Protein AF-A0A534V4I5-F1 (afdb_monomer_lite)

Foldseek 3Di:
DPFDQDLQQLCQFQLLQQLFAFPVSAGFGAQASLLVLQQVLVQLLQVLLQVLLVVQQDDRDDDDGGSNLSNVLLCQLQWDDDDVDTDGDRPQDHQQGQFLQAGWAAAQAAIKGFHQQAPLLVCLVCVLLVNNVVCVPPLNPDGRSVRRDPVSNVVSNVVPNVSRHPDDRVVVVVSCQVSLTDMAAFDALLVLLVDVLCVVVQQWDWEQAPVFGTKIFGFDQKAWDPDGDDGDHYDDDVCNCVVVCVVCVVVVPDDRDHRPVPTDPFSAAPAEEEQAEADFLRLQQVQVVLVSPYAYEYEAAPVGHPCVVSVSSCCRSCPSYHYDHAPLQDPVSVVVVLVVLLVHQEYTYADQAPPCVNSVNDPVVSCVSHQNYAYEYEYASKNDDPCSRHDHALQSLCRSNNSQCQAAPPHGGGGTPRSSLSSQQSSVSNSVSSVQNVVCVVVVGGIYMMGHSNSSSRSSRRVSNMDGPPDDDRHHAHRSGQAFALQFGWEDACAAIKTWHDPAQLLQCLLQVQLVHGGGRNHGCPDPSSVSSNVNRNHHDPVVVCVSSVVSVTNMHRSDDSVCSVPPPVNVVVVSDDDDDPDPDDPDPPPDDDPDPDDDDDDDDDDDDDDDDDDDDDDDDDDDDDDDDDDDDDDDDDDDDDDDDDDDDDDDDDDDDDDDDDDDDDDDDDDDDDDDDDDDDDDDDDDDDDDDDDDDDDDDDDDDDDDDDDDDDDDDDDDDDDDDDDDDDDDDDDDDDDDDDDDDDDDDDDDDDDDDD

Sequence (757 aa):
SRLPPEESLLAAATGVQALQWSWSRCPVWLVTPMIGYMTGILAALGVSAAFFARHRGAPGQAVDVSGVCGALALNSGTFVSGAGHRGSLSLGGDPRGVYPTYGLYPTADGWLFVGALTQAFWTKLLTALNRLDLLAHPHLQGEPMTFFDADVRALVRAELEPVFATRSTVAWVEALRAADVPCGAVGSRADFLRDPEARALGLAVPVEDPVLGPTWQPAAPVVFSDTPAPPPRPAPLPGGDTAAVLAEAPSWRRRFRASSGDGPRACLEGIRVLDLTSFIAGPFCPLLLAELGADVVKIEAPGGDPFRFQLFGFIGWNRGKRSVALDLKRAAGRDVFLDLVRAADVVVDNFRPGVMERLDIGRDRLARLNPRLVHTSITGYGSSGPLAALPGFDPIFQARSGLTVAQGGDDAPVLHMIAYNDYSAGALGALATVAALVARERTGRGQHVDVSLFRTAFAAQAAQMILFPGRPPDPRGGRDYLGPAAGRRLYACLDGWLCIAAGSEAEAVALGRLAGARLTLDDPPDGTGAGAVAQLLAGWPRADALARLAEAGVPASAALGVADIFTDPWLRASGCLGELSTSRRRPRPSGVPRRSWARIGPASSVSSATTRRRSRPWSRQGRSGRSASRRQTKPGNLRQRSEVLAVGGQHGRSVRKGGRGRRPSRSHCLSRRASTEPYPPKKSIQGRAIVTVPPRARARGAPRWAACHAGCAGRHRGPAGGCGRRGGRGAPRCPPRALRGSASAPSTTRARAPPGR

Secondary structure (DSSP, 8-state):
--S---HHHHHHHTTHHHHS--SSS-----SS-HHHHHHHHHHHHHHHHHHHHHHTTPPP------HHHHHHHTTTTTEEEETTEEEES-TT-BTTEEETTEEEEE-SSSEEEEE--SHHHHHHHHHHTT-GGGGG-GGG-S-GGG---HHHHHHHHHHHHHHHTTS-HHHHHHHHHHTT--EEE---HHHHTT-HHHHHTTSEEEEEETTTEEEEEE--SSEESSSPPPPPPPPPPTTTTHHHHHHHGGGG---PPPP-S---SSTTTT-EEEE---TTHHHHHHHHHHHTT-EEEEEE-TT--GGGGSHHHHHHHHTT-EEEE--TTSHHHHHHHHHHHTT-SEEEE-PPTTHHHHTT--HHHHHHH-TT-EEEEEESS-SSSTTTTS---HHHHHHHTTHHHHHHTTSSPPPPSS-HHHHHHHHHHHHHHHHHHHHHHHHS---EEEEEHHHHHHHTTGGG--B-TTPPPPP---TT---SBTTB-EEEETTEEEEE---SHHHHHHHHHHHTS---TT--TTSHHHHHHHHHHHTS-HHHHHHHHHHTT--EEEE--HHHHTT-HHHHHTSSS--------PPPPTTS-------------------------------------------------------------------------------------PPPPPPP-------------------------------------------------------------------------

pLDDT: mean 77.25, std 28.27, range [20.86, 98.94]

Structure (mmCIF, N/CA/C/O backbone):
data_AF-A0A534V4I5-F1
#
_entry.id   AF-A0A534V4I5-F1
#
loop_
_atom_site.group_PDB
_atom_site.id
_atom_site.type_symbol
_atom_site.label_atom_id
_atom_site.label_alt_id
_atom_site.label_comp_id
_atom_site.label_asym_id
_atom_site.label_entity_id
_atom_site.label_seq_id
_atom_site.pdbx_PDB_ins_code
_atom_site.Cartn_x
_atom_site.Cartn_y
_atom_site.Cartn_z
_atom_site.occupancy
_atom_site.B_iso_or_equiv
_atom_site.auth_seq_id
_atom_site.auth_comp_id
_atom_site.auth_asym_id
_atom_site.auth_atom_id
_atom_site.pdbx_PDB_model_num
ATOM 1 N N . SER A 1 1 ? 24.390 -0.576 10.189 1.00 55.28 1 SER A N 1
ATOM 2 C CA . SER A 1 1 ? 24.828 -0.884 8.809 1.00 55.28 1 SER A CA 1
ATOM 3 C C . SER A 1 1 ? 25.802 0.191 8.342 1.00 55.28 1 SER A C 1
ATOM 5 O O . SER A 1 1 ? 25.851 1.223 8.999 1.00 55.28 1 SER A O 1
ATOM 7 N N . ARG A 1 2 ? 26.546 -0.023 7.245 1.00 66.94 2 ARG A N 1
ATOM 8 C CA . ARG A 1 2 ? 27.183 1.068 6.471 1.00 66.94 2 ARG A CA 1
ATOM 9 C C . ARG A 1 2 ? 26.414 1.432 5.191 1.00 66.94 2 ARG A C 1
ATOM 11 O O . ARG A 1 2 ? 26.716 2.456 4.599 1.00 66.94 2 ARG A O 1
ATOM 18 N N . LEU A 1 3 ? 25.420 0.630 4.791 1.00 76.06 3 LEU A N 1
ATOM 19 C CA . LEU A 1 3 ? 24.495 0.994 3.710 1.00 76.06 3 LEU A CA 1
ATOM 20 C C . LEU A 1 3 ? 23.783 2.316 4.064 1.00 76.06 3 LEU A C 1
ATOM 22 O O . LEU A 1 3 ? 23.250 2.395 5.179 1.00 76.06 3 LEU A O 1
ATOM 26 N N . PRO A 1 4 ? 23.750 3.318 3.164 1.00 83.44 4 PRO A N 1
ATOM 27 C CA . PRO A 1 4 ? 22.951 4.522 3.365 1.00 83.44 4 PRO A CA 1
ATOM 28 C C . PRO A 1 4 ? 21.446 4.193 3.302 1.00 83.44 4 PRO A C 1
ATOM 30 O O . PRO A 1 4 ? 21.069 3.140 2.778 1.00 83.44 4 PRO A O 1
ATOM 33 N N . PRO A 1 5 ? 20.566 5.069 3.821 1.00 82.50 5 PRO A N 1
ATOM 34 C CA . PRO A 1 5 ? 19.117 4.849 3.875 1.00 82.50 5 PRO A CA 1
ATOM 35 C C . PRO A 1 5 ? 18.410 5.052 2.515 1.00 82.50 5 PRO A C 1
ATOM 37 O O . PRO A 1 5 ? 17.306 5.586 2.462 1.00 82.50 5 PRO A O 1
ATOM 40 N N . GLU A 1 6 ? 19.037 4.626 1.416 1.00 91.88 6 GLU A N 1
ATOM 41 C CA . GLU A 1 6 ? 18.480 4.703 0.062 1.00 91.88 6 GLU A CA 1
ATOM 42 C C . GLU A 1 6 ? 17.387 3.644 -0.158 1.00 91.88 6 GLU A C 1
ATOM 44 O O . GLU A 1 6 ? 17.609 2.444 0.037 1.00 91.88 6 GLU A O 1
ATOM 49 N N . GLU A 1 7 ? 16.223 4.089 -0.638 1.00 93.38 7 GLU A N 1
ATOM 50 C CA . GLU A 1 7 ? 15.051 3.261 -0.970 1.00 93.38 7 GLU A CA 1
ATOM 51 C C . GLU A 1 7 ? 15.420 2.059 -1.857 1.00 93.38 7 GLU A C 1
ATOM 53 O O . GLU A 1 7 ? 15.030 0.928 -1.570 1.00 93.38 7 GLU A O 1
ATOM 58 N N . SER A 1 8 ? 16.218 2.275 -2.908 1.00 95.44 8 SER A N 1
ATOM 59 C CA . SER A 1 8 ? 16.600 1.227 -3.863 1.00 95.44 8 SER A CA 1
ATOM 60 C C . SER A 1 8 ? 17.556 0.191 -3.268 1.00 95.44 8 SER A C 1
ATOM 62 O O . SER A 1 8 ? 17.385 -1.002 -3.511 1.00 95.44 8 SER A O 1
ATOM 64 N N . LEU A 1 9 ? 18.514 0.603 -2.429 1.00 95.81 9 LEU A N 1
ATOM 65 C CA . LEU A 1 9 ? 19.424 -0.324 -1.747 1.00 95.81 9 LEU A CA 1
ATOM 66 C C . LEU A 1 9 ? 18.693 -1.167 -0.697 1.00 95.81 9 LEU A C 1
ATOM 68 O O . LEU A 1 9 ? 19.001 -2.351 -0.546 1.00 95.81 9 LEU A O 1
ATOM 72 N N . LEU A 1 10 ? 17.709 -0.582 -0.004 1.00 94.88 10 LEU A N 1
ATOM 73 C CA . LEU A 1 10 ? 16.804 -1.305 0.892 1.00 94.88 10 LEU A CA 1
ATOM 74 C C . LEU A 1 10 ? 15.920 -2.287 0.112 1.00 94.88 10 LEU A C 1
ATOM 76 O O . LEU A 1 10 ? 15.770 -3.435 0.533 1.00 94.88 10 LEU A O 1
ATOM 80 N N . ALA A 1 11 ? 15.382 -1.874 -1.037 1.00 95.12 11 ALA A N 1
ATOM 81 C CA . ALA A 1 11 ? 14.555 -2.713 -1.898 1.00 95.12 11 ALA A CA 1
ATOM 82 C C . ALA A 1 11 ? 15.344 -3.877 -2.536 1.00 95.12 11 ALA A C 1
ATOM 84 O O . ALA A 1 11 ? 14.803 -4.971 -2.705 1.00 95.12 11 ALA A O 1
ATOM 85 N N . ALA A 1 12 ? 16.633 -3.683 -2.826 1.00 95.19 12 ALA A N 1
ATOM 86 C CA . ALA A 1 12 ? 17.557 -4.753 -3.198 1.00 95.19 12 ALA A CA 1
ATOM 87 C C . ALA A 1 12 ? 17.800 -5.710 -2.016 1.00 95.19 12 ALA A C 1
ATOM 89 O O . ALA A 1 12 ? 17.526 -6.910 -2.113 1.00 95.19 12 ALA A O 1
ATOM 90 N N . ALA A 1 13 ? 18.229 -5.157 -0.872 1.00 93.69 13 ALA A N 1
ATOM 91 C CA . ALA A 1 13 ? 18.639 -5.905 0.321 1.00 93.69 13 ALA A CA 1
ATOM 92 C C . ALA A 1 13 ? 17.516 -6.732 0.961 1.00 93.69 13 ALA A C 1
ATOM 94 O O . ALA A 1 13 ? 17.785 -7.646 1.730 1.00 93.69 13 ALA A O 1
ATOM 95 N N . THR A 1 14 ? 16.256 -6.394 0.689 1.00 92.19 14 THR A N 1
ATOM 96 C CA . THR A 1 14 ? 15.065 -7.088 1.213 1.00 92.19 14 THR A CA 1
ATOM 97 C C . THR A 1 14 ? 14.329 -7.897 0.144 1.00 92.19 14 THR A C 1
ATOM 99 O O . THR A 1 14 ? 13.289 -8.489 0.422 1.00 92.19 14 THR A O 1
ATOM 102 N N . GLY A 1 15 ? 14.874 -7.940 -1.075 1.00 90.69 15 GLY A N 1
ATOM 103 C CA . GLY A 1 15 ? 14.357 -8.705 -2.207 1.00 90.69 15 GLY A CA 1
ATOM 104 C C . GLY A 1 15 ? 13.115 -8.134 -2.890 1.00 90.69 15 GLY A C 1
ATOM 105 O O . GLY A 1 15 ? 12.647 -8.732 -3.853 1.00 90.69 15 GLY A O 1
ATOM 106 N N . VAL A 1 16 ? 12.618 -6.967 -2.464 1.00 92.06 16 VAL A N 1
ATOM 107 C CA . VAL A 1 16 ? 11.502 -6.228 -3.088 1.00 92.06 16 VAL A CA 1
ATOM 108 C C . VAL A 1 16 ? 11.682 -6.094 -4.606 1.00 92.06 16 VAL A C 1
ATOM 110 O O . VAL A 1 16 ? 10.759 -6.394 -5.358 1.00 92.06 16 VAL A O 1
ATOM 113 N N . GLN A 1 17 ? 12.878 -5.708 -5.066 1.00 93.12 17 GLN A N 1
ATOM 114 C CA . GLN A 1 17 ? 13.167 -5.546 -6.500 1.00 93.12 17 GLN A CA 1
ATOM 115 C C . GLN A 1 17 ? 13.168 -6.881 -7.263 1.00 93.12 17 GLN A C 1
ATOM 117 O O . GLN A 1 17 ? 12.704 -6.939 -8.397 1.00 93.12 17 GLN A O 1
ATOM 122 N N . ALA A 1 18 ? 13.664 -7.962 -6.653 1.00 89.44 18 ALA A N 1
ATOM 123 C CA . ALA A 1 18 ? 13.709 -9.299 -7.260 1.00 89.44 18 ALA A CA 1
ATOM 124 C C . ALA A 1 18 ? 12.359 -10.043 -7.198 1.00 89.44 18 ALA A C 1
ATOM 126 O O . ALA A 1 18 ? 12.184 -11.080 -7.835 1.00 89.44 18 ALA A O 1
ATOM 127 N N . LEU A 1 19 ? 11.420 -9.525 -6.403 1.00 86.00 19 LEU A N 1
ATOM 128 C CA . LEU A 1 19 ? 10.057 -10.021 -6.234 1.00 86.00 19 LEU A CA 1
ATOM 129 C C . LEU A 1 19 ? 9.046 -9.349 -7.171 1.00 86.00 19 LEU A C 1
ATOM 131 O O . LEU A 1 19 ? 7.960 -9.891 -7.385 1.00 86.00 19 LEU A O 1
ATOM 135 N N . GLN A 1 20 ? 9.379 -8.179 -7.715 1.00 91.00 20 GLN A N 1
ATOM 136 C CA . GLN A 1 20 ? 8.547 -7.498 -8.696 1.00 91.00 20 GLN A CA 1
ATOM 137 C C . GLN A 1 20 ? 8.553 -8.265 -10.027 1.00 91.00 20 GLN A C 1
ATOM 139 O O . GLN A 1 20 ? 9.608 -8.649 -10.527 1.00 91.00 20 GLN A O 1
ATOM 144 N N . TRP A 1 21 ? 7.373 -8.485 -10.616 1.00 88.25 21 TRP A N 1
ATOM 145 C CA . TRP A 1 21 ? 7.264 -9.203 -11.886 1.00 88.25 21 TRP A CA 1
ATOM 146 C C . TRP A 1 21 ? 7.884 -8.410 -13.044 1.00 88.25 21 TRP A C 1
ATOM 148 O O . TRP A 1 21 ? 7.623 -7.216 -13.206 1.00 88.25 21 TRP A O 1
ATOM 158 N N . SER A 1 22 ? 8.645 -9.128 -13.869 1.00 90.69 22 SER A N 1
ATOM 159 C CA . SER A 1 22 ? 9.315 -8.684 -15.095 1.00 90.69 22 SER A CA 1
ATOM 160 C C . SER A 1 22 ? 9.014 -9.650 -16.246 1.00 90.69 22 SER A C 1
ATOM 162 O O . SER A 1 22 ? 8.712 -10.826 -16.027 1.00 90.69 22 SER A O 1
ATOM 164 N N . TRP A 1 23 ? 9.105 -9.173 -17.486 1.00 90.75 23 TRP A N 1
ATOM 165 C CA . TRP A 1 23 ? 9.007 -10.009 -18.683 1.00 90.75 23 TRP A CA 1
ATOM 166 C C . TRP A 1 23 ? 10.250 -10.897 -18.834 1.00 90.75 23 TRP A C 1
ATOM 168 O O . TRP A 1 23 ? 10.123 -12.081 -19.145 1.00 90.75 23 TRP A O 1
ATOM 178 N N . SER A 1 24 ? 11.439 -10.352 -18.559 1.00 90.75 24 SER A N 1
ATOM 179 C CA . SER A 1 24 ? 12.728 -11.053 -18.706 1.00 90.75 24 SER A CA 1
ATOM 180 C C . SER A 1 24 ? 13.199 -11.809 -17.452 1.00 90.75 24 SER A C 1
ATOM 182 O O . SER A 1 24 ? 14.300 -12.356 -17.447 1.00 90.75 24 SER A O 1
ATOM 184 N N . ARG A 1 25 ? 12.387 -11.862 -16.382 1.00 87.62 25 ARG A N 1
ATOM 185 C CA . ARG A 1 25 ? 12.715 -12.474 -15.071 1.00 87.62 25 ARG A CA 1
ATOM 186 C C . ARG A 1 25 ? 13.952 -11.884 -14.365 1.00 87.62 25 ARG A C 1
ATOM 188 O O . ARG A 1 25 ? 14.556 -12.543 -13.519 1.00 87.62 25 ARG A O 1
ATOM 195 N N . CYS A 1 26 ? 14.319 -10.645 -14.682 1.00 91.75 26 CYS A N 1
ATOM 196 C CA . CYS A 1 26 ? 15.284 -9.852 -13.919 1.00 91.75 26 CYS A CA 1
ATOM 197 C C . CYS A 1 26 ? 14.605 -9.134 -12.733 1.00 91.75 26 CYS A C 1
ATOM 199 O O . CYS A 1 26 ? 13.378 -8.988 -12.731 1.00 91.75 26 CYS A O 1
ATOM 201 N N . PRO A 1 27 ? 15.364 -8.642 -11.739 1.00 94.62 27 PRO A N 1
ATOM 202 C CA . PRO A 1 27 ? 14.850 -7.673 -10.775 1.00 94.62 27 PRO A CA 1
ATOM 203 C C . PRO A 1 27 ? 14.406 -6.375 -11.468 1.00 94.62 27 PRO A C 1
ATOM 205 O O . PRO A 1 27 ? 14.938 -6.021 -12.520 1.00 94.62 27 PRO A O 1
ATOM 208 N N . VAL A 1 28 ? 13.464 -5.651 -10.860 1.00 95.12 28 VAL A N 1
ATOM 209 C CA . VAL A 1 28 ? 12.924 -4.379 -11.369 1.00 95.12 28 VAL A CA 1
ATOM 210 C C . VAL A 1 28 ? 13.111 -3.276 -10.332 1.00 95.12 28 VAL A C 1
ATOM 212 O O . VAL A 1 28 ? 12.824 -3.458 -9.148 1.00 95.12 28 VAL A O 1
ATOM 215 N N . TRP A 1 29 ? 13.565 -2.105 -10.772 1.00 96.12 29 TRP A N 1
ATOM 216 C CA . TRP A 1 29 ? 13.669 -0.910 -9.944 1.00 96.12 29 TRP A CA 1
ATOM 217 C C . TRP A 1 29 ? 12.277 -0.310 -9.705 1.00 96.12 29 TRP A C 1
ATOM 219 O O . TRP A 1 29 ? 11.562 0.019 -10.654 1.00 96.12 29 TRP A O 1
ATOM 229 N N . LEU A 1 30 ? 11.888 -0.128 -8.438 1.00 94.88 30 LEU A N 1
ATOM 230 C CA . LEU A 1 30 ? 10.610 0.503 -8.104 1.00 94.88 30 LEU A CA 1
ATOM 231 C C . LEU A 1 30 ? 10.673 2.026 -8.265 1.00 94.88 30 LEU A C 1
ATOM 233 O O . LEU A 1 30 ? 11.536 2.697 -7.703 1.00 94.88 30 LEU A O 1
ATOM 237 N N . VAL A 1 31 ? 9.717 2.570 -9.014 1.00 94.00 31 VAL A N 1
ATOM 238 C CA . VAL A 1 31 ? 9.589 4.010 -9.309 1.00 94.00 31 VAL A CA 1
ATOM 239 C C . VAL A 1 31 ? 8.918 4.771 -8.156 1.00 94.00 31 VAL A C 1
ATOM 241 O O . VAL A 1 31 ? 9.064 5.985 -8.027 1.00 94.00 31 VAL A O 1
ATOM 244 N N . THR A 1 32 ? 8.181 4.062 -7.297 1.00 92.88 32 THR A N 1
ATOM 245 C CA . THR A 1 32 ? 7.469 4.630 -6.143 1.00 92.88 32 THR A CA 1
ATOM 246 C C . THR A 1 32 ? 8.199 4.264 -4.845 1.00 92.88 32 THR A C 1
ATOM 248 O O . THR A 1 32 ? 8.460 3.077 -4.650 1.00 92.88 32 THR A O 1
ATOM 251 N N . PRO A 1 33 ? 8.495 5.220 -3.937 1.00 93.06 33 PRO A N 1
ATOM 252 C CA . PRO A 1 33 ? 9.235 4.957 -2.697 1.00 93.06 33 PRO A CA 1
ATOM 253 C C . PRO A 1 33 ? 8.339 4.340 -1.606 1.00 93.06 33 PRO A C 1
ATOM 255 O O . PRO A 1 33 ? 7.977 4.972 -0.610 1.00 93.06 33 PRO A O 1
ATOM 258 N N . MET A 1 34 ? 7.912 3.099 -1.843 1.00 95.31 34 MET A N 1
ATOM 259 C CA . MET A 1 34 ? 6.961 2.369 -1.004 1.00 95.31 34 MET A CA 1
ATOM 260 C C . MET A 1 34 ? 7.493 2.107 0.412 1.00 95.31 34 MET A C 1
ATOM 262 O O . MET A 1 34 ? 6.734 2.181 1.383 1.00 95.31 34 MET A O 1
ATOM 266 N N . ILE A 1 35 ? 8.789 1.809 0.545 1.00 95.56 35 ILE A N 1
ATOM 267 C CA . ILE A 1 35 ? 9.432 1.463 1.816 1.00 95.56 35 ILE A CA 1
ATOM 268 C C . ILE A 1 35 ? 9.475 2.695 2.718 1.00 95.56 35 ILE A C 1
ATOM 270 O O . ILE A 1 35 ? 9.088 2.600 3.886 1.00 95.56 35 ILE A O 1
ATOM 274 N N . GLY A 1 36 ? 9.875 3.855 2.191 1.00 95.31 36 GLY A N 1
ATOM 275 C CA . GLY A 1 36 ? 9.857 5.130 2.909 1.00 95.31 36 GLY A CA 1
ATOM 276 C C . GLY A 1 36 ? 8.476 5.475 3.477 1.00 95.31 36 GLY A C 1
ATOM 277 O O . GLY A 1 36 ? 8.354 5.760 4.672 1.00 95.31 36 GLY A O 1
ATOM 278 N N . TYR A 1 37 ? 7.417 5.359 2.668 1.00 95.75 37 TYR A N 1
ATOM 279 C CA . TYR A 1 37 ? 6.043 5.595 3.128 1.00 95.75 37 TYR A CA 1
ATOM 280 C C . TYR A 1 37 ? 5.593 4.597 4.205 1.00 95.75 37 TYR A C 1
ATOM 282 O O . TYR A 1 37 ? 5.092 5.024 5.249 1.00 95.75 37 TYR A O 1
ATOM 290 N N . MET A 1 38 ? 5.819 3.289 4.021 1.00 96.88 38 MET A N 1
ATOM 291 C CA . MET A 1 38 ? 5.483 2.288 5.045 1.00 96.88 38 MET A CA 1
ATOM 292 C C . MET A 1 38 ? 6.249 2.532 6.355 1.00 96.88 38 MET A C 1
ATOM 294 O O . MET A 1 38 ? 5.666 2.475 7.437 1.00 96.88 38 MET A O 1
ATOM 298 N N . THR A 1 39 ? 7.537 2.868 6.268 1.00 96.31 39 THR A N 1
ATOM 299 C CA . THR A 1 39 ? 8.384 3.196 7.427 1.00 96.31 39 THR A CA 1
ATOM 300 C C . THR A 1 39 ? 7.813 4.387 8.204 1.00 96.31 39 THR A C 1
ATOM 302 O O . THR A 1 39 ? 7.710 4.327 9.429 1.00 96.31 39 THR A O 1
ATOM 305 N N . GLY A 1 40 ? 7.346 5.430 7.506 1.00 96.44 40 GLY A N 1
ATOM 306 C CA . GLY A 1 40 ? 6.666 6.577 8.115 1.00 96.44 40 GLY A CA 1
ATOM 307 C C . GLY A 1 40 ? 5.347 6.215 8.813 1.00 96.44 40 GLY A C 1
ATOM 308 O O . GLY A 1 40 ? 5.111 6.650 9.943 1.00 96.44 40 GLY A O 1
ATOM 309 N N . ILE A 1 41 ? 4.504 5.378 8.194 1.00 97.31 41 ILE A N 1
ATOM 310 C CA . ILE A 1 41 ? 3.230 4.932 8.792 1.00 97.31 41 ILE A CA 1
ATOM 311 C C . ILE A 1 41 ? 3.488 4.075 10.044 1.00 97.31 41 ILE A C 1
ATOM 313 O O . ILE A 1 41 ? 2.842 4.276 11.075 1.00 97.31 41 ILE A O 1
ATOM 317 N N . LEU A 1 42 ? 4.465 3.164 9.996 1.00 97.56 42 LEU A N 1
ATOM 318 C CA . LEU A 1 42 ? 4.858 2.334 11.141 1.00 97.56 42 LEU A CA 1
ATOM 319 C C . LEU A 1 42 ? 5.478 3.160 12.279 1.00 97.56 42 LEU A C 1
ATOM 321 O O . LEU A 1 42 ? 5.180 2.904 13.447 1.00 97.56 42 LEU A O 1
ATOM 325 N N . ALA A 1 43 ? 6.267 4.193 11.970 1.00 97.56 43 ALA A N 1
ATOM 326 C CA . ALA A 1 43 ? 6.780 5.131 12.968 1.00 97.56 43 ALA A CA 1
ATOM 327 C C . ALA A 1 43 ? 5.641 5.909 13.653 1.00 97.56 43 ALA A C 1
ATOM 329 O O . ALA A 1 43 ? 5.591 5.981 14.884 1.00 97.56 43 ALA A O 1
ATOM 330 N N . ALA A 1 44 ? 4.670 6.416 12.884 1.00 97.56 44 ALA A N 1
ATOM 331 C CA . ALA A 1 44 ? 3.488 7.084 13.428 1.00 97.56 44 ALA A CA 1
ATOM 332 C C . ALA A 1 44 ? 2.635 6.146 14.307 1.00 97.56 44 ALA A C 1
ATOM 334 O O . ALA A 1 44 ? 2.143 6.562 15.364 1.00 97.56 44 ALA A O 1
ATOM 335 N N . LEU A 1 45 ? 2.497 4.872 13.916 1.00 98.25 45 LEU A N 1
ATOM 336 C CA . LEU A 1 45 ? 1.833 3.832 14.706 1.00 98.25 45 LEU A CA 1
ATOM 337 C C . LEU A 1 45 ? 2.572 3.591 16.030 1.00 98.25 45 LEU A C 1
ATOM 339 O O . LEU A 1 45 ? 1.951 3.640 17.093 1.00 98.25 45 LEU A O 1
ATOM 343 N N . GLY A 1 46 ? 3.892 3.397 15.984 1.00 97.69 46 GLY A N 1
ATOM 344 C CA . GLY A 1 46 ? 4.735 3.183 17.163 1.00 97.69 46 GLY A CA 1
ATOM 345 C C . GLY A 1 46 ? 4.690 4.353 18.152 1.00 97.69 46 GLY A C 1
ATOM 346 O O . GLY A 1 46 ? 4.511 4.140 19.351 1.00 97.69 46 GLY A O 1
ATOM 347 N N . VAL A 1 47 ? 4.757 5.595 17.660 1.00 97.56 47 VAL A N 1
ATOM 348 C CA . VAL A 1 47 ? 4.613 6.818 18.474 1.00 97.56 47 VAL A CA 1
ATOM 349 C C . VAL A 1 47 ? 3.220 6.911 19.100 1.00 97.56 47 VAL A C 1
ATOM 351 O O . VAL A 1 47 ? 3.099 7.211 20.290 1.00 97.56 47 VAL A O 1
ATOM 354 N N . SER A 1 48 ? 2.165 6.600 18.344 1.00 96.88 48 SER A N 1
ATOM 355 C CA . SER A 1 48 ? 0.786 6.602 18.854 1.00 96.88 48 SER A CA 1
ATOM 356 C C . SER A 1 48 ? 0.572 5.527 19.926 1.00 96.88 48 SER A C 1
ATOM 358 O O . SER A 1 48 ? -0.046 5.792 20.960 1.00 96.88 48 SER A O 1
ATOM 360 N N . ALA A 1 49 ? 1.145 4.337 19.732 1.00 97.44 49 ALA A N 1
ATOM 361 C CA . ALA A 1 49 ? 1.070 3.230 20.678 1.00 97.44 49 ALA A CA 1
ATOM 362 C C . ALA A 1 49 ? 1.866 3.523 21.961 1.00 97.44 49 ALA A C 1
ATOM 364 O O . ALA A 1 49 ? 1.351 3.321 23.062 1.00 97.44 49 ALA A O 1
ATOM 365 N N . ALA A 1 50 ? 3.067 4.096 21.840 1.00 95.25 50 ALA A N 1
ATOM 366 C CA . ALA A 1 50 ? 3.860 4.572 22.972 1.00 95.25 50 ALA A CA 1
ATOM 367 C C . ALA A 1 50 ? 3.137 5.689 23.752 1.00 95.25 50 ALA A C 1
ATOM 369 O O . ALA A 1 50 ? 3.121 5.687 24.986 1.00 95.25 50 ALA A O 1
ATOM 370 N N . PHE A 1 51 ? 2.478 6.623 23.054 1.00 92.81 51 PHE A N 1
ATOM 371 C CA . PHE A 1 51 ? 1.663 7.663 23.686 1.00 92.81 51 PHE A CA 1
ATOM 372 C C . PHE A 1 51 ? 0.494 7.062 24.483 1.00 92.81 51 PHE A C 1
ATOM 374 O O . PHE A 1 51 ? 0.260 7.468 25.625 1.00 92.81 51 PHE A O 1
ATOM 381 N N . PHE A 1 52 ? -0.218 6.090 23.905 1.00 94.56 52 PHE A N 1
ATOM 382 C CA . PHE A 1 52 ? -1.321 5.381 24.555 1.00 94.56 52 PHE A CA 1
ATOM 383 C C . PHE A 1 52 ? -0.856 4.601 25.795 1.00 94.56 52 PHE A C 1
ATOM 385 O O . PHE A 1 52 ? -1.446 4.735 26.868 1.00 94.56 52 PHE A O 1
ATOM 392 N N . ALA A 1 53 ? 0.254 3.865 25.685 1.00 93.38 53 ALA A N 1
ATOM 393 C CA . ALA A 1 53 ? 0.877 3.150 26.797 1.00 93.38 53 ALA A CA 1
ATOM 394 C C . ALA A 1 53 ? 1.228 4.095 27.958 1.00 93.38 53 ALA A C 1
ATOM 396 O O . ALA A 1 53 ? 0.894 3.825 29.114 1.00 93.38 53 ALA A O 1
ATOM 397 N N . ARG A 1 54 ? 1.833 5.250 27.645 1.00 89.94 54 ARG A N 1
ATOM 398 C CA . ARG A 1 54 ? 2.176 6.289 28.627 1.00 89.94 54 ARG A CA 1
ATOM 399 C C . ARG A 1 54 ? 0.938 6.900 29.286 1.00 89.94 54 ARG A C 1
ATOM 401 O O . ARG A 1 54 ? 0.951 7.165 30.484 1.00 89.94 54 ARG A O 1
ATOM 408 N N . HIS A 1 55 ? -0.155 7.089 28.542 1.00 88.19 55 HIS A N 1
ATOM 409 C CA . HIS A 1 55 ? -1.431 7.525 29.123 1.00 88.19 55 HIS A CA 1
ATOM 410 C C . HIS A 1 55 ? -1.993 6.495 30.123 1.00 88.19 55 HIS A C 1
ATOM 412 O O . HIS A 1 55 ? -2.593 6.870 31.128 1.00 88.19 55 HIS A O 1
ATOM 418 N N . ARG A 1 56 ? -1.707 5.206 29.900 1.00 89.81 56 ARG A N 1
ATOM 419 C CA . ARG A 1 56 ? -2.031 4.074 30.786 1.00 89.81 56 ARG A CA 1
ATOM 420 C C . ARG A 1 56 ? -0.957 3.786 31.855 1.00 89.81 56 ARG A C 1
ATOM 422 O O . ARG A 1 56 ? -0.994 2.733 32.480 1.00 89.81 56 ARG A O 1
ATOM 429 N N . GLY A 1 57 ? -0.027 4.716 32.099 1.00 88.50 57 GLY A N 1
ATOM 430 C CA . GLY A 1 57 ? 0.929 4.668 33.215 1.00 88.50 57 GLY A CA 1
ATOM 431 C C . GLY A 1 57 ? 2.330 4.134 32.892 1.00 88.50 57 GLY A C 1
ATOM 432 O O . GLY A 1 57 ? 3.185 4.141 33.779 1.00 88.50 57 GLY A O 1
ATOM 433 N N . ALA A 1 58 ? 2.595 3.714 31.649 1.00 88.81 58 ALA A N 1
ATOM 434 C CA . ALA A 1 58 ? 3.949 3.362 31.211 1.00 88.81 58 ALA A CA 1
ATOM 435 C C . ALA A 1 58 ? 4.896 4.587 31.252 1.00 88.81 58 ALA A C 1
ATOM 437 O O . ALA A 1 58 ? 4.432 5.731 31.168 1.00 88.81 58 ALA A O 1
ATOM 438 N N . PRO A 1 59 ? 6.222 4.389 31.368 1.00 87.06 59 PRO A N 1
ATOM 439 C CA . PRO A 1 59 ? 7.190 5.472 31.197 1.00 87.06 59 PRO A CA 1
ATOM 440 C C . PRO A 1 59 ? 7.180 6.031 29.761 1.00 87.06 59 PRO A C 1
ATOM 442 O O . PRO A 1 59 ? 6.567 5.478 28.848 1.00 87.06 59 PRO A O 1
ATOM 445 N N . GLY A 1 60 ? 7.892 7.140 29.545 1.00 86.00 60 GLY A N 1
ATOM 446 C CA . GLY A 1 60 ? 8.302 7.521 28.191 1.00 86.00 60 GLY A CA 1
ATOM 447 C C . GLY A 1 60 ? 9.324 6.518 27.645 1.00 86.00 60 GLY A C 1
ATOM 448 O O . GLY A 1 60 ? 10.184 6.057 28.392 1.00 86.00 60 GLY A O 1
ATOM 449 N N . GLN A 1 61 ? 9.233 6.196 26.357 1.00 87.38 61 GLN A N 1
ATOM 450 C CA . GLN A 1 61 ? 10.116 5.248 25.674 1.00 87.38 61 GLN A CA 1
ATOM 451 C C . GLN A 1 61 ? 10.506 5.787 24.295 1.00 87.38 61 GLN A C 1
ATOM 453 O O . GLN A 1 61 ? 9.766 6.582 23.711 1.00 87.38 61 GLN A O 1
ATOM 458 N N . ALA A 1 62 ? 11.650 5.342 23.776 1.00 92.50 62 ALA A N 1
ATOM 459 C CA . ALA A 1 62 ? 12.008 5.552 22.378 1.00 92.50 62 ALA A CA 1
ATOM 460 C C . ALA A 1 62 ? 11.121 4.694 21.457 1.00 92.50 62 ALA A C 1
ATOM 462 O O . ALA A 1 62 ? 10.582 3.667 21.874 1.00 92.50 62 ALA A O 1
ATOM 463 N N . VAL A 1 63 ? 10.994 5.117 20.202 1.00 93.94 63 VAL A N 1
ATOM 464 C CA . VAL A 1 63 ? 10.379 4.346 19.117 1.00 93.94 63 VAL A CA 1
ATOM 465 C C . VAL A 1 63 ? 11.402 4.307 17.991 1.00 93.94 63 VAL A C 1
ATOM 467 O O . VAL A 1 63 ? 11.836 5.361 17.535 1.00 93.94 63 VAL A O 1
ATOM 470 N N . ASP A 1 64 ? 11.795 3.104 17.587 1.00 92.56 64 ASP A N 1
ATOM 471 C CA . ASP A 1 64 ? 12.732 2.852 16.494 1.00 92.56 64 ASP A CA 1
ATOM 472 C C . ASP A 1 64 ? 12.009 2.039 15.414 1.00 92.56 64 ASP A C 1
ATOM 474 O O . ASP A 1 64 ? 11.307 1.073 15.725 1.00 92.56 64 ASP A O 1
ATOM 478 N N . VAL A 1 65 ? 12.135 2.469 14.159 1.00 93.06 65 VAL A N 1
ATOM 479 C CA . VAL A 1 65 ? 11.553 1.823 12.979 1.00 93.06 65 VAL A CA 1
ATOM 480 C C . VAL A 1 65 ? 12.533 2.003 11.824 1.00 93.06 65 VAL A C 1
ATOM 482 O O . VAL A 1 65 ? 12.742 3.111 11.335 1.00 93.06 65 VAL A O 1
ATOM 485 N N . SER A 1 66 ? 13.126 0.900 11.371 1.00 92.50 66 SER A N 1
ATOM 486 C CA . SER A 1 66 ? 14.069 0.900 10.254 1.00 92.50 66 SER A CA 1
ATOM 487 C C . SER A 1 66 ? 13.368 0.680 8.911 1.00 92.50 66 SER A C 1
ATOM 489 O O . SER A 1 66 ? 12.361 -0.028 8.828 1.00 92.50 66 SER A O 1
ATOM 491 N N . GLY A 1 67 ? 13.965 1.192 7.828 1.00 93.38 67 GLY A N 1
ATOM 492 C CA . GLY A 1 67 ? 13.513 0.901 6.460 1.00 93.38 67 GLY A CA 1
ATOM 493 C C . GLY A 1 67 ? 13.526 -0.596 6.116 1.00 93.38 67 GLY A C 1
ATOM 494 O O . GLY A 1 67 ? 12.699 -1.058 5.338 1.00 93.38 67 GLY A O 1
ATOM 495 N N . VAL A 1 68 ? 14.388 -1.388 6.766 1.00 92.62 68 VAL A N 1
ATOM 496 C CA . VAL A 1 68 ? 14.401 -2.859 6.640 1.00 92.62 68 VAL A CA 1
ATOM 497 C C . VAL A 1 68 ? 13.103 -3.462 7.177 1.00 92.62 68 VAL A C 1
ATOM 499 O O . VAL A 1 68 ? 12.468 -4.271 6.504 1.00 92.62 68 VAL A O 1
ATOM 502 N N . CYS A 1 69 ? 12.664 -3.031 8.362 1.00 91.75 69 CYS A N 1
ATOM 503 C CA . CYS A 1 69 ? 11.387 -3.453 8.930 1.00 91.75 69 CYS A CA 1
ATOM 504 C C . CYS A 1 69 ? 10.194 -2.926 8.101 1.00 91.75 69 CYS A C 1
ATOM 506 O O . CYS A 1 69 ? 9.223 -3.658 7.931 1.00 91.75 69 CYS A O 1
ATOM 508 N N . GLY A 1 70 ? 10.274 -1.724 7.515 1.00 94.31 70 GLY A N 1
ATOM 509 C CA . GLY A 1 70 ? 9.261 -1.207 6.580 1.00 94.31 70 GLY A CA 1
ATOM 510 C C . GLY A 1 70 ? 9.118 -2.042 5.298 1.00 94.31 70 GLY A C 1
ATOM 511 O O . GLY A 1 70 ? 8.008 -2.392 4.899 1.00 94.31 70 GLY A O 1
ATOM 512 N N . ALA A 1 71 ? 10.234 -2.437 4.685 1.00 93.75 71 ALA A N 1
ATOM 513 C CA . ALA A 1 71 ? 10.250 -3.260 3.474 1.00 93.75 71 ALA A CA 1
ATOM 514 C C . ALA A 1 71 ? 9.795 -4.709 3.723 1.00 93.75 71 ALA A C 1
ATOM 516 O O . ALA A 1 71 ? 9.085 -5.302 2.905 1.00 93.75 71 ALA A O 1
ATOM 517 N N . LEU A 1 72 ? 10.157 -5.274 4.880 1.00 90.50 72 LEU A N 1
ATOM 518 C CA . LEU A 1 72 ? 9.684 -6.590 5.310 1.00 90.50 72 LEU A CA 1
ATOM 519 C C . LEU A 1 72 ? 8.206 -6.564 5.733 1.00 90.50 72 LEU A C 1
ATOM 521 O O . LEU A 1 72 ? 7.514 -7.561 5.540 1.00 90.50 72 LEU A O 1
ATOM 525 N N . ALA A 1 73 ? 7.682 -5.439 6.231 1.00 91.50 73 ALA A N 1
ATOM 526 C CA . ALA A 1 73 ? 6.250 -5.272 6.482 1.00 91.50 73 ALA A CA 1
ATOM 527 C C . ALA A 1 73 ? 5.435 -5.345 5.177 1.00 91.50 73 ALA A C 1
ATOM 529 O O . ALA A 1 73 ? 4.475 -6.116 5.117 1.00 91.50 73 ALA A O 1
ATOM 530 N N . LEU A 1 74 ? 5.892 -4.659 4.117 1.00 90.62 74 LEU A N 1
ATOM 531 C CA . LEU A 1 74 ? 5.347 -4.720 2.745 1.00 90.62 74 LEU A CA 1
ATOM 532 C C . LEU A 1 74 ? 5.426 -6.104 2.075 1.00 90.62 74 LEU A C 1
ATOM 534 O O . LEU A 1 74 ? 4.885 -6.289 0.990 1.00 90.62 74 LEU A O 1
ATOM 538 N N . ASN A 1 75 ? 6.108 -7.072 2.691 1.00 82.88 75 ASN A N 1
ATOM 539 C CA . ASN A 1 75 ? 6.195 -8.452 2.209 1.00 82.88 75 ASN A CA 1
ATOM 540 C C . ASN A 1 75 ? 5.835 -9.485 3.285 1.00 82.88 75 ASN A C 1
ATOM 542 O O . ASN A 1 75 ? 6.050 -10.688 3.110 1.00 82.88 75 ASN A O 1
ATOM 546 N N . SER A 1 76 ? 5.272 -9.042 4.411 1.00 75.81 76 SER A N 1
ATOM 547 C CA . SER A 1 76 ? 4.814 -9.947 5.460 1.00 75.81 76 SER A CA 1
ATOM 548 C C . SER A 1 76 ? 3.749 -10.877 4.870 1.00 75.81 76 SER A C 1
ATOM 550 O O . SER A 1 76 ? 2.839 -10.413 4.191 1.00 75.81 76 SER A O 1
ATOM 552 N N . GLY A 1 77 ? 3.906 -12.195 5.025 1.00 73.62 77 GLY A N 1
ATOM 553 C CA . GLY A 1 77 ? 3.046 -13.204 4.382 1.00 73.62 77 GLY A CA 1
ATOM 554 C C . GLY A 1 77 ? 3.354 -13.525 2.911 1.00 73.62 77 GLY A C 1
ATOM 555 O O . GLY A 1 77 ? 3.077 -14.645 2.485 1.00 73.62 77 GLY A O 1
ATOM 556 N N . THR A 1 78 ? 4.003 -12.633 2.154 1.00 75.94 78 THR A N 1
ATOM 557 C CA . THR A 1 78 ? 4.415 -12.890 0.757 1.00 75.94 78 THR A CA 1
ATOM 558 C C . THR A 1 78 ? 5.418 -14.037 0.648 1.00 75.94 78 THR A C 1
ATOM 560 O O . THR A 1 78 ? 5.436 -14.749 -0.358 1.00 75.94 78 THR A O 1
ATOM 563 N N . PHE A 1 79 ? 6.228 -14.259 1.687 1.00 74.81 79 PHE A N 1
ATOM 564 C CA . PHE A 1 79 ? 7.144 -15.392 1.809 1.00 74.81 79 PHE A CA 1
ATOM 565 C C . PHE A 1 79 ? 7.233 -15.913 3.254 1.00 74.81 79 PHE A C 1
ATOM 567 O O . PHE A 1 79 ? 7.238 -15.144 4.215 1.00 74.81 79 PHE A O 1
ATOM 574 N N . VAL A 1 80 ? 7.316 -17.239 3.414 1.00 72.00 80 VAL A N 1
ATOM 575 C CA . VAL A 1 80 ? 7.452 -17.938 4.705 1.00 72.00 80 VAL A CA 1
ATOM 576 C C . VAL A 1 80 ? 8.393 -19.137 4.540 1.00 72.00 80 VAL A C 1
ATOM 578 O O . VAL A 1 80 ? 8.326 -19.873 3.555 1.00 72.00 80 VAL A O 1
ATOM 581 N N . SER A 1 81 ? 9.270 -19.350 5.522 1.00 71.06 81 SER A N 1
ATOM 582 C CA . SER A 1 81 ? 10.247 -20.443 5.549 1.00 71.06 81 SER A CA 1
ATOM 583 C C . SER A 1 81 ? 10.186 -21.188 6.884 1.00 71.06 81 SER A C 1
ATOM 585 O O . SER A 1 81 ? 9.983 -20.576 7.933 1.00 71.06 81 SER A O 1
ATOM 587 N N . GLY A 1 82 ? 10.353 -22.508 6.847 1.00 68.12 82 GLY A N 1
ATOM 588 C CA . GLY A 1 82 ? 10.328 -23.395 8.006 1.00 68.12 82 GLY A CA 1
ATOM 589 C C . GLY A 1 82 ? 10.929 -24.769 7.698 1.00 68.12 82 GLY A C 1
ATOM 590 O O . GLY A 1 82 ? 11.404 -25.034 6.592 1.00 68.12 82 GLY A O 1
ATOM 591 N N . ALA A 1 83 ? 10.922 -25.669 8.684 1.00 63.97 83 ALA A N 1
ATOM 592 C CA . ALA A 1 83 ? 11.516 -26.999 8.542 1.00 63.97 83 ALA A CA 1
ATOM 593 C C . ALA A 1 83 ? 10.878 -27.788 7.378 1.00 63.97 83 ALA A C 1
ATOM 595 O O . ALA A 1 83 ? 9.685 -28.095 7.397 1.00 63.97 83 ALA A O 1
ATOM 596 N N . GLY A 1 84 ? 11.678 -28.088 6.349 1.00 60.56 84 GLY A N 1
ATOM 597 C CA . GLY A 1 84 ? 11.247 -28.794 5.135 1.00 60.56 84 GLY A CA 1
ATOM 598 C C . GLY A 1 84 ? 10.355 -27.996 4.173 1.00 60.56 84 GLY A C 1
ATOM 599 O O . GLY A 1 84 ? 9.950 -28.550 3.159 1.00 60.56 84 GLY A O 1
ATOM 600 N N . HIS A 1 85 ? 10.049 -26.725 4.458 1.00 62.91 85 HIS A N 1
ATOM 601 C CA . HIS A 1 85 ? 9.076 -25.937 3.695 1.00 62.91 85 HIS A CA 1
ATOM 602 C C . HIS A 1 85 ? 9.597 -24.518 3.437 1.00 62.91 85 HIS A C 1
ATOM 604 O O . HIS A 1 85 ? 9.784 -23.738 4.368 1.00 62.91 85 HIS A O 1
ATOM 610 N N . ARG A 1 86 ? 9.781 -24.154 2.164 1.00 64.19 86 ARG A N 1
ATOM 611 C CA . ARG A 1 86 ? 9.957 -22.765 1.713 1.00 64.19 86 ARG A CA 1
ATOM 612 C C . ARG A 1 86 ? 8.800 -22.439 0.775 1.00 64.19 86 ARG A C 1
ATOM 614 O O . ARG A 1 86 ? 8.555 -23.206 -0.150 1.00 64.19 86 ARG A O 1
ATOM 621 N N . GLY A 1 87 ? 8.093 -21.339 1.017 1.00 63.31 87 GLY A N 1
ATOM 622 C CA . GLY A 1 87 ? 6.920 -20.956 0.234 1.00 63.31 87 GLY A CA 1
ATOM 623 C C . GLY A 1 87 ? 6.815 -19.450 0.033 1.00 63.31 87 GLY A C 1
ATOM 624 O O . GLY A 1 87 ? 7.211 -18.663 0.891 1.00 63.31 87 GLY A O 1
ATOM 625 N N . SER A 1 88 ? 6.266 -19.053 -1.111 1.00 70.31 88 SER A N 1
ATOM 626 C CA . SER A 1 88 ? 5.924 -17.670 -1.433 1.00 70.31 88 SER A CA 1
ATOM 627 C C . SER A 1 88 ? 4.692 -17.648 -2.334 1.00 70.31 88 SER A C 1
ATOM 629 O O . SER A 1 88 ? 4.477 -18.582 -3.104 1.00 70.31 88 SER A O 1
ATOM 631 N N . LEU A 1 89 ? 3.882 -16.597 -2.214 1.00 64.06 89 LEU A N 1
ATOM 632 C CA . LEU A 1 89 ? 2.597 -16.463 -2.908 1.00 64.06 89 LEU A CA 1
ATOM 633 C C . LEU A 1 89 ? 2.722 -16.230 -4.427 1.00 64.06 89 LEU A C 1
ATOM 635 O O . LEU A 1 89 ? 1.756 -16.462 -5.149 1.00 64.06 89 LEU A O 1
ATOM 639 N N . SER A 1 90 ? 3.880 -15.760 -4.911 1.00 59.88 90 SER A N 1
ATOM 640 C CA . SER A 1 90 ? 3.929 -14.956 -6.150 1.00 59.88 90 SER A CA 1
ATOM 641 C C . SER A 1 90 ? 4.982 -15.369 -7.188 1.00 59.88 90 SER A C 1
ATOM 643 O O . SER A 1 90 ? 5.198 -14.641 -8.158 1.00 59.88 90 SER A O 1
ATOM 645 N N . LEU A 1 91 ? 5.621 -16.535 -7.032 1.00 60.03 91 LEU A N 1
ATOM 646 C CA . LEU A 1 91 ? 6.764 -16.992 -7.853 1.00 60.03 91 LEU A CA 1
ATOM 647 C C . LEU A 1 91 ? 6.463 -17.264 -9.346 1.00 60.03 91 LEU A C 1
ATOM 649 O O . LEU A 1 91 ? 7.370 -17.658 -10.076 1.00 60.03 91 LEU A O 1
ATOM 653 N N . GLY A 1 92 ? 5.217 -17.102 -9.804 1.00 62.34 92 GLY A N 1
ATOM 654 C CA . GLY A 1 92 ? 4.786 -17.518 -11.143 1.00 62.34 92 GLY A CA 1
ATOM 655 C C . GLY A 1 92 ? 4.022 -16.489 -11.979 1.00 62.34 92 GLY A C 1
ATOM 656 O O . GLY A 1 92 ? 3.515 -16.888 -13.021 1.00 62.34 92 GLY A O 1
ATOM 657 N N . GLY A 1 93 ? 3.872 -15.230 -11.546 1.00 72.19 93 GLY A N 1
ATOM 658 C CA . GLY A 1 93 ? 3.070 -14.203 -12.244 1.00 72.19 93 GLY A CA 1
ATOM 659 C C . GLY A 1 93 ? 3.721 -13.573 -13.488 1.00 72.19 93 GLY A C 1
ATOM 660 O O . GLY A 1 93 ? 4.897 -13.805 -13.762 1.00 72.19 93 GLY A O 1
ATOM 661 N N . ASP A 1 94 ? 2.949 -12.766 -14.229 1.00 85.00 94 ASP A N 1
ATOM 662 C CA . ASP A 1 94 ? 3.426 -11.880 -15.308 1.00 85.00 94 ASP A CA 1
ATOM 663 C C . ASP A 1 94 ? 3.237 -10.393 -14.912 1.00 85.00 94 ASP A C 1
ATOM 665 O O . ASP A 1 94 ? 2.414 -10.109 -14.038 1.00 85.00 94 ASP A O 1
ATOM 669 N N . PRO A 1 95 ? 3.959 -9.419 -15.503 1.00 90.88 95 PRO A N 1
ATOM 670 C CA . PRO A 1 95 ? 3.835 -7.993 -15.150 1.00 90.88 95 PRO A CA 1
ATOM 671 C C . PRO A 1 95 ? 2.421 -7.412 -15.275 1.00 90.88 95 PRO A C 1
ATOM 673 O O . PRO A 1 95 ? 2.120 -6.386 -14.670 1.00 90.88 95 PRO A O 1
ATOM 676 N N . ARG A 1 96 ? 1.533 -8.073 -16.025 1.00 91.81 96 ARG A N 1
ATOM 677 C CA . ARG A 1 96 ? 0.113 -7.727 -16.157 1.00 91.81 96 ARG A CA 1
ATOM 678 C C . ARG A 1 96 ? -0.801 -8.518 -15.208 1.00 91.81 96 ARG A C 1
ATOM 680 O O . ARG A 1 96 ? -2.013 -8.403 -15.351 1.00 91.81 96 ARG A O 1
ATOM 687 N N . GLY A 1 97 ? -0.290 -9.341 -14.290 1.00 89.75 97 GLY A N 1
ATOM 688 C CA . GLY A 1 97 ? -1.086 -10.086 -13.301 1.00 89.75 97 GLY A CA 1
ATOM 689 C C . GLY A 1 97 ? -0.620 -11.523 -13.025 1.00 89.75 97 GLY A C 1
ATOM 690 O O . GLY A 1 97 ? 0.095 -12.144 -13.809 1.00 89.75 97 GLY A O 1
ATOM 691 N N . VAL A 1 98 ? -1.063 -12.079 -11.892 1.00 82.50 98 VAL A N 1
ATOM 692 C CA . VAL A 1 98 ? -0.753 -13.464 -11.475 1.00 82.50 98 VAL A CA 1
ATOM 693 C C . VAL A 1 98 ? -1.697 -14.501 -12.092 1.00 82.50 98 VAL A C 1
ATOM 695 O O . VAL A 1 98 ? -1.233 -15.536 -12.574 1.00 82.50 98 VAL A O 1
ATOM 698 N N . TYR A 1 99 ? -2.997 -14.209 -12.131 1.00 86.50 99 TYR A N 1
ATOM 699 C CA . TYR A 1 99 ? -4.034 -15.022 -12.777 1.00 86.50 99 TYR A CA 1
ATOM 700 C C . TYR A 1 99 ? -4.573 -14.236 -13.981 1.00 86.50 99 TYR A C 1
ATOM 702 O O . TYR A 1 99 ? -4.633 -13.007 -13.898 1.00 86.50 99 TYR A O 1
ATOM 710 N N . PRO A 1 100 ? -5.031 -14.872 -15.074 1.00 85.94 100 PRO A N 1
ATOM 711 C CA . PRO A 1 100 ? -5.604 -14.125 -16.190 1.00 85.94 100 PRO A CA 1
ATOM 712 C C . PRO A 1 100 ? -6.932 -13.478 -15.779 1.00 85.94 100 PRO A C 1
ATOM 714 O O . PRO A 1 100 ? -7.267 -12.391 -16.223 1.00 85.94 100 PRO A O 1
ATOM 717 N N . THR A 1 101 ? -7.652 -14.072 -14.827 1.00 89.62 101 THR A N 1
ATOM 718 C CA . THR A 1 101 ? -8.860 -13.472 -14.255 1.00 89.62 101 THR A CA 1
ATOM 719 C C . THR A 1 101 ? -8.565 -12.297 -13.314 1.00 89.62 101 THR A C 1
ATOM 721 O O . THR A 1 101 ? -9.503 -11.688 -12.818 1.00 89.62 101 THR A O 1
ATOM 724 N N . TYR A 1 102 ? -7.298 -11.973 -13.027 1.00 92.19 102 TYR A N 1
ATOM 725 C CA . TYR A 1 102 ? -6.891 -10.955 -12.054 1.00 92.19 102 TYR A CA 1
ATOM 726 C C . TYR A 1 102 ? -5.683 -10.169 -12.577 1.00 92.19 102 TYR A C 1
ATOM 728 O O . TYR A 1 102 ? -4.542 -10.366 -12.142 1.00 92.19 102 TYR A O 1
ATOM 736 N N . GLY A 1 103 ? -5.938 -9.306 -13.560 1.00 94.19 103 GLY A N 1
ATOM 737 C CA . GLY A 1 103 ? -4.886 -8.688 -14.353 1.00 94.19 103 GLY A CA 1
ATOM 738 C C . GLY A 1 103 ? -5.313 -7.490 -15.198 1.00 94.19 103 GLY A C 1
ATOM 739 O O . GLY A 1 103 ? -6.471 -7.071 -15.218 1.00 94.19 103 GLY A O 1
ATOM 740 N N . LEU A 1 104 ? -4.314 -6.939 -15.882 1.00 96.62 104 LEU A N 1
ATOM 741 C CA . LEU A 1 104 ? -4.393 -5.821 -16.811 1.00 96.62 104 LEU A CA 1
ATOM 742 C C . LEU A 1 104 ? -4.648 -6.324 -18.239 1.00 96.62 104 LEU A C 1
ATOM 744 O O . LEU A 1 104 ? -4.002 -7.274 -18.702 1.00 96.62 104 LEU A O 1
ATOM 748 N N . TYR A 1 105 ? -5.568 -5.642 -18.917 1.00 97.25 105 TYR A N 1
ATOM 749 C CA . TYR A 1 105 ? -6.028 -5.896 -20.280 1.00 97.25 105 TYR A CA 1
ATOM 750 C C . TYR A 1 105 ? -6.039 -4.587 -21.090 1.00 97.25 105 TYR A C 1
ATOM 752 O O . TYR A 1 105 ? -6.450 -3.558 -20.544 1.00 97.25 105 TYR A O 1
ATOM 760 N N . PRO A 1 106 ? -5.600 -4.591 -22.362 1.00 97.50 106 PRO A N 1
ATOM 761 C CA . PRO A 1 106 ? -5.741 -3.443 -23.250 1.00 97.50 106 PRO A CA 1
ATOM 762 C C . PRO A 1 106 ? -7.201 -3.282 -23.695 1.00 97.50 106 PRO A C 1
ATOM 764 O O . PRO A 1 106 ? -7.951 -4.255 -23.776 1.00 97.50 106 PRO A O 1
ATOM 767 N N . THR A 1 107 ? -7.596 -2.053 -24.003 1.00 98.44 107 THR A N 1
ATOM 768 C CA . THR A 1 107 ? -8.920 -1.686 -24.535 1.00 98.44 107 THR A CA 1
ATOM 769 C C . THR A 1 107 ? -8.758 -0.924 -25.857 1.00 98.44 107 THR A C 1
ATOM 771 O O . THR A 1 107 ? -7.643 -0.786 -26.358 1.00 98.44 107 THR A O 1
ATOM 774 N N . ALA A 1 108 ? -9.846 -0.410 -26.442 1.00 98.25 108 ALA A N 1
ATOM 775 C CA . ALA A 1 108 ? -9.768 0.387 -27.673 1.00 98.25 108 ALA A CA 1
ATOM 776 C C . ALA A 1 108 ? -8.995 1.720 -27.525 1.00 98.25 108 ALA A C 1
ATOM 778 O O . ALA A 1 108 ? -8.567 2.288 -28.527 1.00 98.25 108 ALA A O 1
ATOM 779 N N . ASP A 1 109 ? -8.857 2.245 -26.301 1.00 97.50 109 ASP A N 1
ATOM 780 C CA . ASP A 1 109 ? -8.324 3.589 -26.014 1.00 97.50 109 ASP A CA 1
ATOM 781 C C . ASP A 1 109 ? -7.336 3.651 -24.830 1.00 97.50 109 ASP A C 1
ATOM 783 O O . ASP A 1 109 ? -6.854 4.730 -24.486 1.00 97.50 109 ASP A O 1
ATOM 787 N N . GLY A 1 110 ? -7.027 2.520 -24.188 1.00 97.00 110 GLY A N 1
ATOM 788 C CA . GLY A 1 110 ? -6.224 2.497 -22.970 1.00 97.00 110 GLY A CA 1
ATOM 789 C C . GLY A 1 110 ? -6.082 1.104 -22.361 1.00 97.00 110 GLY A C 1
ATOM 790 O O . GLY A 1 110 ? -5.853 0.118 -23.063 1.00 97.00 110 GLY A O 1
ATOM 791 N N . TRP A 1 111 ? -6.176 1.033 -21.031 1.00 97.94 111 TRP A N 1
ATOM 792 C CA . TRP A 1 111 ? -6.007 -0.200 -20.263 1.00 97.94 111 TRP A CA 1
ATOM 793 C C . TRP A 1 111 ? -6.997 -0.290 -19.098 1.00 97.94 111 TRP A C 1
ATOM 795 O O . TRP A 1 111 ? -7.403 0.708 -18.496 1.00 97.94 111 TRP A O 1
ATOM 805 N N . LEU A 1 112 ? -7.344 -1.522 -18.742 1.00 97.12 112 LEU A N 1
ATOM 806 C CA . LEU A 1 112 ? -8.326 -1.876 -17.726 1.00 97.12 112 LEU A CA 1
ATOM 807 C C . LEU A 1 112 ? -7.750 -2.952 -16.798 1.00 97.12 112 LEU A C 1
ATOM 809 O O . LEU A 1 112 ? -7.225 -3.958 -17.270 1.00 97.12 112 LEU A O 1
ATOM 813 N N . PHE A 1 113 ? -7.888 -2.780 -15.482 1.00 97.56 113 PHE A N 1
ATOM 814 C CA . PHE A 1 113 ? -7.744 -3.888 -14.536 1.00 97.56 113 PHE A CA 1
ATOM 815 C C . PHE A 1 113 ? -9.088 -4.589 -14.331 1.00 97.56 113 PHE A C 1
ATOM 817 O O . PHE A 1 113 ? -10.105 -3.928 -14.096 1.00 97.56 113 PHE A O 1
ATOM 824 N N . VAL A 1 114 ? -9.075 -5.923 -14.334 1.00 96.25 114 VAL A N 1
ATOM 825 C CA . VAL A 1 114 ? -10.231 -6.784 -14.046 1.00 96.25 114 VAL A CA 1
ATOM 826 C C . VAL A 1 114 ? -9.850 -7.825 -12.994 1.00 96.25 114 VAL A C 1
ATOM 828 O O . VAL A 1 114 ? -8.782 -8.427 -13.080 1.00 96.25 114 VAL A O 1
ATOM 831 N N . GLY A 1 115 ? -10.719 -8.044 -12.000 1.00 94.38 115 GLY A N 1
ATOM 832 C CA . GLY A 1 115 ? -10.466 -8.958 -10.886 1.00 94.38 115 GLY A CA 1
ATOM 833 C C . GLY A 1 115 ? -11.611 -9.924 -10.581 1.00 94.38 115 GLY A C 1
ATOM 834 O O . GLY A 1 115 ? -12.510 -9.619 -9.811 1.00 94.38 115 GLY A O 1
ATOM 835 N N . ALA A 1 116 ? -11.535 -11.141 -11.103 1.00 93.38 116 ALA A N 1
ATOM 836 C CA . ALA A 1 116 ? -12.484 -12.230 -10.917 1.00 93.38 116 ALA A CA 1
ATOM 837 C C . ALA A 1 116 ? -11.821 -13.432 -10.209 1.00 93.38 116 ALA A C 1
ATOM 839 O O . ALA A 1 116 ? -11.576 -14.481 -10.800 1.00 93.38 116 ALA A O 1
ATOM 840 N N . LEU A 1 117 ? -11.521 -13.266 -8.913 1.00 88.06 117 LEU A N 1
ATOM 841 C CA . LEU A 1 117 ? -10.847 -14.272 -8.069 1.00 88.06 117 LEU A CA 1
ATOM 842 C C . LEU A 1 117 ? -11.740 -15.433 -7.593 1.00 88.06 117 LEU A C 1
ATOM 844 O O . LEU A 1 117 ? -11.238 -16.383 -7.005 1.00 88.06 117 LEU A O 1
ATOM 848 N N . THR A 1 118 ? -13.055 -15.364 -7.786 1.00 87.94 118 THR A N 1
ATOM 849 C CA . THR A 1 118 ? -13.995 -16.405 -7.336 1.00 87.94 118 THR A CA 1
ATOM 850 C C . THR A 1 118 ? -14.885 -16.827 -8.487 1.00 87.94 118 THR A C 1
ATOM 852 O O . THR A 1 118 ? -15.184 -16.003 -9.358 1.00 87.94 118 THR A O 1
ATOM 855 N N . GLN A 1 119 ? -15.374 -18.068 -8.467 1.00 89.25 119 GLN A N 1
ATOM 856 C CA . GLN A 1 119 ? -16.258 -18.569 -9.522 1.00 89.25 119 GLN A CA 1
ATOM 857 C C . GLN A 1 119 ? -17.478 -17.660 -9.768 1.00 89.25 119 GLN A C 1
ATOM 859 O O . GLN A 1 119 ? -17.894 -17.471 -10.907 1.00 89.25 119 GLN A O 1
ATOM 864 N N . ALA A 1 120 ? -18.004 -17.003 -8.728 1.00 91.06 120 ALA A N 1
ATOM 865 C CA . ALA A 1 120 ? -19.099 -16.041 -8.862 1.00 91.06 120 ALA A CA 1
ATOM 866 C C . ALA A 1 120 ? -18.724 -14.785 -9.677 1.00 91.06 120 ALA A C 1
ATOM 868 O O . ALA A 1 120 ? -19.531 -14.322 -10.483 1.00 91.06 120 ALA A O 1
ATOM 869 N N . PHE A 1 121 ? -17.522 -14.225 -9.493 1.00 93.50 121 PHE A N 1
ATOM 870 C CA . PHE A 1 121 ? -17.055 -13.096 -10.311 1.00 93.50 121 PHE A CA 1
ATOM 871 C C . PHE A 1 121 ? -16.604 -13.539 -11.706 1.00 93.50 121 PHE A C 1
ATOM 873 O O . PHE A 1 121 ? -16.768 -12.776 -12.654 1.00 93.50 121 PHE A O 1
ATOM 880 N N . TRP A 1 122 ? -16.085 -14.761 -11.851 1.00 93.81 122 TRP A N 1
ATOM 881 C CA . TRP A 1 122 ? -15.677 -15.312 -13.145 1.00 93.81 122 TRP A CA 1
ATOM 882 C C . TRP A 1 122 ? -16.874 -15.558 -14.064 1.00 93.81 122 TRP A C 1
ATOM 884 O O . TRP A 1 122 ? -16.885 -15.051 -15.183 1.00 93.81 122 TRP A O 1
ATOM 894 N N . THR A 1 123 ? -17.941 -16.187 -13.561 1.00 94.44 123 THR A N 1
ATOM 895 C CA . THR A 1 123 ? -19.208 -16.315 -14.298 1.00 94.44 123 THR A CA 1
ATOM 896 C C . THR A 1 123 ? -19.760 -14.948 -14.708 1.00 94.44 123 THR A C 1
ATOM 898 O O . THR A 1 123 ? -20.106 -14.764 -15.868 1.00 94.44 123 THR A O 1
ATOM 901 N N . LYS A 1 124 ? -19.791 -13.957 -13.802 1.00 96.19 124 LYS A N 1
ATOM 902 C CA . LYS A 1 124 ? -20.244 -12.590 -14.131 1.00 96.19 124 LYS A CA 1
ATOM 903 C C . LYS A 1 124 ? -19.407 -11.923 -15.222 1.00 96.19 124 LYS A C 1
ATOM 905 O O . LYS A 1 124 ? -19.973 -11.284 -16.104 1.00 96.19 124 LYS A O 1
ATOM 910 N N . LEU A 1 125 ? -18.081 -12.059 -15.155 1.00 96.69 125 LEU A N 1
ATOM 911 C CA . LEU A 1 125 ? -17.169 -11.517 -16.158 1.00 96.69 125 LEU A CA 1
ATOM 912 C C . LEU A 1 125 ? -17.433 -12.155 -17.524 1.00 96.69 125 LEU A C 1
ATOM 914 O O . LEU A 1 125 ? -17.626 -11.438 -18.499 1.00 96.69 125 LEU A O 1
ATOM 918 N N . LEU A 1 126 ? -17.527 -13.484 -17.589 1.00 95.69 126 LEU A N 1
ATOM 919 C CA . LEU A 1 126 ? -17.824 -14.186 -18.836 1.00 95.69 126 LEU A CA 1
ATOM 920 C C . LEU A 1 126 ? -19.223 -13.866 -19.384 1.00 95.69 126 LEU A C 1
ATOM 922 O O . LEU A 1 126 ? -19.359 -13.725 -20.597 1.00 95.69 126 LEU A O 1
ATOM 926 N N . THR A 1 127 ? -20.234 -13.646 -18.535 1.00 96.19 127 THR A N 1
ATOM 927 C CA . THR A 1 127 ? -21.531 -13.095 -18.972 1.00 96.19 127 THR A CA 1
ATOM 928 C C . THR A 1 127 ? -21.364 -11.704 -19.591 1.00 96.19 127 THR A C 1
ATOM 930 O O . THR A 1 127 ? -21.854 -11.463 -20.689 1.00 96.19 127 THR A O 1
ATOM 933 N N . ALA A 1 128 ? -20.647 -10.790 -18.928 1.00 96.00 128 ALA A N 1
ATOM 934 C CA . ALA A 1 128 ? -20.455 -9.414 -19.401 1.00 96.00 128 ALA A CA 1
ATOM 935 C C . ALA A 1 128 ? -19.594 -9.306 -20.678 1.00 96.00 128 ALA A C 1
ATOM 937 O O . ALA A 1 128 ? -19.699 -8.318 -21.405 1.00 96.00 128 ALA A O 1
ATOM 938 N N . LEU A 1 129 ? -18.764 -10.316 -20.958 1.00 96.12 129 LEU A N 1
ATOM 939 C CA . LEU A 1 129 ? -17.974 -10.448 -22.187 1.00 96.12 129 LEU A CA 1
ATOM 940 C C . LEU A 1 129 ? -18.658 -11.303 -23.269 1.00 96.12 129 LEU A C 1
ATOM 942 O O . LEU A 1 129 ? -18.099 -11.458 -24.350 1.00 96.12 129 LEU A O 1
ATOM 946 N N . ASN A 1 130 ? -19.847 -11.860 -23.001 1.00 95.50 130 ASN A N 1
ATOM 947 C CA . ASN A 1 130 ? -20.538 -12.821 -23.871 1.00 95.50 130 ASN A CA 1
ATOM 948 C C . ASN A 1 130 ? -19.709 -14.095 -24.187 1.00 95.50 130 ASN A C 1
ATOM 950 O O . ASN A 1 130 ? -19.872 -14.710 -25.238 1.00 95.50 130 ASN A O 1
ATOM 954 N N . ARG A 1 131 ? -18.833 -14.510 -23.258 1.00 95.19 131 ARG A N 1
ATOM 955 C CA . ARG A 1 131 ? -17.895 -15.647 -23.374 1.00 95.19 131 ARG A CA 1
ATOM 956 C C . ARG A 1 131 ? -18.175 -16.788 -22.387 1.00 95.19 131 ARG A C 1
ATOM 958 O O . ARG A 1 131 ? -17.266 -17.378 -21.804 1.00 95.19 131 ARG A O 1
ATOM 965 N N . LEU A 1 132 ? -19.452 -17.101 -22.159 1.00 94.88 132 LEU A N 1
ATOM 966 C CA . LEU A 1 132 ? -19.860 -18.196 -21.263 1.00 94.88 132 LEU A CA 1
ATOM 967 C C . LEU A 1 132 ? -19.434 -19.592 -21.757 1.00 94.88 132 LEU A C 1
ATOM 969 O O . LEU A 1 132 ? -19.375 -20.520 -20.954 1.00 94.88 132 LEU A O 1
ATOM 973 N N . ASP A 1 133 ? -19.068 -19.733 -23.032 1.00 94.12 133 ASP A N 1
ATOM 974 C CA . ASP A 1 133 ? -18.429 -20.927 -23.595 1.00 94.12 133 ASP A CA 1
ATOM 975 C C . ASP A 1 133 ? -17.128 -21.306 -22.861 1.00 94.12 133 ASP A C 1
ATOM 977 O O . ASP A 1 133 ? -16.854 -22.489 -22.653 1.00 94.12 133 ASP A O 1
ATOM 981 N N . LEU A 1 134 ? -16.376 -20.318 -22.360 1.00 92.88 134 LEU A N 1
ATOM 982 C CA . LEU A 1 134 ? -15.134 -20.551 -21.619 1.00 92.88 134 LEU A CA 1
ATOM 983 C C . LEU A 1 134 ? -15.356 -21.266 -20.273 1.00 92.88 134 LEU A C 1
ATOM 985 O O . LEU A 1 134 ? -14.421 -21.881 -19.762 1.00 92.88 134 LEU A O 1
ATOM 989 N N . LEU A 1 135 ? -16.582 -21.283 -19.726 1.00 91.38 135 LEU A N 1
ATOM 990 C CA . LEU A 1 135 ? -16.918 -22.108 -18.553 1.00 91.38 135 LEU A CA 1
ATOM 991 C C . LEU A 1 135 ? -16.914 -23.614 -18.856 1.00 91.38 135 LEU A C 1
ATOM 993 O O . LEU A 1 135 ? -16.795 -24.409 -17.926 1.00 91.38 135 LEU A O 1
ATOM 997 N N . ALA A 1 136 ? -17.031 -24.020 -20.123 1.00 90.94 136 ALA A N 1
ATOM 998 C CA . ALA A 1 136 ? -16.943 -25.419 -20.548 1.00 90.94 136 ALA A CA 1
ATOM 999 C C . ALA A 1 136 ? -15.521 -25.828 -20.982 1.00 90.94 136 ALA A C 1
ATOM 1001 O O . ALA A 1 136 ? -15.270 -27.002 -21.254 1.00 90.94 136 ALA A O 1
ATOM 1002 N N . HIS A 1 137 ? -14.576 -24.883 -21.053 1.00 91.06 137 HIS A N 1
ATOM 1003 C CA . HIS A 1 137 ? -13.231 -25.163 -21.547 1.00 91.06 137 HIS A CA 1
ATOM 1004 C C . HIS A 1 137 ? -12.445 -26.058 -20.560 1.00 91.06 137 HIS A C 1
ATOM 1006 O O . HIS A 1 137 ? -12.379 -25.719 -19.372 1.00 91.06 137 HIS A O 1
ATOM 1012 N N . PRO A 1 138 ? -11.802 -27.166 -20.996 1.00 89.56 138 PRO A N 1
ATOM 1013 C CA . PRO A 1 138 ? -11.177 -28.137 -20.087 1.00 89.56 138 PRO A CA 1
ATOM 1014 C C . PRO A 1 138 ? -10.108 -27.555 -19.153 1.00 89.56 138 PRO A C 1
ATOM 1016 O O . PRO A 1 138 ? -10.015 -27.951 -17.995 1.00 89.56 138 PRO A O 1
ATOM 1019 N N . HIS A 1 139 ? -9.335 -26.573 -19.626 1.00 87.44 139 HIS A N 1
ATOM 1020 C CA . HIS A 1 139 ? -8.284 -25.924 -18.830 1.00 87.44 139 HIS A CA 1
ATOM 1021 C C . HIS A 1 139 ? -8.810 -24.863 -17.844 1.00 87.44 139 HIS A C 1
ATOM 1023 O O . HIS A 1 139 ? -8.028 -24.313 -17.075 1.00 87.44 139 HIS A O 1
ATOM 1029 N N . LEU A 1 140 ? -10.117 -24.569 -17.860 1.00 89.25 140 LEU A N 1
ATOM 1030 C CA . LEU A 1 140 ? -10.776 -23.558 -17.018 1.00 89.25 140 LEU A CA 1
ATOM 1031 C C . LEU A 1 140 ? -11.781 -24.190 -16.033 1.00 89.25 140 LEU A C 1
ATOM 1033 O O . LEU A 1 140 ? -12.643 -23.510 -15.480 1.00 89.25 140 LEU A O 1
ATOM 1037 N N . GLN A 1 141 ? -11.654 -25.499 -15.792 1.00 85.81 141 GLN A N 1
ATOM 1038 C CA . GLN A 1 141 ? -12.443 -26.247 -14.812 1.00 85.81 141 GLN A CA 1
ATOM 1039 C C . GLN A 1 141 ? -11.828 -26.122 -13.405 1.00 85.81 141 GLN A C 1
ATOM 1041 O O . GLN A 1 141 ? -11.003 -26.940 -12.997 1.00 85.81 141 GLN A O 1
ATOM 1046 N N . GLY A 1 142 ? -12.214 -25.093 -12.648 1.00 83.19 142 GLY A N 1
ATOM 1047 C CA . GLY A 1 142 ? -11.753 -24.886 -11.270 1.00 83.19 142 GLY A CA 1
ATOM 1048 C C . GLY A 1 142 ? -12.138 -23.523 -10.694 1.00 83.19 142 GLY A C 1
ATOM 1049 O O . GLY A 1 142 ? -12.782 -22.723 -11.364 1.00 83.19 142 GLY A O 1
ATOM 1050 N N . GLU A 1 143 ? -11.730 -23.248 -9.451 1.00 84.50 143 GLU A N 1
ATOM 1051 C CA . GLU A 1 143 ? -11.805 -21.889 -8.893 1.00 84.50 143 GLU A CA 1
ATOM 1052 C C . GLU A 1 143 ? -10.733 -20.994 -9.544 1.00 84.50 143 GLU A C 1
ATOM 1054 O O . GLU A 1 143 ? -9.580 -21.420 -9.620 1.00 84.50 143 GLU A O 1
ATOM 1059 N N . PRO A 1 144 ? -11.031 -19.739 -9.932 1.00 85.69 144 PRO A N 1
ATOM 1060 C CA . PRO A 1 144 ? -10.122 -18.911 -10.735 1.00 85.69 144 PRO A CA 1
ATOM 1061 C C . PRO A 1 144 ? -8.709 -18.693 -10.173 1.00 85.69 144 PRO A C 1
ATOM 1063 O O . PRO A 1 144 ? -7.765 -18.468 -10.927 1.00 85.69 144 PRO A O 1
ATOM 1066 N N . MET A 1 145 ? -8.531 -18.793 -8.852 1.00 82.31 145 MET A N 1
ATOM 1067 C CA . MET A 1 145 ? -7.220 -18.696 -8.192 1.00 82.31 145 MET A CA 1
ATOM 1068 C C . MET A 1 145 ? -6.311 -19.921 -8.420 1.00 82.31 145 MET A C 1
ATOM 1070 O O . MET A 1 145 ? -5.170 -19.916 -7.963 1.00 82.31 145 MET A O 1
ATOM 1074 N N . THR A 1 146 ? -6.770 -20.965 -9.122 1.00 81.69 146 THR A N 1
ATOM 1075 C CA . THR A 1 146 ? -5.901 -22.049 -9.616 1.00 81.69 146 THR A CA 1
ATOM 1076 C C . THR A 1 146 ? -5.352 -21.780 -11.019 1.00 81.69 146 THR A C 1
ATOM 1078 O O . THR A 1 146 ? -4.431 -22.474 -11.444 1.00 81.69 146 THR A O 1
ATOM 1081 N N . PHE A 1 147 ? -5.841 -20.759 -11.735 1.00 85.56 147 PHE A N 1
ATOM 1082 C CA . PHE A 1 147 ? -5.421 -20.436 -13.105 1.00 85.56 147 PHE A CA 1
ATOM 1083 C C . PHE A 1 147 ? -4.100 -19.631 -13.121 1.00 85.56 147 PHE A C 1
ATOM 1085 O O . PHE A 1 147 ? -4.007 -18.569 -13.730 1.00 85.56 147 PHE A O 1
ATOM 1092 N N . PHE A 1 148 ? -3.073 -20.100 -12.404 1.00 82.06 148 PHE A N 1
ATOM 1093 C CA . PHE A 1 148 ? -1.746 -19.461 -12.327 1.00 82.06 148 PHE A CA 1
ATOM 1094 C C . PHE A 1 148 ? -0.753 -19.962 -13.389 1.00 82.06 148 PHE A C 1
ATOM 1096 O O . PHE A 1 148 ? 0.360 -19.443 -13.485 1.00 82.06 148 PHE A O 1
ATOM 1103 N N . ASP A 1 149 ? -1.128 -20.993 -14.144 1.00 86.31 149 ASP A N 1
ATOM 1104 C CA . ASP A 1 149 ? -0.282 -21.606 -15.163 1.00 86.31 149 ASP A CA 1
ATOM 1105 C C . ASP A 1 149 ? -0.034 -20.673 -16.368 1.00 86.31 149 ASP A C 1
ATOM 1107 O O . ASP A 1 149 ? -0.856 -19.815 -16.706 1.00 86.31 149 ASP A O 1
ATOM 1111 N N . ALA A 1 150 ? 1.129 -20.821 -17.008 1.00 85.94 150 ALA A N 1
ATOM 1112 C CA . ALA A 1 150 ? 1.558 -19.950 -18.097 1.00 85.94 150 ALA A CA 1
ATOM 1113 C C . ALA A 1 150 ? 0.741 -20.148 -19.384 1.00 85.94 150 ALA A C 1
ATOM 1115 O O . ALA A 1 150 ? 0.375 -19.153 -20.014 1.00 85.94 150 ALA A O 1
ATOM 1116 N N . ASP A 1 151 ? 0.407 -21.391 -19.729 1.00 89.06 151 ASP A N 1
ATOM 1117 C CA . ASP A 1 151 ? -0.340 -21.722 -20.943 1.00 89.06 151 ASP A CA 1
ATOM 1118 C C . ASP A 1 151 ? -1.827 -21.399 -20.746 1.00 89.06 151 ASP A C 1
ATOM 1120 O O . ASP A 1 151 ? -2.465 -20.820 -21.625 1.00 89.06 151 ASP A O 1
ATOM 1124 N N . VAL A 1 152 ? -2.361 -21.646 -19.541 1.00 89.88 152 VAL A N 1
ATOM 1125 C CA . VAL A 1 152 ? -3.718 -21.211 -19.154 1.00 89.88 152 VAL A CA 1
ATOM 1126 C C . VAL A 1 152 ? -3.853 -19.685 -19.218 1.00 89.88 152 VAL A C 1
ATOM 1128 O O . VAL A 1 152 ? -4.858 -19.176 -19.720 1.00 89.88 152 VAL A O 1
ATOM 1131 N N . ARG A 1 153 ? -2.837 -18.926 -18.777 1.00 89.69 153 ARG A N 1
ATOM 1132 C CA . ARG A 1 153 ? -2.809 -17.465 -18.959 1.00 89.69 153 ARG A CA 1
ATOM 1133 C C . ARG A 1 153 ? -2.758 -17.055 -20.422 1.00 89.69 153 ARG A C 1
ATOM 1135 O O . ARG A 1 153 ? -3.492 -16.144 -20.795 1.00 89.69 153 ARG A O 1
ATOM 1142 N N . ALA A 1 154 ? -1.897 -17.676 -21.228 1.00 90.75 154 ALA A N 1
ATOM 1143 C CA . ALA A 1 154 ? -1.775 -17.356 -22.648 1.00 90.75 154 ALA A CA 1
ATOM 1144 C C . ALA A 1 154 ? -3.109 -17.575 -23.381 1.00 90.75 154 ALA A C 1
ATOM 1146 O O . ALA A 1 154 ? -3.554 -16.691 -24.110 1.00 90.75 154 ALA A O 1
ATOM 1147 N N . LEU A 1 155 ? -3.785 -18.692 -23.094 1.00 92.81 155 LEU A N 1
ATOM 1148 C CA . LEU A 1 155 ? -5.105 -19.023 -23.624 1.00 92.81 155 LEU A CA 1
ATOM 1149 C C . LEU A 1 155 ? -6.162 -17.986 -23.225 1.00 92.81 155 LEU A C 1
ATOM 1151 O O . LEU A 1 155 ? -6.765 -17.367 -24.094 1.00 92.81 155 LEU A O 1
ATOM 1155 N N . VAL A 1 156 ? -6.360 -17.718 -21.929 1.00 92.19 156 VAL A N 1
ATOM 1156 C CA . VAL A 1 156 ? -7.396 -16.757 -21.500 1.00 92.19 156 VAL A CA 1
ATOM 1157 C C . VAL A 1 156 ? -7.087 -15.337 -21.988 1.00 92.19 156 VAL A C 1
ATOM 1159 O O . VAL A 1 156 ? -8.003 -14.578 -22.291 1.00 92.19 156 VAL A O 1
ATOM 1162 N N . ARG A 1 157 ? -5.812 -14.955 -22.124 1.00 92.62 157 ARG A N 1
ATOM 1163 C CA . ARG A 1 157 ? -5.446 -13.676 -22.747 1.00 92.62 157 ARG A CA 1
ATOM 1164 C C . ARG A 1 157 ? -5.806 -13.637 -24.232 1.00 92.62 157 ARG A C 1
ATOM 1166 O O . ARG A 1 157 ? -6.447 -12.676 -24.639 1.00 92.62 157 ARG A O 1
ATOM 1173 N N . ALA A 1 158 ? -5.495 -14.676 -25.006 1.00 94.69 158 ALA A N 1
ATOM 1174 C CA . ALA A 1 158 ? -5.885 -14.761 -26.416 1.00 94.69 158 ALA A CA 1
ATOM 1175 C C . ALA A 1 158 ? -7.413 -14.704 -26.619 1.00 94.69 158 ALA A C 1
ATOM 1177 O O . ALA A 1 158 ? -7.877 -14.114 -27.588 1.00 94.69 158 ALA A O 1
ATOM 1178 N N . GLU A 1 159 ? -8.192 -15.253 -25.684 1.00 95.25 159 GLU A N 1
ATOM 1179 C CA . GLU A 1 159 ? -9.659 -15.258 -25.744 1.00 95.25 159 GLU A CA 1
ATOM 1180 C C . GLU A 1 159 ? -10.321 -13.948 -25.273 1.00 95.25 159 GLU A C 1
ATOM 1182 O O . GLU A 1 159 ? -11.426 -13.629 -25.721 1.00 95.25 159 GLU A O 1
ATOM 1187 N N . LEU A 1 160 ? -9.687 -13.191 -24.363 1.00 95.69 160 LEU A N 1
ATOM 1188 C CA . LEU A 1 160 ? -10.276 -11.986 -23.754 1.00 95.69 160 LEU A CA 1
ATOM 1189 C C . LEU A 1 160 ? -9.668 -10.659 -24.246 1.00 95.69 160 LEU A C 1
ATOM 1191 O O . LEU A 1 160 ? -10.400 -9.676 -24.344 1.00 95.69 160 LEU A O 1
ATOM 1195 N N . GLU A 1 161 ? -8.371 -10.593 -24.571 1.00 96.12 161 GLU A N 1
ATOM 1196 C CA . GLU A 1 161 ? -7.719 -9.360 -25.062 1.00 96.12 161 GLU A CA 1
ATOM 1197 C C . GLU A 1 161 ? -8.383 -8.822 -26.357 1.00 96.12 161 GLU A C 1
ATOM 1199 O O . GLU A 1 161 ? -8.664 -7.621 -26.402 1.00 96.12 161 GLU A O 1
ATOM 1204 N N . PRO A 1 162 ? -8.775 -9.654 -27.351 1.00 97.75 162 PRO A N 1
ATOM 1205 C CA . PRO A 1 162 ? -9.531 -9.186 -28.518 1.00 97.75 162 PRO A CA 1
ATOM 1206 C C . PRO A 1 162 ? -10.932 -8.662 -28.184 1.00 97.75 162 PRO A C 1
ATOM 1208 O O . PRO A 1 162 ? -11.413 -7.751 -28.852 1.00 97.75 162 PRO A O 1
ATOM 1211 N N . VAL A 1 163 ? -11.591 -9.209 -27.152 1.00 98.00 163 VAL A N 1
ATOM 1212 C CA . VAL A 1 163 ? -12.913 -8.732 -26.713 1.00 98.00 163 VAL A CA 1
ATOM 1213 C C . VAL A 1 163 ? -12.775 -7.366 -26.051 1.00 98.00 163 VAL A C 1
ATOM 1215 O O . VAL A 1 163 ? -13.502 -6.445 -26.411 1.00 98.00 163 VAL A O 1
ATOM 1218 N N . PHE A 1 164 ? -11.817 -7.186 -25.136 1.00 98.12 164 PHE A N 1
ATOM 1219 C CA . PHE A 1 164 ? -11.600 -5.887 -24.495 1.00 98.12 164 PHE A CA 1
ATOM 1220 C C . PHE A 1 164 ? -11.198 -4.791 -25.495 1.00 98.12 164 PHE A C 1
ATOM 1222 O O . PHE A 1 164 ? -11.648 -3.651 -25.359 1.00 98.12 164 PHE A O 1
ATOM 1229 N N . ALA A 1 165 ? -10.462 -5.133 -26.554 1.00 97.88 165 ALA A N 1
ATOM 1230 C CA . ALA A 1 165 ? -10.107 -4.204 -27.624 1.00 97.88 165 ALA A CA 1
ATOM 1231 C C . ALA A 1 165 ? -11.307 -3.636 -28.424 1.00 97.88 165 ALA A C 1
ATOM 1233 O O . ALA A 1 165 ? -11.128 -2.651 -29.136 1.00 97.88 165 ALA A O 1
ATOM 1234 N N . THR A 1 166 ? -12.530 -4.187 -28.321 1.00 98.06 166 THR A N 1
ATOM 1235 C CA . THR A 1 166 ? -13.681 -3.707 -29.123 1.00 98.06 166 THR A CA 1
ATOM 1236 C C . THR A 1 166 ? -14.356 -2.435 -28.600 1.00 98.06 166 THR A C 1
ATOM 1238 O O . THR A 1 166 ? -15.163 -1.842 -29.318 1.00 98.06 166 THR A O 1
ATOM 1241 N N . ARG A 1 167 ? -14.088 -2.008 -27.356 1.00 98.25 167 ARG A N 1
ATOM 1242 C CA . ARG A 1 167 ? -14.760 -0.858 -26.713 1.00 98.25 167 ARG A CA 1
ATOM 1243 C C . ARG A 1 167 ? -13.782 -0.021 -25.887 1.00 98.25 167 ARG A C 1
ATOM 1245 O O . ARG A 1 167 ? -12.732 -0.502 -25.461 1.00 98.25 167 ARG A O 1
ATOM 1252 N N . SER A 1 168 ? -14.156 1.234 -25.643 1.00 98.56 168 SER A N 1
ATOM 1253 C CA . SER A 1 168 ? -13.419 2.161 -24.779 1.00 98.56 168 SER A CA 1
ATOM 1254 C C . SER A 1 168 ? -13.352 1.687 -23.326 1.00 98.56 168 SER A C 1
ATOM 1256 O O . SER A 1 168 ? -14.238 0.987 -22.825 1.00 98.56 168 SER A O 1
ATOM 1258 N N . THR A 1 169 ? -12.316 2.130 -22.616 1.00 98.06 169 THR A N 1
ATOM 1259 C CA . THR A 1 169 ? -12.079 1.831 -21.198 1.00 98.06 169 THR A CA 1
ATOM 1260 C C . THR A 1 169 ? -13.266 2.253 -20.337 1.00 98.06 169 THR A C 1
ATOM 1262 O O . THR A 1 169 ? -13.694 1.495 -19.467 1.00 98.06 169 THR A O 1
ATOM 1265 N N . VAL A 1 170 ? -13.854 3.422 -20.615 1.00 97.06 170 VAL A N 1
ATOM 1266 C CA . VAL A 1 170 ? -15.045 3.924 -19.908 1.00 97.06 170 VAL A CA 1
ATOM 1267 C C . VAL A 1 170 ? -16.235 2.978 -20.100 1.00 97.06 170 VAL A C 1
ATOM 1269 O O . VAL A 1 170 ? -16.808 2.514 -19.115 1.00 97.06 170 VAL A O 1
ATOM 1272 N N . ALA A 1 171 ? -16.544 2.601 -21.345 1.00 98.06 171 ALA A N 1
ATOM 1273 C CA . ALA A 1 171 ? -17.676 1.729 -21.658 1.00 98.06 171 ALA A CA 1
ATOM 1274 C C . ALA A 1 171 ? -17.524 0.311 -21.065 1.00 98.06 171 ALA A C 1
ATOM 1276 O O . ALA A 1 171 ? -18.525 -0.344 -20.746 1.00 98.06 171 ALA A O 1
ATOM 1277 N N . TRP A 1 172 ? -16.288 -0.172 -20.889 1.00 98.00 172 TRP A N 1
ATOM 1278 C CA . TRP A 1 172 ? -16.017 -1.403 -20.142 1.00 98.00 172 TRP A CA 1
ATOM 1279 C C . TRP A 1 172 ? -16.167 -1.238 -18.631 1.00 98.00 172 TRP A C 1
ATOM 1281 O O . TRP A 1 172 ? -16.795 -2.090 -18.007 1.00 98.00 172 TRP A O 1
ATOM 1291 N N . VAL A 1 173 ? -15.648 -0.158 -18.037 1.00 96.94 173 VAL A N 1
ATOM 1292 C CA . VAL A 1 173 ? -15.813 0.117 -16.599 1.00 96.94 173 VAL A CA 1
ATOM 1293 C C . VAL A 1 173 ? -17.294 0.228 -16.230 1.00 96.94 173 VAL A C 1
ATOM 1295 O O . VAL A 1 173 ? -17.710 -0.346 -15.227 1.00 96.94 173 VAL A O 1
ATOM 1298 N N . GLU A 1 174 ? -18.107 0.895 -17.048 1.00 96.44 174 GLU A N 1
ATOM 1299 C CA . GLU A 1 174 ? -19.561 0.978 -16.863 1.00 96.44 174 GLU A CA 1
ATOM 1300 C C . GLU A 1 174 ? -20.230 -0.404 -16.928 1.00 96.44 174 GLU A C 1
ATOM 1302 O O . GLU A 1 174 ? -20.943 -0.789 -15.999 1.00 96.44 174 GLU A O 1
ATOM 1307 N N . ALA A 1 175 ? -19.953 -1.187 -17.977 1.00 97.44 175 ALA A N 1
ATOM 1308 C CA . ALA A 1 175 ? -20.556 -2.508 -18.170 1.00 97.44 175 ALA A CA 1
ATOM 1309 C C . ALA A 1 175 ? -20.158 -3.521 -17.078 1.00 97.44 175 ALA A C 1
ATOM 1311 O O . ALA A 1 175 ? -21.008 -4.252 -16.568 1.00 97.44 175 ALA A O 1
ATOM 1312 N N . LEU A 1 176 ? -18.884 -3.550 -16.677 1.00 97.12 176 LEU A N 1
ATOM 1313 C CA . LEU A 1 176 ? -18.398 -4.451 -15.628 1.00 97.12 176 LEU A CA 1
ATOM 1314 C C . LEU A 1 176 ? -18.912 -4.049 -14.238 1.00 97.12 176 LEU A C 1
ATOM 1316 O O . LEU A 1 176 ? -19.307 -4.921 -13.461 1.00 97.12 176 LEU A O 1
ATOM 1320 N N . ARG A 1 177 ? -19.000 -2.746 -13.932 1.00 95.00 177 ARG A N 1
ATOM 1321 C CA . ARG A 1 177 ? -19.633 -2.266 -12.690 1.00 95.00 177 ARG A CA 1
ATOM 1322 C C . ARG A 1 177 ? -21.115 -2.627 -12.630 1.00 95.00 177 ARG A C 1
ATOM 1324 O O . ARG A 1 177 ? -21.568 -3.077 -11.580 1.00 95.00 177 ARG A O 1
ATOM 1331 N N . ALA A 1 178 ? -21.850 -2.495 -13.737 1.00 95.44 178 ALA A N 1
ATOM 1332 C CA . ALA A 1 178 ? -23.255 -2.901 -13.818 1.00 95.44 178 ALA A CA 1
ATOM 1333 C C . ALA A 1 178 ? -23.457 -4.410 -13.557 1.00 95.44 178 ALA A C 1
ATOM 1335 O O . ALA A 1 178 ? -24.474 -4.805 -12.992 1.00 95.44 178 ALA A O 1
ATOM 1336 N N . ALA A 1 179 ? -22.466 -5.246 -13.886 1.00 95.62 179 ALA A N 1
ATOM 1337 C CA . ALA A 1 179 ? -22.451 -6.679 -13.582 1.00 95.62 179 ALA A CA 1
ATOM 1338 C C . ALA A 1 179 ? -21.944 -7.037 -12.157 1.00 95.62 179 ALA A C 1
ATOM 1340 O O . ALA A 1 179 ? -21.862 -8.221 -11.815 1.00 95.62 179 ALA A O 1
ATOM 1341 N N . ASP A 1 180 ? -21.582 -6.054 -11.316 1.00 93.94 180 ASP A N 1
ATOM 1342 C CA . ASP A 1 180 ? -20.837 -6.244 -10.054 1.00 93.94 180 ASP A CA 1
ATOM 1343 C C . ASP A 1 180 ? -19.593 -7.139 -10.255 1.00 93.94 180 ASP A C 1
ATOM 1345 O O . ASP A 1 180 ? -19.358 -8.105 -9.517 1.00 93.94 180 ASP A O 1
ATOM 1349 N N . VAL A 1 181 ? -18.817 -6.823 -11.300 1.00 95.75 181 VAL A N 1
ATOM 1350 C CA . VAL A 1 181 ? -17.470 -7.345 -11.555 1.00 95.75 181 VAL A CA 1
ATOM 1351 C C . VAL A 1 181 ? -16.438 -6.334 -11.026 1.00 95.75 181 VAL A C 1
ATOM 1353 O O . VAL A 1 181 ? -16.533 -5.144 -11.333 1.00 95.75 181 VAL A O 1
ATOM 1356 N N . PRO A 1 182 ? -15.435 -6.764 -10.239 1.00 95.62 182 PRO A N 1
ATOM 1357 C CA . PRO A 1 182 ? -14.354 -5.892 -9.780 1.00 95.62 182 PRO A CA 1
ATOM 1358 C C . PRO A 1 182 ? -13.492 -5.400 -10.950 1.00 95.62 182 PRO A C 1
ATOM 1360 O O . PRO A 1 182 ? -12.845 -6.201 -11.625 1.00 95.62 182 PRO A O 1
ATOM 1363 N N . CYS A 1 183 ? -13.455 -4.088 -11.184 1.00 96.94 183 CYS A N 1
ATOM 1364 C CA . CYS A 1 183 ? -12.654 -3.485 -12.251 1.00 96.94 183 CYS A CA 1
ATOM 1365 C C . CYS A 1 183 ? -12.234 -2.038 -11.945 1.00 96.94 183 CYS A C 1
ATOM 1367 O O . CYS A 1 183 ? -12.840 -1.358 -11.111 1.00 96.94 183 CYS A O 1
ATOM 1369 N N . GLY A 1 184 ? -11.242 -1.536 -12.681 1.00 95.62 184 GLY A N 1
ATOM 1370 C CA . GLY A 1 184 ? -10.867 -0.121 -12.688 1.00 95.62 184 GLY A CA 1
ATOM 1371 C C . GLY A 1 184 ? -10.094 0.265 -13.944 1.00 95.62 184 GLY A C 1
ATOM 1372 O O . GLY A 1 184 ? -9.269 -0.512 -14.421 1.00 95.62 184 GLY A O 1
ATOM 1373 N N . ALA A 1 185 ? -10.351 1.465 -14.467 1.00 96.81 185 ALA A N 1
ATOM 1374 C CA . ALA A 1 185 ? -9.524 2.053 -15.516 1.00 96.81 185 ALA A CA 1
ATOM 1375 C C . ALA A 1 185 ? -8.085 2.246 -15.017 1.00 96.81 185 ALA A C 1
ATOM 1377 O O . ALA A 1 185 ? -7.867 2.614 -13.858 1.00 96.81 185 ALA A O 1
ATOM 1378 N N . VAL A 1 186 ? -7.117 2.030 -15.902 1.00 97.25 186 VAL A N 1
ATOM 1379 C CA . VAL A 1 186 ? -5.744 2.491 -15.706 1.00 97.25 186 VAL A CA 1
ATOM 1380 C C . VAL A 1 186 ? -5.685 3.975 -16.074 1.00 97.25 186 VAL A C 1
ATOM 1382 O O . VAL A 1 186 ? -6.163 4.366 -17.135 1.00 97.25 186 VAL A O 1
ATOM 1385 N N . GLY A 1 187 ? -5.104 4.800 -15.207 1.00 94.81 187 GLY A N 1
ATOM 1386 C CA . GLY A 1 187 ? -4.910 6.235 -15.443 1.00 94.81 187 GLY A CA 1
ATOM 1387 C C . GLY A 1 187 ? -3.634 6.731 -14.772 1.00 94.81 187 GLY A C 1
ATOM 1388 O O . GLY A 1 187 ? -3.067 6.029 -13.938 1.00 94.81 187 GLY A O 1
ATOM 1389 N N . SER A 1 188 ? -3.151 7.923 -15.125 1.00 94.56 188 SER A N 1
ATOM 1390 C CA . SER A 1 188 ? -1.966 8.509 -14.487 1.00 94.56 188 SER A CA 1
ATOM 1391 C C . SER A 1 188 ? -2.293 9.128 -13.120 1.00 94.56 188 SER A C 1
ATOM 1393 O O . SER A 1 188 ? -3.451 9.381 -12.781 1.00 94.56 188 SER A O 1
ATOM 1395 N N . ARG A 1 189 ? -1.261 9.471 -12.336 1.00 94.00 189 ARG A N 1
ATOM 1396 C CA . ARG A 1 189 ? -1.426 10.242 -11.085 1.00 94.00 189 ARG A CA 1
ATOM 1397 C C . ARG A 1 189 ? -2.090 11.598 -11.329 1.00 94.00 189 ARG A C 1
ATOM 1399 O O . ARG A 1 189 ? -2.887 12.066 -10.518 1.00 94.00 189 ARG A O 1
ATOM 1406 N N . ALA A 1 190 ? -1.785 12.215 -12.468 1.00 90.75 190 ALA A N 1
ATOM 1407 C CA . ALA A 1 190 ? -2.362 13.486 -12.877 1.00 90.75 190 ALA A CA 1
ATOM 1408 C C . ALA A 1 190 ? -3.856 13.358 -13.239 1.00 90.75 190 ALA A C 1
ATOM 1410 O O . ALA A 1 190 ? -4.607 14.317 -13.044 1.00 90.75 190 ALA A O 1
ATOM 1411 N N . ASP A 1 191 ? -4.302 12.192 -13.708 1.00 92.44 191 ASP A N 1
ATOM 1412 C CA . ASP A 1 191 ? -5.722 11.895 -13.934 1.00 92.44 191 ASP A CA 1
ATOM 1413 C C . ASP A 1 191 ? -6.422 11.586 -12.610 1.00 92.44 191 ASP A C 1
ATOM 1415 O O . ASP A 1 191 ? -7.490 12.126 -12.338 1.00 92.44 191 ASP A O 1
ATOM 1419 N N . PHE A 1 192 ? -5.779 10.823 -11.722 1.00 93.62 192 PHE A N 1
ATOM 1420 C CA . PHE A 1 192 ? -6.313 10.490 -10.399 1.00 93.62 192 PHE A CA 1
ATOM 1421 C C . PHE A 1 192 ? -6.587 11.728 -9.525 1.00 93.62 192 PHE A C 1
ATOM 1423 O O . PHE A 1 192 ? -7.589 11.795 -8.820 1.00 93.62 192 PHE A O 1
ATOM 1430 N N . LEU A 1 193 ? -5.756 12.770 -9.631 1.00 90.12 193 LEU A N 1
ATOM 1431 C CA . LEU A 1 193 ? -5.978 14.065 -8.964 1.00 90.12 193 LEU A CA 1
ATOM 1432 C C . LEU A 1 193 ? -7.107 14.901 -9.594 1.00 90.12 193 LEU A C 1
ATOM 1434 O O . LEU A 1 193 ? -7.575 15.875 -8.992 1.00 90.12 193 LEU A O 1
ATOM 1438 N N . ARG A 1 194 ? -7.548 14.549 -10.805 1.00 91.69 194 ARG A N 1
ATOM 1439 C CA . ARG A 1 194 ? -8.688 15.149 -11.520 1.00 91.69 194 ARG A CA 1
ATOM 1440 C C . ARG A 1 194 ? -9.958 14.292 -11.449 1.00 91.69 194 ARG A C 1
ATOM 1442 O O . ARG A 1 194 ? -11.028 14.815 -11.743 1.00 91.69 194 ARG A O 1
ATOM 1449 N N . ASP A 1 195 ? -9.838 13.036 -11.022 1.00 90.88 195 ASP A N 1
ATOM 1450 C CA . ASP A 1 195 ? -10.901 12.034 -10.940 1.00 90.88 195 ASP A CA 1
ATOM 1451 C C . ASP A 1 195 ? -12.145 12.590 -10.209 1.00 90.88 195 ASP A C 1
ATOM 1453 O O . ASP A 1 195 ? -12.071 12.930 -9.018 1.00 90.88 195 ASP A O 1
ATOM 1457 N N . PRO A 1 196 ? -13.299 12.710 -10.898 1.00 89.88 196 PRO A N 1
ATOM 1458 C CA . PRO A 1 196 ? -14.505 13.277 -10.308 1.00 89.88 196 PRO A CA 1
ATOM 1459 C C . PRO A 1 196 ? -15.062 12.401 -9.182 1.00 89.88 196 PRO A C 1
ATOM 1461 O O . PRO A 1 196 ? -15.660 12.936 -8.250 1.00 89.88 196 PRO A O 1
ATOM 1464 N N . GLU A 1 197 ? -14.829 11.085 -9.202 1.00 89.62 197 GLU A N 1
ATOM 1465 C CA . GLU A 1 197 ? -15.245 10.194 -8.119 1.00 89.62 197 GLU A CA 1
ATOM 1466 C C . GLU A 1 197 ? -14.403 10.417 -6.857 1.00 89.62 197 GLU A C 1
ATOM 1468 O O . GLU A 1 197 ? -14.941 10.500 -5.751 1.00 89.62 197 GLU A O 1
ATOM 1473 N N . ALA A 1 198 ? -13.085 10.567 -7.012 1.00 89.19 198 ALA A N 1
ATOM 1474 C CA . ALA A 1 198 ? -12.188 10.854 -5.895 1.00 89.19 198 ALA A CA 1
ATOM 1475 C C . ALA A 1 198 ? -12.451 12.242 -5.284 1.00 89.19 198 ALA A C 1
ATOM 1477 O O . ALA A 1 198 ? -12.402 12.413 -4.063 1.00 89.19 198 ALA A O 1
ATOM 1478 N N . ARG A 1 199 ? -12.782 13.232 -6.121 1.00 87.75 199 ARG A N 1
ATOM 1479 C CA . ARG A 1 199 ? -13.181 14.578 -5.680 1.00 87.75 199 ARG A CA 1
ATOM 1480 C C . ARG A 1 199 ? -14.538 14.569 -4.972 1.00 87.75 199 ARG A C 1
ATOM 1482 O O . ARG A 1 199 ? -14.654 15.165 -3.905 1.00 87.75 199 ARG A O 1
ATOM 1489 N N . ALA A 1 200 ? -15.530 13.840 -5.489 1.00 86.44 200 ALA A N 1
ATOM 1490 C CA . ALA A 1 200 ? -16.844 13.696 -4.854 1.00 86.44 200 ALA A CA 1
ATOM 1491 C C . ALA A 1 200 ? -16.788 12.994 -3.481 1.00 86.44 200 ALA A C 1
ATOM 1493 O O . ALA A 1 200 ? -17.596 13.296 -2.606 1.00 86.44 200 ALA A O 1
ATOM 1494 N N . LEU A 1 201 ? -15.818 12.097 -3.265 1.00 87.38 201 LEU A N 1
ATOM 1495 C CA . LEU A 1 201 ? -15.554 11.455 -1.968 1.00 87.38 201 LEU A CA 1
ATOM 1496 C C . LEU A 1 201 ? -14.618 12.262 -1.041 1.00 87.38 201 LEU A C 1
ATOM 1498 O O . LEU A 1 201 ? -14.252 11.779 0.036 1.00 87.38 201 LEU A O 1
ATOM 1502 N N . GLY A 1 202 ? -14.204 13.473 -1.433 1.00 88.94 202 GLY A N 1
ATOM 1503 C CA . GLY A 1 202 ? -13.295 14.307 -0.640 1.00 88.94 202 GLY A CA 1
ATOM 1504 C C . GLY A 1 202 ? -11.954 13.619 -0.362 1.00 88.94 202 GLY A C 1
ATOM 1505 O O . GLY A 1 202 ? -11.491 13.599 0.783 1.00 88.94 202 GLY A O 1
ATOM 1506 N N . LEU A 1 203 ? -11.373 12.976 -1.382 1.00 90.69 203 LEU A N 1
ATOM 1507 C CA . LEU A 1 203 ? -10.049 12.341 -1.308 1.00 90.69 203 LEU A CA 1
ATOM 1508 C C . LEU A 1 203 ? -8.928 13.297 -1.727 1.00 90.69 203 LEU A C 1
ATOM 1510 O O . LEU A 1 203 ? -7.839 13.240 -1.163 1.00 90.69 203 LEU A O 1
ATOM 1514 N N . ALA A 1 204 ? -9.225 14.207 -2.658 1.00 91.06 204 ALA A N 1
ATOM 1515 C CA . ALA A 1 204 ? -8.398 15.356 -3.002 1.00 91.06 204 ALA A CA 1
ATOM 1516 C C . ALA A 1 204 ? -9.145 16.648 -2.636 1.00 91.06 204 ALA A C 1
ATOM 1518 O O . ALA A 1 204 ? -10.339 16.773 -2.916 1.00 91.06 204 ALA A O 1
ATOM 1519 N N . VAL A 1 205 ? -8.450 17.602 -2.017 1.00 91.69 205 VAL A N 1
ATOM 1520 C CA . VAL A 1 205 ? -9.006 18.869 -1.511 1.00 91.69 205 VAL A CA 1
ATOM 1521 C C . VAL A 1 205 ? -8.178 20.067 -1.986 1.00 91.69 205 VAL A C 1
ATOM 1523 O O . VAL A 1 205 ? -6.969 19.918 -2.180 1.00 91.69 205 VAL A O 1
ATOM 1526 N N . PRO A 1 206 ? -8.794 21.247 -2.185 1.00 93.38 206 PRO A N 1
ATOM 1527 C CA . PRO A 1 206 ? -8.063 22.456 -2.539 1.00 93.38 206 PRO A CA 1
ATOM 1528 C C . PRO A 1 206 ? -7.245 22.975 -1.348 1.00 93.38 206 PRO A C 1
ATOM 1530 O O . PRO A 1 206 ? -7.735 23.002 -0.217 1.00 93.38 206 PRO A O 1
ATOM 1533 N N . VAL A 1 207 ? -6.016 23.415 -1.613 1.00 94.38 207 VAL A N 1
ATOM 1534 C CA . VAL A 1 207 ? -5.117 24.068 -0.650 1.00 94.38 207 VAL A CA 1
ATOM 1535 C C . VAL A 1 207 ? -4.423 25.231 -1.357 1.00 94.38 207 VAL A C 1
ATOM 1537 O O . VAL A 1 207 ? -3.782 25.029 -2.389 1.00 94.38 207 VAL A O 1
ATOM 1540 N N . GLU A 1 208 ? -4.543 26.437 -0.805 1.00 94.88 208 GLU A N 1
ATOM 1541 C CA . GLU A 1 208 ? -3.823 27.618 -1.293 1.00 94.88 208 GLU A CA 1
ATOM 1542 C C . GLU A 1 208 ? -2.408 27.617 -0.700 1.00 94.88 208 GLU A C 1
ATOM 1544 O O . GLU A 1 208 ? -2.238 27.789 0.507 1.00 94.88 208 GLU A O 1
ATOM 1549 N N . ASP A 1 209 ? -1.408 27.354 -1.535 1.00 94.38 209 ASP A N 1
ATOM 1550 C CA . ASP A 1 209 ? -0.008 27.196 -1.148 1.00 94.38 209 ASP A CA 1
ATOM 1551 C C . ASP A 1 209 ? 0.787 28.501 -1.367 1.00 94.38 209 ASP A C 1
ATOM 1553 O O . ASP A 1 209 ? 0.657 29.119 -2.425 1.00 94.38 209 ASP A O 1
ATOM 1557 N N . PRO A 1 210 ? 1.639 28.938 -0.417 1.00 92.62 210 PRO A N 1
ATOM 1558 C CA . PRO A 1 210 ? 2.343 30.219 -0.513 1.00 92.62 210 PRO A CA 1
ATOM 1559 C C . PRO A 1 210 ? 3.405 30.288 -1.624 1.00 92.62 210 PRO A C 1
ATOM 1561 O O . PRO A 1 210 ? 3.916 31.376 -1.884 1.00 92.62 210 PRO A O 1
ATOM 1564 N N . VAL A 1 211 ? 3.761 29.165 -2.259 1.00 92.56 211 VAL A N 1
ATOM 1565 C CA . VAL A 1 211 ? 4.730 29.102 -3.367 1.00 92.56 211 VAL A CA 1
ATOM 1566 C C . VAL A 1 211 ? 4.057 28.683 -4.677 1.00 92.56 211 VAL A C 1
ATOM 1568 O O . VAL A 1 211 ? 4.390 29.217 -5.733 1.00 92.56 211 VAL A O 1
ATOM 1571 N N . LEU A 1 212 ? 3.114 27.737 -4.622 1.00 93.44 212 LEU A N 1
ATOM 1572 C CA . LEU A 1 212 ? 2.467 27.148 -5.804 1.00 93.44 212 LEU A CA 1
ATOM 1573 C C . LEU A 1 212 ? 1.078 27.734 -6.124 1.00 93.44 212 LEU A C 1
ATOM 1575 O O . LEU A 1 212 ? 0.514 27.420 -7.175 1.00 93.44 212 LEU A O 1
ATOM 1579 N N . GLY A 1 213 ? 0.524 28.576 -5.246 1.00 93.69 213 GLY A N 1
ATOM 1580 C CA . GLY A 1 213 ? -0.818 29.141 -5.378 1.00 93.69 213 GLY A CA 1
ATOM 1581 C C . GLY A 1 213 ? -1.914 28.073 -5.234 1.00 93.69 213 GLY A C 1
ATOM 1582 O O . GLY A 1 213 ? -1.821 27.220 -4.345 1.00 93.69 213 GLY A O 1
ATOM 1583 N N . PRO A 1 214 ? -2.953 28.057 -6.089 1.00 94.31 214 PRO A N 1
ATOM 1584 C CA . PRO A 1 214 ? -4.073 27.134 -5.940 1.00 94.31 214 PRO A CA 1
ATOM 1585 C C . PRO A 1 214 ? -3.672 25.697 -6.305 1.00 94.31 214 PRO A C 1
ATOM 1587 O O . PRO A 1 214 ? -3.515 25.346 -7.480 1.00 94.31 214 PRO A O 1
ATOM 1590 N N . THR A 1 215 ? -3.564 24.834 -5.293 1.00 94.56 215 THR A N 1
ATOM 1591 C CA . THR A 1 215 ? -3.224 23.410 -5.444 1.00 94.56 215 THR A CA 1
ATOM 1592 C C . THR A 1 215 ? -4.394 22.489 -5.084 1.00 94.56 215 THR A C 1
ATOM 1594 O O . THR A 1 215 ? -5.308 22.874 -4.357 1.00 94.56 215 THR A O 1
ATOM 1597 N N . TRP A 1 216 ? -4.357 21.243 -5.562 1.00 92.88 216 TRP A N 1
ATOM 1598 C CA . TRP A 1 216 ? -5.147 20.132 -5.014 1.00 92.88 216 TRP A CA 1
ATOM 1599 C C . TRP A 1 216 ? -4.208 19.110 -4.375 1.00 92.88 216 TRP A C 1
ATOM 1601 O O . TRP A 1 216 ? -3.244 18.688 -5.014 1.00 92.88 216 TRP A O 1
ATOM 1611 N N . GLN A 1 217 ? -4.497 18.709 -3.137 1.00 92.75 217 GLN A N 1
ATOM 1612 C CA . GLN A 1 217 ? -3.653 17.835 -2.311 1.00 92.75 217 GLN A CA 1
ATOM 1613 C C . GLN A 1 217 ? -4.481 16.702 -1.676 1.00 92.75 217 GLN A C 1
ATOM 1615 O O . GLN A 1 217 ? -5.715 16.795 -1.659 1.00 92.75 217 GLN A O 1
ATOM 1620 N N . PRO A 1 218 ? -3.859 15.637 -1.131 1.00 92.25 218 PRO A N 1
ATOM 1621 C CA . PRO A 1 218 ? -4.584 14.582 -0.432 1.00 92.25 218 PRO A CA 1
ATOM 1622 C C . PRO A 1 218 ? -5.342 15.116 0.787 1.00 92.25 218 PRO A C 1
ATOM 1624 O O . PRO A 1 218 ? -4.810 15.879 1.594 1.00 92.25 218 PRO A O 1
ATOM 1627 N N . ALA A 1 219 ? -6.575 14.654 0.963 1.00 90.88 219 ALA A N 1
ATOM 1628 C CA . ALA A 1 219 ? -7.284 14.774 2.228 1.00 90.88 219 ALA A CA 1
ATOM 1629 C C . ALA A 1 219 ? -6.660 13.857 3.298 1.00 90.88 219 ALA A C 1
ATOM 1631 O O . ALA A 1 219 ? -5.796 13.023 3.013 1.00 90.88 219 ALA A O 1
ATOM 1632 N N . ALA A 1 220 ? -7.146 13.956 4.539 1.00 91.50 220 ALA A N 1
ATOM 1633 C CA . ALA A 1 220 ? -6.748 13.037 5.603 1.00 91.50 220 ALA A CA 1
ATOM 1634 C C . ALA A 1 220 ? -6.932 11.559 5.167 1.00 91.50 220 ALA A C 1
ATOM 1636 O O . ALA A 1 220 ? -7.967 11.225 4.574 1.00 91.50 220 ALA A O 1
ATOM 1637 N N . PRO A 1 221 ? -5.969 10.663 5.468 1.00 91.44 221 PRO A N 1
ATOM 1638 C CA . PRO A 1 221 ? -5.973 9.273 4.995 1.00 91.44 221 PRO A CA 1
ATOM 1639 C C . PRO A 1 221 ? -7.049 8.392 5.643 1.00 91.44 221 PRO A C 1
ATOM 1641 O O . PRO A 1 221 ? -7.289 7.277 5.186 1.00 91.44 221 PRO A O 1
ATOM 1644 N N . VAL A 1 222 ? -7.690 8.877 6.708 1.00 95.12 222 VAL A N 1
ATOM 1645 C CA . VAL A 1 222 ? -8.648 8.138 7.533 1.00 95.12 222 VAL A CA 1
ATOM 1646 C C . VAL A 1 222 ? -9.774 9.070 7.974 1.00 95.12 222 VAL A C 1
ATOM 1648 O O . VAL A 1 222 ? -9.523 10.236 8.286 1.00 95.12 222 VAL A O 1
ATOM 1651 N N . VAL A 1 223 ? -11.002 8.551 8.032 1.00 95.31 223 VAL A N 1
ATOM 1652 C CA . VAL A 1 223 ? -12.168 9.260 8.574 1.00 95.31 223 VAL A CA 1
ATOM 1653 C C . VAL A 1 223 ? -12.483 8.732 9.976 1.00 95.31 223 VAL A C 1
ATOM 1655 O O . VAL A 1 223 ? -12.545 7.527 10.199 1.00 95.31 223 VAL A O 1
ATOM 1658 N N . PHE A 1 224 ? -12.700 9.648 10.919 1.00 96.75 224 PHE A N 1
ATOM 1659 C CA . PHE A 1 224 ? -13.081 9.376 12.309 1.00 96.75 224 PHE A CA 1
ATOM 1660 C C . PHE A 1 224 ? -14.479 9.949 12.561 1.00 96.75 224 PHE A C 1
ATOM 1662 O O . PHE A 1 224 ? -14.732 11.089 12.167 1.00 96.75 224 PHE A O 1
ATOM 1669 N N . SER A 1 225 ? -15.384 9.202 13.204 1.00 95.44 225 SER A N 1
ATOM 1670 C CA . SER A 1 225 ? -16.774 9.659 13.376 1.00 95.44 225 SER A CA 1
ATOM 1671 C C . SER A 1 225 ? -16.973 10.726 14.452 1.00 95.44 225 SER A C 1
ATOM 1673 O O . SER A 1 225 ? -17.853 11.568 14.293 1.00 95.44 225 SER A O 1
ATOM 1675 N N . ASP A 1 226 ? -16.180 10.697 15.527 1.00 94.25 226 ASP A N 1
ATOM 1676 C CA . ASP A 1 226 ? -16.388 11.544 16.712 1.00 94.25 226 ASP A CA 1
ATOM 1677 C C . ASP A 1 226 ? -15.219 12.528 16.923 1.00 94.25 226 ASP A C 1
ATOM 1679 O O . ASP A 1 226 ? -15.394 13.580 17.536 1.00 94.25 226 ASP A O 1
ATOM 1683 N N . THR A 1 227 ? -14.026 12.227 16.391 1.00 94.62 227 THR A N 1
ATOM 1684 C CA . THR A 1 227 ? -12.863 13.137 16.388 1.00 94.62 227 THR A CA 1
ATOM 1685 C C . THR A 1 227 ? -12.286 13.316 14.974 1.00 94.62 227 THR A C 1
ATOM 1687 O O . THR A 1 227 ? -11.197 12.801 14.702 1.00 94.62 227 THR A O 1
ATOM 1690 N N . PRO A 1 228 ? -12.997 13.994 14.051 1.00 92.75 228 PRO A N 1
ATOM 1691 C CA . PRO A 1 228 ? -12.542 14.181 12.674 1.00 92.75 228 PRO A CA 1
ATOM 1692 C C . PRO A 1 228 ? -11.200 14.921 12.603 1.00 92.75 228 PRO A C 1
ATOM 1694 O O . PRO A 1 228 ? -10.912 15.809 13.409 1.00 92.75 228 PRO A O 1
ATOM 1697 N N . ALA A 1 229 ? -10.379 14.564 11.614 1.00 89.50 229 ALA A N 1
ATOM 1698 C CA . ALA A 1 229 ? -9.143 15.282 11.329 1.00 89.50 229 ALA A CA 1
ATOM 1699 C C . ALA A 1 229 ? -9.451 16.702 10.805 1.00 89.50 229 ALA A C 1
ATOM 1701 O O . ALA A 1 229 ? -10.408 16.865 10.041 1.00 89.50 229 ALA A O 1
ATOM 1702 N N . PRO A 1 230 ? -8.659 17.727 11.172 1.00 89.81 230 PRO A N 1
ATOM 1703 C CA . PRO A 1 230 ? -8.788 19.052 10.575 1.00 89.81 230 PRO A CA 1
ATOM 1704 C C . PRO A 1 230 ? -8.441 19.009 9.074 1.00 89.81 230 PRO A C 1
ATOM 1706 O O . PRO A 1 230 ? -7.681 18.131 8.650 1.00 89.81 230 PRO A O 1
ATOM 1709 N N . PRO A 1 231 ? -8.949 19.956 8.264 1.00 86.38 231 PRO A N 1
ATOM 1710 C CA . PRO A 1 231 ? -8.505 20.106 6.882 1.00 86.38 231 PRO A CA 1
ATOM 1711 C C . PRO A 1 231 ? -6.996 20.410 6.829 1.00 86.38 231 PRO A C 1
ATOM 1713 O O . PRO A 1 231 ? -6.460 21.014 7.768 1.00 86.38 231 PRO A O 1
ATOM 1716 N N . PRO A 1 232 ? -6.293 20.008 5.754 1.00 87.81 232 PRO A N 1
ATOM 1717 C CA . PRO A 1 232 ? -4.885 20.338 5.589 1.00 87.81 232 PRO A CA 1
ATOM 1718 C C . PRO A 1 232 ? -4.682 21.858 5.529 1.00 87.81 232 PRO A C 1
ATOM 1720 O O . PRO A 1 232 ? -5.492 22.595 4.967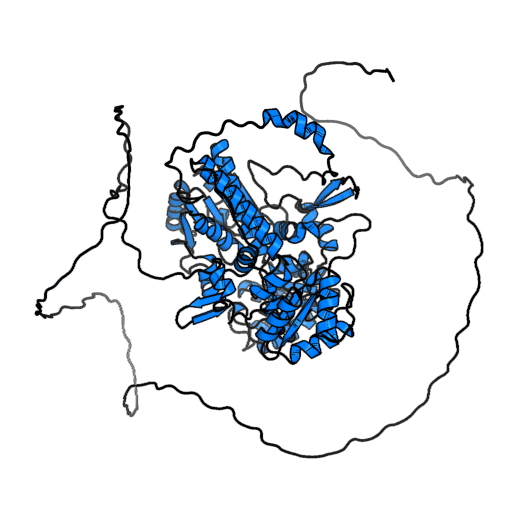 1.00 87.81 232 PRO A O 1
ATOM 1723 N N . ARG A 1 233 ? -3.572 22.314 6.111 1.00 89.75 233 ARG A N 1
ATOM 1724 C CA . ARG A 1 233 ? -3.027 23.664 5.921 1.00 89.75 233 ARG A CA 1
ATOM 1725 C C . ARG A 1 233 ? -1.874 23.580 4.910 1.00 89.75 233 ARG A C 1
ATOM 1727 O O . ARG A 1 233 ? -1.263 22.512 4.831 1.00 89.75 233 ARG A O 1
ATOM 1734 N N . PRO A 1 234 ? -1.561 24.655 4.167 1.00 92.44 234 PRO A N 1
ATOM 1735 C CA . PRO A 1 234 ? -0.400 24.674 3.279 1.00 92.44 234 PRO A CA 1
ATOM 1736 C C . PRO A 1 234 ? 0.917 24.458 4.032 1.00 92.44 234 PRO A C 1
ATOM 1738 O O . PRO A 1 234 ? 0.984 24.599 5.258 1.00 92.44 234 PRO A O 1
ATOM 1741 N N . ALA A 1 235 ? 1.976 24.140 3.285 1.00 91.69 235 ALA A N 1
ATOM 1742 C CA . ALA A 1 235 ? 3.315 24.038 3.846 1.00 91.69 235 ALA A CA 1
ATOM 1743 C C . ALA A 1 235 ? 3.782 25.419 4.358 1.00 91.69 235 ALA A C 1
ATOM 1745 O O . ALA A 1 235 ? 3.675 26.407 3.627 1.00 91.69 235 ALA A O 1
ATOM 1746 N N . PRO A 1 236 ? 4.292 25.530 5.599 1.00 93.44 236 PRO A N 1
ATOM 1747 C CA . PRO A 1 236 ? 4.797 26.797 6.109 1.00 93.44 236 PRO A CA 1
ATOM 1748 C C . PRO A 1 236 ? 6.112 27.167 5.415 1.00 93.44 236 PRO A C 1
ATOM 1750 O O . PRO A 1 236 ? 6.990 26.322 5.224 1.00 93.44 236 PRO A O 1
ATOM 1753 N N . LEU A 1 237 ? 6.279 28.452 5.093 1.00 94.44 237 LEU A N 1
ATOM 1754 C CA . LEU A 1 237 ? 7.570 28.981 4.651 1.00 94.44 237 LEU A CA 1
ATOM 1755 C C . LEU A 1 237 ? 8.618 28.836 5.775 1.00 94.44 237 LEU A C 1
ATOM 1757 O O . LEU A 1 237 ? 8.252 28.924 6.954 1.00 94.44 237 LEU A O 1
ATOM 1761 N N . PRO A 1 238 ? 9.918 28.664 5.457 1.00 95.69 238 PRO A N 1
ATOM 1762 C CA . PRO A 1 238 ? 10.978 28.576 6.459 1.00 95.69 238 PRO A CA 1
ATOM 1763 C C . PRO A 1 238 ? 10.933 29.744 7.454 1.00 95.69 238 PRO A C 1
ATOM 1765 O O . PRO A 1 238 ? 11.117 30.902 7.091 1.00 95.69 238 PRO A O 1
ATOM 1768 N N . GLY A 1 239 ? 10.656 29.431 8.722 1.00 95.25 239 GLY A N 1
ATOM 1769 C CA . GLY A 1 239 ? 10.544 30.415 9.800 1.00 95.25 239 GLY A CA 1
ATOM 1770 C C . GLY A 1 239 ? 9.232 31.214 9.866 1.00 95.25 239 GLY A C 1
ATOM 1771 O O . GLY A 1 239 ? 9.097 32.018 10.788 1.00 95.25 239 GLY A O 1
ATOM 1772 N N . GLY A 1 240 ? 8.254 30.994 8.979 1.00 93.88 240 GLY A N 1
ATOM 1773 C CA . GLY A 1 240 ? 7.030 31.810 8.905 1.00 93.88 240 GLY A CA 1
ATOM 1774 C C . GLY A 1 240 ? 6.221 31.890 10.211 1.00 93.88 240 GLY A C 1
ATOM 1775 O O . GLY A 1 240 ? 5.766 32.967 10.584 1.00 93.88 240 GLY A O 1
ATOM 1776 N N . ASP A 1 241 ? 6.120 30.786 10.959 1.00 95.00 241 ASP A N 1
ATOM 1777 C CA . ASP A 1 241 ? 5.383 30.722 12.235 1.00 95.00 241 ASP A CA 1
ATOM 1778 C C . ASP A 1 241 ? 6.226 31.104 13.480 1.00 95.00 241 ASP A C 1
ATOM 1780 O O . ASP A 1 241 ? 5.729 31.039 14.606 1.00 95.00 241 ASP A O 1
ATOM 1784 N N . THR A 1 242 ? 7.505 31.486 13.327 1.00 97.50 242 THR A N 1
ATOM 1785 C CA . THR A 1 242 ? 8.486 31.546 14.442 1.00 97.50 242 THR A CA 1
ATOM 1786 C C . THR A 1 242 ? 8.032 32.419 15.611 1.00 97.50 242 THR A C 1
ATOM 1788 O O . THR A 1 242 ? 8.119 31.999 16.764 1.00 97.50 242 THR A O 1
ATOM 1791 N N . ALA A 1 243 ? 7.526 33.624 15.334 1.00 97.00 243 ALA A N 1
ATOM 1792 C CA . ALA A 1 243 ? 7.105 34.556 16.378 1.00 97.00 243 ALA A CA 1
ATOM 1793 C C . ALA A 1 243 ? 5.889 34.035 17.169 1.00 97.00 243 ALA A C 1
ATOM 1795 O O . ALA A 1 243 ? 5.866 34.139 18.395 1.00 97.00 243 ALA A O 1
ATOM 1796 N N . ALA A 1 244 ? 4.918 33.418 16.485 1.00 95.62 244 ALA A N 1
ATOM 1797 C CA . ALA A 1 244 ? 3.748 32.817 17.121 1.00 95.62 244 ALA A CA 1
ATOM 1798 C C . ALA A 1 244 ? 4.145 31.603 17.977 1.00 95.62 244 ALA A C 1
ATOM 1800 O O . ALA A 1 244 ? 3.791 31.527 19.152 1.00 95.62 244 ALA A O 1
ATOM 1801 N N . VAL A 1 245 ? 4.971 30.706 17.428 1.00 95.75 245 VAL A N 1
ATOM 1802 C CA . VAL A 1 245 ? 5.494 29.528 18.138 1.00 95.75 245 VAL A CA 1
ATOM 1803 C C . VAL A 1 245 ? 6.258 29.919 19.407 1.00 95.75 245 VAL A C 1
ATOM 1805 O O . VAL A 1 245 ? 6.033 29.323 20.459 1.00 95.75 245 VAL A O 1
ATOM 1808 N N . LEU A 1 246 ? 7.127 30.934 19.347 1.00 96.38 246 LEU A N 1
ATOM 1809 C CA . LEU A 1 246 ? 7.879 31.401 20.517 1.00 96.38 246 LEU A CA 1
ATOM 1810 C C . LEU A 1 246 ? 6.984 32.072 21.572 1.00 96.38 246 LEU A C 1
ATOM 1812 O O . LEU A 1 246 ? 7.243 31.906 22.765 1.00 96.38 246 LEU A O 1
ATOM 1816 N N . ALA A 1 247 ? 5.925 32.775 21.161 1.00 96.38 247 ALA A N 1
ATOM 1817 C CA . ALA A 1 247 ? 4.943 33.354 22.079 1.00 96.38 247 ALA A CA 1
ATOM 1818 C C . ALA A 1 247 ? 4.076 32.281 22.768 1.00 96.38 247 ALA A C 1
ATOM 1820 O O . ALA A 1 247 ? 3.771 32.401 23.955 1.00 96.38 247 ALA A O 1
ATOM 1821 N N . GLU A 1 248 ? 3.708 31.209 22.060 1.00 95.19 248 GLU A N 1
ATOM 1822 C CA . GLU A 1 248 ? 2.927 30.107 22.629 1.00 95.19 248 GLU A CA 1
ATOM 1823 C C . GLU A 1 248 ? 3.749 29.156 23.513 1.00 95.19 248 GLU A C 1
ATOM 1825 O O . GLU A 1 248 ? 3.227 28.648 24.512 1.00 95.19 248 GLU A O 1
ATOM 1830 N N . ALA A 1 249 ? 5.018 28.903 23.173 1.00 94.31 249 ALA A N 1
ATOM 1831 C CA . ALA A 1 249 ? 5.855 27.860 23.778 1.00 94.31 249 ALA A CA 1
ATOM 1832 C C . ALA A 1 249 ? 5.898 27.827 25.327 1.00 94.31 249 ALA A C 1
ATOM 1834 O O . ALA A 1 249 ? 5.897 26.723 25.887 1.00 94.31 249 ALA A O 1
ATOM 1835 N N . PRO A 1 250 ? 5.880 28.958 26.070 1.00 92.06 250 PRO A N 1
ATOM 1836 C CA . PRO A 1 250 ? 5.789 28.939 27.533 1.00 92.06 250 PRO A CA 1
ATOM 1837 C C . PRO A 1 250 ? 4.552 28.199 28.071 1.00 92.06 250 PRO A C 1
ATOM 1839 O O . PRO A 1 250 ? 4.635 27.538 29.110 1.00 92.06 250 PRO A O 1
ATOM 1842 N N . SER A 1 251 ? 3.425 28.254 27.351 1.00 89.94 251 SER A N 1
ATOM 1843 C CA . SER A 1 251 ? 2.159 27.605 27.728 1.00 89.94 251 SER A CA 1
ATOM 1844 C C . SER A 1 251 ? 2.161 26.084 27.520 1.00 89.94 251 SER A C 1
ATOM 1846 O O . SER A 1 251 ? 1.396 25.363 28.162 1.00 89.94 251 SER A O 1
ATOM 1848 N N . TRP A 1 252 ? 3.054 25.559 26.672 1.00 88.88 252 TRP A N 1
ATOM 1849 C CA . TRP A 1 252 ? 3.085 24.142 26.288 1.00 88.88 252 TRP A CA 1
ATOM 1850 C C . TRP A 1 252 ? 3.528 23.196 27.427 1.00 88.88 252 TRP A C 1
ATOM 1852 O O . TRP A 1 252 ? 3.478 21.970 27.276 1.00 88.88 252 TRP A O 1
ATOM 1862 N N . ARG A 1 253 ? 3.938 23.736 28.586 1.00 78.88 253 ARG A N 1
ATOM 1863 C CA . ARG A 1 253 ? 4.413 23.009 29.780 1.00 78.88 253 ARG A CA 1
ATOM 1864 C C . ARG A 1 253 ? 3.308 22.196 30.476 1.00 78.88 253 ARG A C 1
ATOM 1866 O O . ARG A 1 253 ? 2.857 22.513 31.576 1.00 78.88 253 ARG A O 1
ATOM 1873 N N . ARG A 1 254 ? 2.908 21.077 29.869 1.00 68.69 254 ARG A N 1
ATOM 1874 C CA . ARG A 1 254 ? 2.001 20.097 30.488 1.00 68.69 254 ARG A CA 1
ATOM 1875 C C . ARG A 1 254 ? 2.648 19.461 31.724 1.00 68.69 254 ARG A C 1
ATOM 1877 O O . ARG A 1 254 ? 3.743 18.909 31.646 1.00 68.69 254 ARG A O 1
ATOM 1884 N N . ARG A 1 255 ? 1.933 19.459 32.855 1.00 65.44 255 ARG A N 1
ATOM 1885 C CA . ARG A 1 255 ? 2.291 18.648 34.032 1.00 65.44 255 ARG A CA 1
ATOM 1886 C C . ARG A 1 255 ? 2.127 17.166 33.687 1.00 65.44 255 ARG A C 1
ATOM 1888 O O . ARG A 1 255 ? 1.007 16.660 33.634 1.00 65.44 255 ARG A O 1
ATOM 1895 N N . PHE A 1 256 ? 3.232 16.468 33.445 1.00 63.06 256 PHE A N 1
ATOM 1896 C CA . PHE A 1 256 ? 3.217 15.016 33.282 1.00 63.06 256 PHE A CA 1
ATOM 1897 C C . PHE A 1 256 ? 2.937 14.339 34.627 1.00 63.06 256 PHE A C 1
ATOM 1899 O O . PHE A 1 256 ? 3.553 14.669 35.641 1.00 63.06 256 PHE A O 1
ATOM 1906 N N . ARG A 1 257 ? 2.020 13.366 34.639 1.00 61.59 257 ARG A N 1
ATOM 1907 C CA . ARG A 1 257 ? 1.847 12.465 35.783 1.00 61.59 257 ARG A CA 1
ATOM 1908 C C . ARG A 1 257 ? 3.062 11.536 35.829 1.00 61.59 257 ARG A C 1
ATOM 1910 O O . ARG A 1 257 ? 3.392 10.935 34.809 1.00 61.59 257 ARG A O 1
ATOM 1917 N N . ALA A 1 258 ? 3.722 11.431 36.980 1.00 62.34 258 ALA A N 1
ATOM 1918 C CA . ALA A 1 258 ? 4.823 10.485 37.153 1.00 62.34 258 ALA A CA 1
ATOM 1919 C C . ALA A 1 258 ? 4.338 9.047 36.889 1.00 62.34 258 ALA A C 1
ATOM 1921 O O . ALA A 1 258 ? 3.228 8.686 37.290 1.00 62.34 258 ALA A O 1
ATOM 1922 N N . SER A 1 259 ? 5.158 8.234 36.220 1.00 66.25 259 SER A N 1
ATOM 1923 C CA . SER A 1 259 ? 4.862 6.817 35.990 1.00 66.25 259 SER A CA 1
ATOM 1924 C C . SER A 1 259 ? 4.804 6.071 37.323 1.00 66.25 259 SER A C 1
ATOM 1926 O O . SER A 1 259 ? 5.726 6.181 38.131 1.00 66.25 259 SER A O 1
ATOM 1928 N N . SER A 1 260 ? 3.755 5.280 37.542 1.00 65.44 260 SER A N 1
ATOM 1929 C CA . SER A 1 260 ? 3.527 4.543 38.794 1.00 65.44 260 SER A CA 1
ATOM 1930 C C . SER A 1 260 ? 4.390 3.286 38.955 1.00 65.44 260 SER A C 1
ATOM 1932 O O . SER A 1 260 ? 4.278 2.606 39.966 1.00 65.44 260 SER A O 1
ATOM 1934 N N . GLY A 1 261 ? 5.218 2.940 37.964 1.00 65.38 261 GLY A N 1
ATOM 1935 C CA . GLY A 1 261 ? 5.934 1.659 37.890 1.00 65.38 261 GLY A CA 1
ATOM 1936 C C . GLY A 1 261 ? 5.051 0.522 37.365 1.00 65.38 261 GLY A C 1
ATOM 1937 O O . GLY A 1 261 ? 5.476 -0.215 36.481 1.00 65.38 261 GLY A O 1
ATOM 1938 N N . ASP A 1 262 ? 3.794 0.463 37.808 1.00 73.88 262 ASP A N 1
ATOM 1939 C CA . ASP A 1 262 ? 2.778 -0.528 37.410 1.00 73.88 262 ASP A CA 1
ATOM 1940 C 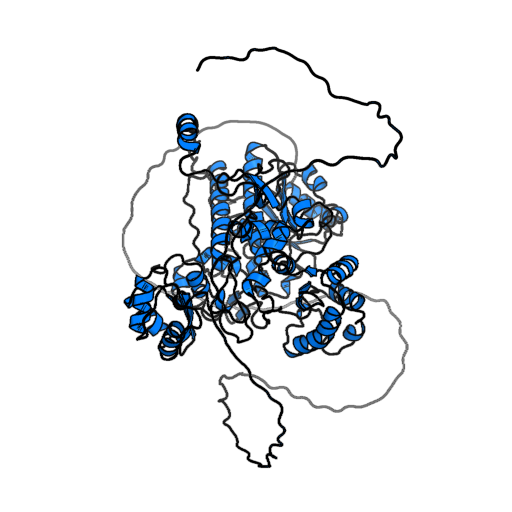C . ASP A 1 262 ? 2.145 -0.270 36.019 1.00 73.88 262 ASP A C 1
ATOM 1942 O O . ASP A 1 262 ? 0.951 -0.489 35.809 1.00 73.88 262 ASP A O 1
ATOM 1946 N N . GLY A 1 263 ? 2.922 0.250 35.065 1.00 76.44 263 GLY A N 1
ATOM 1947 C CA . GLY A 1 263 ? 2.470 0.478 33.688 1.00 76.44 263 GLY A CA 1
ATOM 1948 C C . GLY A 1 263 ? 2.405 -0.813 32.850 1.00 76.44 263 GLY A C 1
ATOM 1949 O O . GLY A 1 263 ? 3.032 -1.814 33.210 1.00 76.44 263 GLY A O 1
ATOM 1950 N N . PRO A 1 264 ? 1.682 -0.810 31.712 1.00 85.81 264 PRO A N 1
ATOM 1951 C CA . PRO A 1 264 ? 1.655 -1.947 30.793 1.00 85.81 264 PRO A CA 1
ATOM 1952 C C . PRO A 1 264 ? 3.046 -2.231 30.199 1.00 85.81 264 PRO A C 1
ATOM 1954 O O . PRO A 1 264 ? 3.809 -1.313 29.896 1.00 85.81 264 PRO A O 1
ATOM 1957 N N . ARG A 1 265 ? 3.362 -3.516 30.014 1.00 88.06 265 ARG A N 1
ATOM 1958 C CA . ARG A 1 265 ? 4.650 -4.041 29.523 1.00 88.06 265 ARG A CA 1
ATOM 1959 C C . ARG A 1 265 ? 4.760 -4.063 27.999 1.00 88.06 265 ARG A C 1
ATOM 1961 O O . ARG A 1 265 ? 5.863 -4.151 27.472 1.00 88.06 265 ARG A O 1
ATOM 1968 N N . ALA A 1 266 ? 3.626 -4.006 27.309 1.00 93.06 266 ALA A N 1
ATOM 1969 C CA . ALA A 1 266 ? 3.515 -3.817 25.866 1.00 93.06 266 ALA A CA 1
ATOM 1970 C C . ALA A 1 266 ? 2.446 -2.751 25.588 1.00 93.06 266 ALA A C 1
ATOM 1972 O O . ALA A 1 266 ? 1.518 -2.582 26.381 1.00 93.06 266 ALA A O 1
ATOM 1973 N N . CYS A 1 267 ? 2.562 -2.019 24.479 1.00 95.62 267 CYS A N 1
ATOM 1974 C CA . CYS A 1 267 ? 1.802 -0.781 24.283 1.00 95.62 267 CYS A CA 1
ATOM 1975 C C . CYS A 1 267 ? 0.276 -0.969 24.343 1.00 95.62 267 CYS A C 1
ATOM 1977 O O . CYS A 1 267 ? -0.441 -0.128 24.893 1.00 95.62 267 CYS A O 1
ATOM 1979 N N . LEU A 1 268 ? -0.211 -2.095 23.818 1.00 97.75 268 LEU A N 1
ATOM 1980 C CA . LEU A 1 268 ? -1.619 -2.486 23.811 1.00 97.75 268 LEU A CA 1
ATOM 1981 C C . LEU A 1 268 ? -1.928 -3.632 24.792 1.00 97.75 268 LEU A C 1
ATOM 1983 O O . LEU A 1 268 ? -2.967 -4.273 24.666 1.00 97.75 268 LEU A O 1
ATOM 1987 N N . GLU A 1 269 ? -1.085 -3.879 25.806 1.00 96.75 269 GLU A N 1
ATOM 1988 C CA . GLU A 1 269 ? -1.342 -4.943 26.790 1.00 96.75 269 GLU A CA 1
ATOM 1989 C C . GLU A 1 269 ? -2.722 -4.765 27.442 1.00 96.75 269 GLU A C 1
ATOM 1991 O O . GLU A 1 269 ? -3.070 -3.686 27.934 1.00 96.75 269 GLU A O 1
ATOM 1996 N N . GLY A 1 270 ? -3.521 -5.833 27.437 1.00 96.25 270 GLY A N 1
ATOM 1997 C CA . GLY A 1 270 ? -4.875 -5.854 27.990 1.00 96.25 270 GLY A CA 1
ATOM 1998 C C . GLY A 1 270 ? -5.972 -5.298 27.074 1.00 96.25 270 GLY A C 1
ATOM 1999 O O . GLY A 1 270 ? -7.137 -5.440 27.434 1.00 96.25 270 GLY A O 1
ATOM 2000 N N . ILE A 1 271 ? -5.631 -4.726 25.913 1.00 98.62 271 ILE A N 1
ATOM 2001 C CA . ILE A 1 271 ? -6.597 -4.351 24.868 1.00 98.62 271 ILE A CA 1
ATOM 2002 C C . ILE A 1 271 ? -7.062 -5.614 24.143 1.00 98.62 271 ILE A C 1
ATOM 2004 O O . ILE A 1 271 ? -6.236 -6.450 23.774 1.00 98.62 271 ILE A O 1
ATOM 2008 N N . ARG A 1 272 ? -8.371 -5.757 23.922 1.00 98.88 272 ARG A N 1
ATOM 2009 C CA . ARG A 1 272 ? -8.961 -6.893 23.193 1.00 98.88 272 ARG A CA 1
ATOM 2010 C C . ARG A 1 272 ? -9.507 -6.473 21.837 1.00 98.88 272 ARG A C 1
ATOM 2012 O O . ARG A 1 272 ? -10.321 -5.552 21.759 1.00 98.88 272 ARG A O 1
ATOM 2019 N N . VAL A 1 273 ? -9.111 -7.200 20.796 1.00 98.94 273 VAL A N 1
ATOM 2020 C CA . VAL A 1 273 ? -9.528 -6.956 19.408 1.00 98.94 273 VAL A CA 1
ATOM 2021 C C . VAL A 1 273 ? -10.298 -8.164 18.889 1.00 98.94 273 VAL A C 1
ATOM 2023 O O . VAL A 1 273 ? -9.814 -9.292 18.988 1.00 98.94 273 VAL A O 1
ATOM 2026 N N . LEU A 1 274 ? -11.468 -7.930 18.302 1.00 98.88 274 LEU A N 1
ATOM 2027 C CA . LEU A 1 274 ? -12.180 -8.919 17.497 1.00 98.88 274 LEU A CA 1
ATOM 2028 C C . LEU A 1 274 ? -11.904 -8.632 16.019 1.00 98.88 274 LEU A C 1
ATOM 2030 O O . LEU A 1 274 ? -12.170 -7.535 15.536 1.00 98.88 274 LEU A O 1
ATOM 2034 N N . ASP A 1 275 ? -11.341 -9.610 15.321 1.00 98.81 275 ASP A N 1
ATOM 2035 C CA . ASP A 1 275 ? -10.917 -9.514 13.925 1.00 98.81 275 ASP A CA 1
ATOM 2036 C C . ASP A 1 275 ? -11.900 -10.305 13.046 1.00 98.81 275 ASP A C 1
ATOM 2038 O O . ASP A 1 275 ? -11.844 -11.531 13.000 1.00 98.81 275 ASP A O 1
ATOM 2042 N N . LEU A 1 276 ? -12.821 -9.605 12.377 1.00 98.44 276 LEU A N 1
ATOM 2043 C CA . LEU A 1 276 ? -13.803 -10.173 11.437 1.00 98.44 276 LEU A CA 1
ATOM 2044 C C . LEU A 1 276 ? -13.248 -10.311 10.006 1.00 98.44 276 LEU A C 1
ATOM 2046 O O . LEU A 1 276 ? -13.993 -10.633 9.081 1.00 98.44 276 LEU A O 1
ATOM 2050 N N . THR A 1 277 ? -11.969 -9.996 9.790 1.00 97.56 277 THR A N 1
ATOM 2051 C CA . THR A 1 277 ? -11.447 -9.680 8.458 1.00 97.56 277 THR A CA 1
ATOM 2052 C C . THR A 1 277 ? -10.955 -10.899 7.671 1.00 97.56 277 THR A C 1
ATOM 2054 O O . THR A 1 277 ? -10.728 -11.978 8.224 1.00 97.56 277 THR A O 1
ATOM 2057 N N . SER A 1 278 ? -10.750 -10.740 6.361 1.00 93.44 278 SER A N 1
ATOM 2058 C CA . SER A 1 278 ? -10.143 -11.746 5.465 1.00 93.44 278 SER A CA 1
ATOM 2059 C C . SER A 1 278 ? -9.205 -11.111 4.423 1.00 93.44 278 SER A C 1
ATOM 2061 O O . SER A 1 278 ? -9.229 -9.895 4.234 1.00 93.44 278 SER A O 1
ATOM 2063 N N . PHE A 1 279 ? -8.403 -11.922 3.722 1.00 90.69 279 PHE A N 1
ATOM 2064 C CA . PHE A 1 279 ? -7.378 -11.485 2.746 1.00 90.69 279 PHE A CA 1
ATOM 2065 C C . PHE A 1 279 ? -6.194 -10.712 3.377 1.00 90.69 279 PHE A C 1
ATOM 2067 O O . PHE A 1 279 ? -5.556 -11.253 4.279 1.00 90.69 279 PHE A O 1
ATOM 2074 N N . ILE A 1 280 ? -5.853 -9.507 2.888 1.00 93.00 280 ILE A N 1
ATOM 2075 C CA . ILE A 1 280 ? -4.593 -8.801 3.207 1.00 93.00 280 ILE A CA 1
ATOM 2076 C C . ILE A 1 280 ? -4.820 -7.596 4.133 1.00 93.00 280 ILE A C 1
ATOM 2078 O O . ILE A 1 280 ? -4.504 -7.670 5.319 1.00 93.00 280 ILE A O 1
ATOM 2082 N N . ALA A 1 281 ? -5.392 -6.497 3.617 1.00 94.94 281 ALA A N 1
ATOM 2083 C CA . ALA A 1 281 ? -5.490 -5.211 4.324 1.00 94.94 281 ALA A CA 1
ATOM 2084 C C . ALA A 1 281 ? -6.171 -5.316 5.692 1.00 94.94 281 ALA A C 1
ATOM 2086 O O . ALA A 1 281 ? -5.686 -4.784 6.692 1.00 94.94 281 ALA A O 1
ATOM 2087 N N . GLY A 1 282 ? -7.286 -6.051 5.714 1.00 95.75 282 GLY A N 1
ATOM 2088 C CA . GLY A 1 282 ? -8.033 -6.367 6.919 1.00 95.75 282 GLY A CA 1
ATOM 2089 C C . GLY A 1 282 ? -7.145 -7.091 7.932 1.00 95.75 282 GLY A C 1
ATOM 2090 O O . GLY A 1 282 ? -6.811 -6.482 8.944 1.00 95.75 282 GLY A O 1
ATOM 2091 N N . PRO A 1 283 ? -6.684 -8.331 7.664 1.00 96.44 283 PRO A N 1
ATOM 2092 C CA . PRO A 1 283 ? -5.882 -9.095 8.618 1.00 96.44 283 PRO A CA 1
ATOM 2093 C C . PRO A 1 283 ? -4.565 -8.433 9.040 1.00 96.44 283 PRO A C 1
ATOM 2095 O O . PRO A 1 283 ? -4.136 -8.644 10.179 1.00 96.44 283 PRO A O 1
ATOM 2098 N N . PHE A 1 284 ? -3.949 -7.616 8.182 1.00 97.31 284 PHE A N 1
ATOM 2099 C CA . PHE A 1 284 ? -2.721 -6.885 8.498 1.00 97.31 284 PHE A CA 1
ATOM 2100 C C . PHE A 1 284 ? -2.919 -5.821 9.596 1.00 97.31 284 PHE A C 1
ATOM 2102 O O . PHE A 1 284 ? -2.033 -5.636 10.430 1.00 97.31 284 PHE A O 1
ATOM 2109 N N . CYS A 1 285 ? -4.099 -5.193 9.694 1.00 98.38 285 CYS A N 1
ATOM 2110 C CA . CYS A 1 285 ? -4.391 -4.247 10.777 1.00 98.38 285 CYS A CA 1
ATOM 2111 C C . CYS A 1 285 ? -4.362 -4.925 12.173 1.00 98.38 285 CYS A C 1
ATOM 2113 O O . CYS A 1 285 ? -3.527 -4.536 12.997 1.00 98.38 285 CYS A O 1
ATOM 2115 N N . PRO A 1 286 ? -5.155 -5.980 12.471 1.00 98.38 286 PRO A N 1
ATOM 2116 C CA . PRO A 1 286 ? -5.061 -6.693 13.742 1.00 98.38 286 PRO A CA 1
ATOM 2117 C C . PRO A 1 286 ? -3.744 -7.448 13.951 1.00 98.38 286 PRO A C 1
ATOM 2119 O O . PRO A 1 286 ? -3.416 -7.731 15.100 1.00 98.38 286 PRO A O 1
ATOM 2122 N N . LEU A 1 287 ? -2.967 -7.757 12.902 1.00 97.19 287 LEU A N 1
ATOM 2123 C CA . LEU A 1 287 ? -1.598 -8.256 13.086 1.00 97.19 287 LEU A CA 1
ATOM 2124 C C . LEU A 1 287 ? -0.740 -7.219 13.823 1.00 97.19 287 LEU A C 1
ATOM 2126 O O . LEU A 1 287 ? -0.175 -7.525 14.870 1.00 97.19 287 LEU A O 1
ATOM 2130 N N . LEU A 1 288 ? -0.687 -5.986 13.317 1.00 97.81 288 LEU A N 1
ATOM 2131 C CA . LEU A 1 288 ? 0.108 -4.916 13.924 1.00 97.81 288 LEU A CA 1
ATOM 2132 C C . LEU A 1 288 ? -0.373 -4.583 15.350 1.00 97.81 288 LEU A C 1
ATOM 2134 O O . LEU A 1 288 ? 0.437 -4.303 16.233 1.00 97.81 288 LEU A O 1
ATOM 2138 N N . LEU A 1 289 ? -1.681 -4.688 15.617 1.00 98.69 289 LEU A N 1
ATOM 2139 C CA . LEU A 1 289 ? -2.224 -4.553 16.976 1.00 98.69 289 LEU A CA 1
ATOM 2140 C C . LEU A 1 289 ? -1.776 -5.705 17.903 1.00 98.69 289 LEU A C 1
ATOM 2142 O O . LEU A 1 289 ? -1.438 -5.452 19.061 1.00 98.69 289 LEU A O 1
ATOM 2146 N N . ALA A 1 290 ? -1.722 -6.951 17.413 1.00 98.12 290 ALA A N 1
ATOM 2147 C CA . ALA A 1 290 ? -1.190 -8.093 18.168 1.00 98.12 290 ALA A CA 1
ATOM 2148 C C . ALA A 1 290 ? 0.309 -7.937 18.475 1.00 98.12 290 ALA A C 1
ATOM 2150 O O . ALA A 1 290 ? 0.740 -8.211 19.594 1.00 98.12 290 ALA A O 1
ATOM 2151 N N . GLU A 1 291 ? 1.099 -7.451 17.515 1.00 94.94 291 GLU A N 1
ATOM 2152 C CA . GLU A 1 291 ? 2.544 -7.221 17.677 1.00 94.94 291 GLU A CA 1
ATOM 2153 C C . GLU A 1 291 ? 2.851 -6.094 18.676 1.00 94.94 291 GLU A C 1
ATOM 2155 O O . GLU A 1 291 ? 3.834 -6.166 19.413 1.00 94.94 291 GLU A O 1
ATOM 2160 N N . LEU A 1 292 ? 1.951 -5.115 18.810 1.00 97.06 292 LEU A N 1
ATOM 2161 C CA . LEU A 1 292 ? 1.974 -4.107 19.877 1.00 97.06 292 LEU A CA 1
ATOM 2162 C C . LEU A 1 292 ? 1.434 -4.611 21.235 1.00 97.06 292 LEU A C 1
ATOM 2164 O O . LEU A 1 292 ? 1.417 -3.849 22.208 1.00 97.06 292 LEU A O 1
ATOM 2168 N N . GLY A 1 293 ? 1.015 -5.877 21.330 1.00 97.50 293 GLY A N 1
ATOM 2169 C CA . GLY A 1 293 ? 0.635 -6.557 22.573 1.00 97.50 293 GLY A CA 1
ATOM 2170 C C . GLY A 1 293 ? -0.866 -6.706 22.843 1.00 97.50 293 GLY A C 1
ATOM 2171 O O . GLY A 1 293 ? -1.229 -7.034 23.975 1.00 97.50 293 GLY A O 1
ATOM 2172 N N . ALA A 1 294 ? -1.739 -6.465 21.859 1.00 98.69 294 ALA A N 1
ATOM 2173 C CA . ALA A 1 294 ? -3.180 -6.673 22.017 1.00 98.69 294 ALA A CA 1
ATOM 2174 C C . ALA A 1 294 ? -3.569 -8.166 21.985 1.00 98.69 294 ALA A C 1
ATOM 2176 O O . ALA A 1 294 ? -2.969 -8.978 21.282 1.00 98.69 294 ALA A O 1
ATOM 2177 N N . ASP A 1 295 ? -4.629 -8.527 22.709 1.00 98.62 295 ASP A N 1
ATOM 2178 C CA . ASP A 1 295 ? -5.229 -9.862 22.674 1.00 98.62 295 ASP A CA 1
ATOM 2179 C C . ASP A 1 295 ? -6.244 -9.949 21.523 1.00 98.62 295 ASP A C 1
ATOM 2181 O O . ASP A 1 295 ? -7.410 -9.567 21.658 1.00 98.62 295 ASP A O 1
ATOM 2185 N N . VAL A 1 296 ? -5.766 -10.408 20.364 1.00 98.88 296 VAL A N 1
ATOM 2186 C CA . VAL A 1 296 ? -6.532 -10.458 19.112 1.00 98.88 296 VAL A CA 1
ATOM 2187 C C . VAL A 1 296 ? -7.196 -11.821 18.922 1.00 98.88 296 VAL A C 1
ATOM 2189 O O . VAL A 1 296 ? -6.530 -12.860 18.937 1.00 98.88 296 VAL A O 1
ATOM 2192 N N . VAL A 1 297 ? -8.509 -11.816 18.690 1.00 98.81 297 VAL A N 1
ATOM 2193 C CA . VAL A 1 297 ? -9.314 -13.001 18.371 1.00 98.81 297 VAL A CA 1
ATOM 2194 C C . VAL A 1 297 ? -9.923 -12.840 16.983 1.00 98.81 297 VAL A C 1
ATOM 2196 O O . VAL A 1 297 ? -10.836 -12.041 16.790 1.00 98.81 297 VAL A O 1
ATOM 2199 N N . LYS A 1 298 ? -9.442 -13.632 16.025 1.00 98.62 298 LYS A N 1
ATOM 2200 C CA . LYS A 1 298 ? -10.049 -13.762 14.704 1.00 98.62 298 LYS A CA 1
ATOM 2201 C C . LYS A 1 298 ? -11.362 -14.536 14.804 1.00 98.62 298 LYS A C 1
ATOM 2203 O O . LYS A 1 298 ? -11.403 -15.623 15.386 1.00 98.62 298 LYS A O 1
ATOM 2208 N N . ILE A 1 299 ? -12.417 -13.952 14.254 1.00 98.25 299 ILE A N 1
ATOM 2209 C CA . ILE A 1 299 ? -13.762 -14.505 14.157 1.00 98.25 299 ILE A CA 1
ATOM 2210 C C . ILE A 1 299 ? -13.936 -14.987 12.721 1.00 98.25 299 ILE A C 1
ATOM 2212 O O . ILE A 1 299 ? -13.965 -14.188 11.790 1.00 98.25 299 ILE A O 1
ATOM 2216 N N . GLU A 1 300 ? -14.017 -16.298 12.532 1.00 96.44 300 GLU A N 1
ATOM 2217 C CA . GLU A 1 300 ? -14.056 -16.911 11.203 1.00 96.44 300 GLU A CA 1
ATOM 2218 C C . GLU A 1 300 ? -15.396 -17.609 10.956 1.00 96.44 300 GLU A C 1
ATOM 2220 O O . GLU A 1 300 ? -16.049 -18.071 11.891 1.00 96.44 300 GLU A O 1
ATOM 2225 N N . ALA A 1 301 ? -15.802 -17.749 9.693 1.00 94.69 301 ALA A N 1
ATOM 2226 C CA . ALA A 1 301 ? -16.893 -18.657 9.343 1.00 94.69 301 ALA A CA 1
ATOM 2227 C C . ALA A 1 301 ? -16.503 -20.121 9.665 1.00 94.69 301 ALA A C 1
ATOM 2229 O O . ALA A 1 301 ? -15.314 -20.422 9.788 1.00 94.69 301 ALA A O 1
ATOM 2230 N N . PRO A 1 302 ? -17.450 -21.079 9.730 1.00 93.94 302 PRO A N 1
ATOM 2231 C CA . PRO A 1 302 ? -17.126 -22.499 9.934 1.00 93.94 302 PRO A CA 1
ATOM 2232 C C . PRO A 1 302 ? -16.159 -23.112 8.903 1.00 93.94 302 PRO A C 1
ATOM 2234 O O . PRO A 1 302 ? -15.474 -24.077 9.224 1.00 93.94 302 PRO A O 1
ATOM 2237 N N . GLY A 1 303 ? -16.075 -22.549 7.690 1.00 89.44 303 GLY A N 1
ATOM 2238 C CA . GLY A 1 303 ? -15.079 -22.920 6.671 1.00 89.44 303 GLY A CA 1
ATOM 2239 C C . GLY A 1 303 ? -13.709 -22.235 6.817 1.00 89.44 303 GLY A C 1
ATOM 2240 O O . GLY A 1 303 ? -12.806 -22.519 6.037 1.00 89.44 303 GLY A O 1
ATOM 2241 N N . GLY A 1 304 ? -13.546 -21.346 7.803 1.00 91.50 304 GLY A N 1
ATOM 2242 C CA . GLY A 1 304 ? -12.379 -20.481 7.975 1.00 91.50 304 GLY A CA 1
ATOM 2243 C C . GLY A 1 304 ? -12.403 -19.213 7.108 1.00 91.50 304 GLY A C 1
ATOM 2244 O O . GLY A 1 304 ? -13.318 -18.989 6.315 1.00 91.50 304 GLY A O 1
ATOM 2245 N N . ASP A 1 305 ? -11.380 -18.375 7.274 1.00 89.81 305 ASP A N 1
ATOM 2246 C CA . ASP A 1 305 ? -11.000 -17.313 6.331 1.00 89.81 305 ASP A CA 1
ATOM 2247 C C . ASP A 1 305 ? -10.751 -17.913 4.928 1.00 89.81 305 ASP A C 1
ATOM 2249 O O . ASP A 1 305 ? -9.935 -18.838 4.815 1.00 89.81 305 ASP A O 1
ATOM 2253 N N . PRO A 1 306 ? -11.398 -17.407 3.856 1.00 86.00 306 PRO A N 1
ATOM 2254 C CA . PRO A 1 306 ? -11.207 -17.907 2.494 1.00 86.00 306 PRO A CA 1
ATOM 2255 C C . PRO A 1 306 ? -9.745 -17.947 2.039 1.00 86.00 306 PRO A C 1
ATOM 2257 O O . PRO A 1 306 ? -9.387 -18.801 1.233 1.00 86.00 306 PRO A O 1
ATOM 2260 N N . PHE A 1 307 ? -8.875 -17.082 2.575 1.00 85.31 307 PHE A N 1
ATOM 2261 C CA . PHE A 1 307 ? -7.462 -17.036 2.200 1.00 85.31 307 PHE A CA 1
ATOM 2262 C C . PHE A 1 307 ? -6.627 -18.211 2.747 1.00 85.31 307 PHE A C 1
ATOM 2264 O O . PHE A 1 307 ? -5.466 -18.370 2.376 1.00 85.31 307 PHE A O 1
ATOM 2271 N N . ARG A 1 308 ? -7.193 -19.092 3.585 1.00 86.38 308 ARG A N 1
ATOM 2272 C CA . ARG A 1 308 ? -6.487 -20.265 4.144 1.00 86.38 308 ARG A CA 1
ATOM 2273 C C . ARG A 1 308 ? -5.926 -21.239 3.105 1.00 86.38 308 ARG A C 1
ATOM 2275 O O . ARG A 1 308 ? -4.995 -21.969 3.440 1.00 86.38 308 ARG A O 1
ATOM 2282 N N . PHE A 1 309 ? -6.445 -21.245 1.874 1.00 78.62 309 PHE A N 1
ATOM 2283 C CA . PHE A 1 309 ? -5.865 -22.018 0.766 1.00 78.62 309 PHE A CA 1
ATOM 2284 C C . PHE A 1 309 ? -4.427 -21.568 0.435 1.00 78.62 309 PHE A C 1
ATOM 2286 O O . PHE A 1 309 ? -3.560 -22.397 0.171 1.00 78.62 309 PHE A O 1
ATOM 2293 N N . GLN A 1 310 ? -4.144 -20.268 0.556 1.00 76.06 310 GLN A N 1
ATOM 2294 C CA . GLN A 1 310 ? -2.817 -19.668 0.425 1.00 76.06 310 GLN A CA 1
ATOM 2295 C C . GLN A 1 310 ? -2.121 -19.638 1.793 1.00 76.06 310 GLN A C 1
ATOM 2297 O O . GLN A 1 310 ? -1.896 -18.590 2.408 1.00 76.06 310 GLN A O 1
ATOM 2302 N N . LEU A 1 311 ? -1.798 -20.840 2.281 1.00 75.62 311 LEU A N 1
ATOM 2303 C CA . LEU A 1 311 ? -1.330 -21.115 3.642 1.00 75.62 311 LEU A CA 1
ATOM 2304 C C . LEU A 1 311 ? -0.202 -20.181 4.120 1.00 75.62 311 LEU A C 1
ATOM 2306 O O . LEU A 1 311 ? -0.221 -19.743 5.269 1.00 75.62 311 LEU A O 1
ATOM 2310 N N . PHE A 1 312 ? 0.761 -19.853 3.254 1.00 75.19 312 PHE A N 1
ATOM 2311 C CA . PHE A 1 312 ? 1.903 -18.998 3.602 1.00 75.19 312 PHE A CA 1
ATOM 2312 C C . PHE A 1 312 ? 1.475 -17.559 3.945 1.00 75.19 312 PHE A C 1
ATOM 2314 O O . PHE A 1 312 ? 1.856 -17.043 4.998 1.00 75.19 312 PHE A O 1
ATOM 2321 N N . GLY A 1 313 ? 0.604 -16.955 3.131 1.00 79.25 313 GLY A N 1
ATOM 2322 C CA . GLY A 1 313 ? 0.046 -15.625 3.395 1.00 79.25 313 GLY A CA 1
ATOM 2323 C C . GLY A 1 313 ? -0.868 -15.619 4.616 1.00 79.25 313 GLY A C 1
ATOM 2324 O O . GLY A 1 313 ? -0.734 -14.758 5.487 1.00 79.25 313 GLY A O 1
ATOM 2325 N N . PHE A 1 314 ? -1.715 -16.648 4.758 1.00 88.31 314 PHE A N 1
ATOM 2326 C CA . PHE A 1 314 ? -2.558 -16.798 5.944 1.00 88.31 314 PHE A CA 1
ATOM 2327 C C . PHE A 1 314 ? -1.733 -16.853 7.242 1.00 88.31 314 PHE A C 1
ATOM 2329 O O . PHE A 1 314 ? -2.080 -16.172 8.209 1.00 88.31 314 PHE A O 1
ATOM 2336 N N . ILE A 1 315 ? -0.638 -17.625 7.273 1.00 86.38 315 ILE A N 1
ATOM 2337 C CA . ILE A 1 315 ? 0.268 -17.706 8.432 1.00 86.38 315 ILE A CA 1
ATOM 2338 C C . ILE A 1 315 ? 0.924 -16.346 8.710 1.00 86.38 315 ILE A C 1
ATOM 2340 O O . ILE A 1 315 ? 1.006 -15.946 9.872 1.00 86.38 315 ILE A O 1
ATOM 2344 N N . GLY A 1 316 ? 1.351 -15.624 7.670 1.00 85.62 316 GLY A N 1
ATOM 2345 C CA . GLY A 1 316 ? 1.951 -14.296 7.800 1.00 85.62 316 GLY A CA 1
ATOM 2346 C C . GLY A 1 316 ? 1.018 -13.277 8.454 1.00 85.62 316 GLY A C 1
ATOM 2347 O O . GLY A 1 316 ? 1.346 -12.743 9.512 1.00 85.62 316 GLY A O 1
ATOM 2348 N N . TRP A 1 317 ? -0.166 -13.048 7.879 1.00 90.25 317 TRP A N 1
ATOM 2349 C CA . TRP A 1 317 ? -1.099 -12.010 8.351 1.00 90.25 317 TRP A CA 1
ATOM 2350 C C . TRP A 1 317 ? -1.910 -12.384 9.597 1.00 90.25 317 TRP A C 1
ATOM 2352 O O . TRP A 1 317 ? -2.676 -11.565 10.108 1.00 90.25 317 TRP A O 1
ATOM 2362 N N . ASN A 1 318 ? -1.772 -13.611 10.109 1.00 93.12 318 ASN A N 1
ATOM 2363 C CA . ASN A 1 318 ? -2.511 -14.073 11.287 1.00 93.12 318 ASN A CA 1
ATOM 2364 C C . ASN A 1 318 ? -1.617 -14.657 12.397 1.00 93.12 318 ASN A C 1
ATOM 2366 O O . ASN A 1 318 ? -2.137 -15.247 13.348 1.00 93.12 318 ASN A O 1
ATOM 2370 N N . ARG A 1 319 ? -0.290 -14.448 12.342 1.00 90.62 319 ARG A N 1
ATOM 2371 C CA . ARG A 1 319 ? 0.604 -14.748 13.476 1.00 90.62 319 ARG A CA 1
ATOM 2372 C C . ARG A 1 319 ? 0.193 -13.954 14.727 1.00 90.62 319 ARG A C 1
ATOM 2374 O O . ARG A 1 319 ? -0.377 -12.872 14.638 1.00 90.62 319 ARG A O 1
ATOM 2381 N N . GLY A 1 320 ? 0.428 -14.524 15.909 1.00 91.31 320 GLY A N 1
ATOM 2382 C CA . GLY A 1 320 ? 0.052 -13.933 17.205 1.00 91.31 320 GLY A CA 1
ATOM 2383 C C . GLY A 1 320 ? -1.443 -13.998 17.566 1.00 91.31 320 GLY A C 1
ATOM 2384 O O . GLY A 1 320 ? -1.771 -14.015 18.752 1.00 91.31 320 GLY A O 1
ATOM 2385 N N . LYS A 1 321 ? -2.350 -14.097 16.585 1.00 96.69 321 LYS A N 1
ATOM 2386 C CA . LYS A 1 321 ? -3.803 -14.120 16.812 1.00 96.69 321 LYS A CA 1
ATOM 2387 C C . LYS A 1 321 ? -4.287 -15.439 17.425 1.00 96.69 321 LYS A C 1
ATOM 2389 O O . LYS A 1 321 ? -3.744 -16.517 17.176 1.00 96.69 321 LYS A O 1
ATOM 2394 N N . ARG A 1 322 ? -5.384 -15.366 18.181 1.00 97.56 322 ARG A N 1
ATOM 2395 C CA . ARG A 1 322 ? -6.259 -16.508 18.501 1.00 97.56 322 ARG A CA 1
ATOM 2396 C C . ARG A 1 322 ? -7.366 -16.599 17.442 1.00 97.56 322 ARG A C 1
ATOM 2398 O O . ARG A 1 322 ? -7.634 -15.615 16.766 1.00 97.56 322 ARG A O 1
ATOM 2405 N N . SER A 1 323 ? -8.021 -17.749 17.304 1.00 96.56 323 SER A N 1
ATOM 2406 C CA . SER A 1 323 ? -9.128 -17.953 16.352 1.00 96.56 323 SER A CA 1
ATOM 2407 C C . SER A 1 323 ? -10.310 -18.651 17.029 1.00 96.56 323 SER A C 1
ATOM 2409 O O . SER A 1 323 ? -10.112 -19.479 17.926 1.00 96.56 323 SER A O 1
ATOM 2411 N N . VAL A 1 324 ? -11.527 -18.304 16.609 1.00 97.56 324 VAL A N 1
ATOM 2412 C CA . VAL A 1 324 ? -12.769 -19.033 16.884 1.00 97.56 324 VAL A CA 1
ATOM 2413 C C . VAL A 1 324 ? -13.663 -18.992 15.642 1.00 97.56 324 VAL A C 1
ATOM 2415 O O . VAL A 1 324 ? -13.811 -17.949 15.007 1.00 97.56 324 VAL A O 1
ATOM 2418 N N . ALA A 1 325 ? -14.268 -20.129 15.299 1.00 97.69 325 ALA A N 1
ATOM 2419 C CA . ALA A 1 325 ? -15.235 -20.215 14.211 1.00 97.69 325 ALA A CA 1
ATOM 2420 C C . ALA A 1 325 ? -16.659 -19.973 14.741 1.00 97.69 325 ALA A C 1
ATOM 2422 O O . ALA A 1 325 ? -17.103 -20.682 15.645 1.00 97.69 325 ALA A O 1
ATOM 2423 N N . LEU A 1 326 ? -17.372 -18.994 14.180 1.00 97.38 326 LEU A N 1
ATOM 2424 C CA . LEU A 1 326 ? -18.755 -18.641 14.509 1.00 97.38 326 LEU A CA 1
ATOM 2425 C C . LEU A 1 326 ? -19.569 -18.481 13.217 1.00 97.38 326 LEU A C 1
ATOM 2427 O O . LEU A 1 326 ? -19.216 -17.698 12.338 1.00 97.38 326 LEU A O 1
ATOM 2431 N N . ASP A 1 327 ? -20.702 -19.179 13.109 1.00 97.31 327 ASP A N 1
ATOM 2432 C CA . ASP A 1 327 ? -21.667 -18.907 12.039 1.00 97.31 327 ASP A CA 1
ATOM 2433 C C . ASP A 1 327 ? -22.547 -17.707 12.414 1.00 97.31 327 ASP A C 1
ATOM 2435 O O . ASP A 1 327 ? -23.602 -17.853 13.033 1.00 97.31 327 ASP A O 1
ATOM 2439 N N . LEU A 1 328 ? -22.100 -16.510 12.031 1.00 97.19 328 LEU A N 1
ATOM 2440 C CA . LEU A 1 328 ? -22.797 -15.246 12.294 1.00 97.19 328 LEU A CA 1
ATOM 2441 C C . LEU A 1 328 ? -24.161 -15.135 11.582 1.00 97.19 328 LEU A C 1
ATOM 2443 O O . LEU A 1 328 ? -24.934 -14.237 11.904 1.00 97.19 328 LEU A O 1
ATOM 2447 N N . LYS A 1 329 ? -24.498 -16.044 10.650 1.00 96.50 329 LYS A N 1
ATOM 2448 C CA . LYS A 1 329 ? -25.843 -16.123 10.047 1.00 96.50 329 LYS A CA 1
ATOM 2449 C C . LYS A 1 329 ? -26.861 -16.801 10.971 1.00 96.50 329 LYS A C 1
ATOM 2451 O O . LYS A 1 329 ? -28.063 -16.690 10.741 1.00 96.50 329 LYS A O 1
ATOM 2456 N N . ARG A 1 330 ? -26.405 -17.522 12.001 1.00 97.50 330 ARG A N 1
ATOM 2457 C CA . ARG A 1 330 ? -27.256 -18.193 12.995 1.00 97.50 330 ARG A CA 1
ATOM 2458 C C . ARG A 1 330 ? -27.285 -17.366 14.273 1.00 97.50 330 ARG A C 1
ATOM 2460 O O . ARG A 1 330 ? -26.231 -16.954 14.749 1.00 97.50 330 ARG A O 1
ATOM 2467 N N . ALA A 1 331 ? -28.472 -17.210 14.868 1.00 97.50 331 ALA A N 1
ATOM 2468 C CA . ALA A 1 331 ? -28.665 -16.438 16.100 1.00 97.50 331 ALA A CA 1
ATOM 2469 C C . ALA A 1 331 ? -27.616 -16.786 17.172 1.00 97.50 331 ALA A C 1
ATOM 2471 O O . ALA A 1 331 ? -26.818 -15.932 17.521 1.00 97.50 331 ALA A O 1
ATOM 2472 N N . ALA A 1 332 ? -27.478 -18.063 17.545 1.00 97.38 332 ALA A N 1
ATOM 2473 C CA . ALA A 1 332 ? -26.496 -18.495 18.545 1.00 97.38 332 ALA A CA 1
ATOM 2474 C C . ALA A 1 332 ? -25.025 -18.125 18.226 1.00 97.38 332 ALA A C 1
ATOM 2476 O O . ALA A 1 332 ? -24.256 -17.853 19.144 1.00 97.38 332 ALA A O 1
ATOM 2477 N N . GLY A 1 333 ? -24.614 -18.096 16.951 1.00 97.69 333 GLY A N 1
ATOM 2478 C CA . GLY A 1 333 ? -23.257 -17.684 16.564 1.00 97.69 333 GLY A CA 1
ATOM 2479 C C . GLY A 1 333 ? -23.061 -16.169 16.659 1.00 97.69 333 GLY A C 1
ATOM 2480 O O . GLY A 1 333 ? -22.037 -15.698 17.156 1.00 97.69 333 GLY A O 1
ATOM 2481 N N . ARG A 1 334 ? -24.081 -15.408 16.250 1.00 98.00 334 ARG A N 1
ATOM 2482 C CA . ARG A 1 334 ? -24.154 -13.952 16.414 1.00 98.00 334 ARG A CA 1
ATOM 2483 C C . ARG A 1 334 ? -24.211 -13.538 17.885 1.00 98.00 334 ARG A C 1
ATOM 2485 O O . ARG A 1 334 ? -23.509 -12.615 18.276 1.00 98.00 334 ARG A O 1
ATOM 2492 N N . ASP A 1 335 ? -24.997 -14.221 18.706 1.00 98.25 335 ASP A N 1
ATOM 2493 C CA . ASP A 1 335 ? -25.197 -13.877 20.114 1.00 98.25 335 ASP A CA 1
ATOM 2494 C C . ASP A 1 335 ? -23.896 -14.089 20.914 1.00 98.25 335 ASP A C 1
ATOM 2496 O O . ASP A 1 335 ? -23.492 -13.206 21.670 1.00 98.25 335 ASP A O 1
ATOM 2500 N N . VAL A 1 336 ? -23.144 -15.164 20.629 1.00 98.44 336 VAL A N 1
ATOM 2501 C CA . VAL A 1 336 ? -21.773 -15.359 21.145 1.00 98.44 336 VAL A CA 1
ATOM 2502 C C . VAL A 1 336 ? -20.821 -14.245 20.689 1.00 98.44 336 VAL A C 1
ATOM 2504 O O . VAL A 1 336 ? -20.015 -13.767 21.488 1.00 98.44 336 VAL A O 1
ATOM 2507 N N . PHE A 1 337 ? -20.907 -13.782 19.437 1.00 98.69 337 PHE A N 1
ATOM 2508 C CA . PHE A 1 337 ? -20.118 -12.630 18.985 1.00 98.69 337 PHE A CA 1
ATOM 2509 C C . PHE A 1 337 ? -20.490 -11.343 19.744 1.00 98.69 337 PHE A C 1
ATOM 2511 O O . PHE A 1 337 ? -19.603 -10.616 20.186 1.00 98.69 337 PHE A O 1
ATOM 2518 N N . LEU A 1 338 ? -21.776 -11.077 19.976 1.00 98.69 338 LEU A N 1
ATOM 2519 C CA . LEU A 1 338 ? -22.239 -9.911 20.738 1.00 98.69 338 LEU A CA 1
ATOM 2520 C C . LEU A 1 338 ? -21.813 -9.981 22.217 1.00 98.69 338 LEU A C 1
ATOM 2522 O O . LEU A 1 338 ? -21.508 -8.952 22.828 1.00 98.69 338 LEU A O 1
ATOM 2526 N N . ASP A 1 339 ? -21.742 -11.173 22.810 1.00 98.50 339 ASP A N 1
ATOM 2527 C CA . ASP A 1 339 ? -21.175 -11.383 24.150 1.00 98.50 339 ASP A CA 1
ATOM 2528 C C . ASP A 1 339 ? -19.673 -11.057 24.191 1.00 98.50 339 ASP A C 1
ATOM 2530 O O . ASP A 1 339 ? -19.212 -10.418 25.140 1.00 98.50 339 ASP A O 1
ATOM 2534 N N . LEU A 1 340 ? -18.921 -11.384 23.133 1.00 98.69 340 LEU A N 1
ATOM 2535 C CA . LEU A 1 340 ? -17.529 -10.945 22.983 1.00 98.69 340 LEU A CA 1
ATOM 2536 C C . LEU A 1 340 ? -17.422 -9.418 22.806 1.00 98.69 340 LEU A C 1
ATOM 2538 O O . LEU A 1 340 ? -16.563 -8.804 23.440 1.00 98.69 340 LEU A O 1
ATOM 2542 N N . VAL A 1 341 ? -18.299 -8.783 22.014 1.00 98.81 341 VAL A N 1
ATOM 2543 C CA . VAL A 1 341 ? -18.292 -7.320 21.781 1.00 98.81 341 VAL A CA 1
ATOM 2544 C C . VAL A 1 341 ? -18.492 -6.527 23.075 1.00 98.81 341 VAL A C 1
ATOM 2546 O O . VAL A 1 341 ? -17.810 -5.520 23.273 1.00 98.81 341 VAL A O 1
ATOM 2549 N N . ARG A 1 342 ? -19.354 -6.985 23.996 1.00 98.56 342 ARG A N 1
ATOM 2550 C CA . ARG A 1 342 ? -19.526 -6.361 25.329 1.00 98.56 342 ARG A CA 1
ATOM 2551 C C . ARG A 1 342 ? -18.233 -6.326 26.156 1.00 98.56 342 ARG A C 1
ATOM 2553 O O . ARG A 1 342 ? -18.122 -5.521 27.075 1.00 98.56 342 ARG A O 1
ATOM 2560 N N . ALA A 1 343 ? -17.276 -7.205 25.857 1.00 97.81 343 ALA A N 1
ATOM 2561 C CA . ALA A 1 343 ? -16.014 -7.346 26.577 1.00 97.81 343 ALA A CA 1
ATOM 2562 C C . ALA A 1 343 ? -14.779 -6.918 25.758 1.00 97.81 343 ALA A C 1
ATOM 2564 O O . ALA A 1 343 ? -13.660 -7.094 26.251 1.00 97.81 343 ALA A O 1
ATOM 2565 N N . ALA A 1 344 ? -14.960 -6.392 24.542 1.00 98.75 344 ALA A N 1
ATOM 2566 C CA . ALA A 1 344 ? -13.893 -5.978 23.631 1.00 98.75 344 ALA A CA 1
ATOM 2567 C C . ALA A 1 344 ? -13.597 -4.468 23.700 1.00 98.75 344 ALA A C 1
ATOM 2569 O O . ALA A 1 344 ? -14.457 -3.662 24.057 1.00 98.75 344 ALA A O 1
ATOM 2570 N N . ASP A 1 345 ? -12.381 -4.083 23.312 1.00 98.88 345 ASP A N 1
ATOM 2571 C CA . ASP A 1 345 ? -11.995 -2.683 23.098 1.00 98.88 345 ASP A CA 1
ATOM 2572 C C . ASP A 1 345 ? -12.175 -2.262 21.638 1.00 98.88 345 ASP A C 1
ATOM 2574 O O . ASP A 1 345 ? -12.529 -1.114 21.365 1.00 98.88 345 ASP A O 1
ATOM 2578 N N . VAL A 1 346 ? -11.914 -3.195 20.716 1.00 98.94 346 VAL A N 1
ATOM 2579 C CA . VAL A 1 346 ? -11.887 -2.973 19.270 1.00 98.94 346 VAL A CA 1
ATOM 2580 C C . VAL A 1 346 ? -12.628 -4.097 18.540 1.00 98.94 346 VAL A C 1
ATOM 2582 O O . VAL A 1 346 ? -12.459 -5.273 18.868 1.00 98.94 346 VAL A O 1
ATOM 2585 N N . VAL A 1 347 ? -13.385 -3.747 17.502 1.00 98.88 347 VAL A N 1
ATOM 2586 C CA . VAL A 1 347 ? -13.781 -4.657 16.414 1.00 98.88 347 VAL A CA 1
ATOM 2587 C C . VAL A 1 347 ? -13.186 -4.108 15.116 1.00 98.88 347 VAL A C 1
ATOM 2589 O O . VAL A 1 347 ? -13.305 -2.911 14.855 1.00 98.88 347 VAL A O 1
ATOM 2592 N N . VAL A 1 348 ? -12.548 -4.966 14.318 1.00 98.88 348 VAL A N 1
ATOM 2593 C CA . VAL A 1 348 ? -12.030 -4.630 12.982 1.00 98.88 348 VAL A CA 1
ATOM 2594 C C . VAL A 1 348 ? -12.734 -5.488 11.936 1.00 98.88 348 VAL A C 1
ATOM 2596 O O . VAL A 1 348 ? -12.815 -6.708 12.101 1.00 98.88 348 VAL A O 1
ATOM 2599 N N . ASP A 1 349 ? -13.222 -4.862 10.869 1.00 98.25 349 ASP A N 1
ATOM 2600 C CA . ASP A 1 349 ? -13.931 -5.505 9.760 1.00 98.25 349 ASP A CA 1
ATOM 2601 C C . ASP A 1 349 ? -13.387 -5.041 8.390 1.00 98.25 349 ASP A C 1
ATOM 2603 O O . ASP A 1 349 ? -12.746 -3.995 8.274 1.00 98.25 349 ASP A O 1
ATOM 2607 N N . ASN A 1 350 ? -13.606 -5.847 7.347 1.00 96.81 350 ASN A N 1
ATOM 2608 C CA . ASN A 1 350 ? -13.358 -5.451 5.956 1.00 96.81 350 ASN A CA 1
ATOM 2609 C C . ASN A 1 350 ? -14.460 -5.934 5.001 1.00 96.81 350 ASN A C 1
ATOM 2611 O O . ASN A 1 350 ? -14.204 -6.326 3.860 1.00 96.81 350 ASN A O 1
ATOM 2615 N N . PHE A 1 351 ? -15.704 -5.943 5.478 1.00 95.19 351 PHE A N 1
ATOM 2616 C CA . PHE A 1 351 ? -16.852 -6.279 4.653 1.00 95.19 351 PHE A CA 1
ATOM 2617 C C . PHE A 1 351 ? -17.251 -5.111 3.738 1.00 95.19 351 PHE A C 1
ATOM 2619 O O . PHE A 1 351 ? -16.903 -3.953 3.964 1.00 95.19 351 PHE A O 1
ATOM 2626 N N . ARG A 1 352 ? -18.051 -5.398 2.701 1.00 91.81 352 ARG A N 1
ATOM 2627 C CA . ARG A 1 352 ? -18.772 -4.324 2.001 1.00 91.81 352 ARG A CA 1
ATOM 2628 C C . ARG A 1 352 ? -19.863 -3.742 2.925 1.00 91.81 352 ARG A C 1
ATOM 2630 O O . ARG A 1 352 ? -20.490 -4.517 3.658 1.00 91.81 352 ARG A O 1
ATOM 2637 N N . PRO A 1 353 ? -20.160 -2.433 2.854 1.00 91.00 353 PRO A N 1
ATOM 2638 C CA . PRO A 1 353 ? -21.289 -1.817 3.554 1.00 91.00 353 PRO A CA 1
ATOM 2639 C C . PRO A 1 353 ? -22.605 -2.590 3.365 1.00 91.00 353 PRO A C 1
ATOM 2641 O O . PRO A 1 353 ? -22.871 -3.143 2.295 1.00 91.00 353 PRO A O 1
ATOM 2644 N N . GLY A 1 354 ? -23.423 -2.681 4.417 1.00 90.94 354 GLY A N 1
ATOM 2645 C CA . GLY A 1 354 ? -24.664 -3.462 4.415 1.00 90.94 354 GLY A CA 1
ATOM 2646 C C . GLY A 1 354 ? -24.481 -4.969 4.650 1.00 90.94 354 GLY A C 1
ATOM 2647 O O . GLY A 1 354 ? -25.467 -5.705 4.719 1.00 90.94 354 GLY A O 1
ATOM 2648 N N . VAL A 1 355 ? -23.253 -5.494 4.763 1.00 94.69 355 VAL A N 1
ATOM 2649 C CA . VAL A 1 355 ? -23.022 -6.888 5.198 1.00 94.69 355 VAL A CA 1
ATOM 2650 C C . VAL A 1 355 ? -23.276 -7.041 6.697 1.00 94.69 355 VAL A C 1
ATOM 2652 O O . VAL A 1 355 ? -24.010 -7.947 7.089 1.00 94.69 355 VAL A O 1
ATOM 2655 N N . MET A 1 356 ? -22.718 -6.157 7.528 1.00 95.62 356 MET A N 1
ATOM 2656 C CA . MET A 1 356 ? -22.863 -6.229 8.987 1.00 95.62 356 MET A CA 1
ATOM 2657 C C . MET A 1 356 ? -24.316 -6.011 9.419 1.00 95.62 356 MET A C 1
ATOM 2659 O O . MET A 1 356 ? -24.806 -6.685 10.321 1.00 95.62 356 MET A O 1
ATOM 2663 N N . GLU A 1 357 ? -25.039 -5.144 8.717 1.00 95.62 357 GLU A N 1
ATOM 2664 C CA . GLU A 1 357 ? -26.455 -4.850 8.936 1.00 95.62 357 GLU A CA 1
ATOM 2665 C C . GLU A 1 357 ? -27.326 -6.081 8.640 1.00 95.62 357 GLU A C 1
ATOM 2667 O O . GLU A 1 357 ? -28.168 -6.446 9.457 1.00 95.62 357 GLU A O 1
ATOM 2672 N N . ARG A 1 358 ? -27.068 -6.796 7.532 1.00 96.50 358 ARG A N 1
ATOM 2673 C CA . ARG A 1 358 ? -27.751 -8.066 7.199 1.00 96.50 358 ARG A CA 1
ATOM 2674 C C . ARG A 1 358 ? -27.395 -9.221 8.138 1.00 96.50 358 ARG A C 1
ATOM 2676 O O . ARG A 1 358 ? -28.182 -10.152 8.275 1.00 96.50 358 ARG A O 1
ATOM 2683 N N . LEU A 1 359 ? -26.227 -9.168 8.775 1.00 97.12 359 LEU A N 1
ATOM 2684 C CA . LEU A 1 359 ? -25.831 -10.080 9.850 1.00 97.12 359 LEU A CA 1
ATOM 2685 C C . LEU A 1 359 ? -26.369 -9.644 11.228 1.00 97.12 359 LEU A C 1
ATOM 2687 O O . LEU A 1 359 ? -26.127 -10.339 12.211 1.00 97.12 359 LEU A O 1
ATOM 2691 N N . ASP A 1 360 ? -27.103 -8.525 11.322 1.00 96.94 360 ASP A N 1
ATOM 2692 C CA . ASP A 1 360 ? -27.601 -7.947 12.581 1.00 96.94 360 ASP A CA 1
ATOM 2693 C C . ASP A 1 360 ? -26.456 -7.662 13.590 1.00 96.94 360 ASP A C 1
ATOM 2695 O O . ASP A 1 360 ? -26.583 -7.787 14.806 1.00 96.94 360 ASP A O 1
ATOM 2699 N N . ILE A 1 361 ? -25.295 -7.258 13.068 1.00 97.44 361 ILE A N 1
ATOM 2700 C CA . ILE A 1 361 ? -24.116 -6.794 13.824 1.00 97.44 361 ILE A CA 1
ATOM 2701 C C . ILE A 1 361 ? -23.644 -5.408 13.354 1.00 97.44 361 ILE A C 1
ATOM 2703 O O . ILE A 1 361 ? -22.506 -5.031 13.603 1.00 97.44 361 ILE A O 1
ATOM 2707 N N . GLY A 1 362 ? -24.509 -4.655 12.666 1.00 95.88 362 GLY A N 1
ATOM 2708 C CA . GLY A 1 362 ? -24.198 -3.339 12.100 1.00 95.88 362 GLY A CA 1
ATOM 2709 C C . GLY A 1 362 ? -23.737 -2.299 13.126 1.00 95.88 362 GLY A C 1
ATOM 2710 O O . GLY A 1 362 ? -24.067 -2.392 14.316 1.00 95.88 362 GLY A O 1
ATOM 2711 N N . ARG A 1 363 ? -22.997 -1.287 12.648 1.00 92.50 363 ARG A N 1
ATOM 2712 C CA . ARG A 1 363 ? -22.277 -0.274 13.455 1.00 92.50 363 ARG A CA 1
ATOM 2713 C C . ARG A 1 363 ? -23.084 0.237 14.654 1.00 92.50 363 ARG A C 1
ATOM 2715 O O . ARG A 1 363 ? -22.605 0.198 15.787 1.00 92.50 363 ARG A O 1
ATOM 2722 N N . ASP A 1 364 ? -24.321 0.667 14.423 1.00 94.69 364 ASP A N 1
ATOM 2723 C CA . ASP A 1 364 ? -25.165 1.274 15.456 1.00 94.69 364 ASP A CA 1
ATOM 2724 C C . ASP A 1 364 ? -25.604 0.285 16.544 1.00 94.69 364 ASP A C 1
ATOM 2726 O O . ASP A 1 364 ? -25.809 0.679 17.695 1.00 94.69 364 ASP A O 1
ATOM 2730 N N . ARG A 1 365 ? -25.730 -1.011 16.219 1.00 97.00 365 ARG A N 1
ATOM 2731 C CA . ARG A 1 365 ? -25.993 -2.046 17.228 1.00 97.00 365 ARG A CA 1
ATOM 2732 C C . ARG A 1 365 ? -24.773 -2.224 18.123 1.00 97.00 365 ARG A C 1
ATOM 2734 O O . ARG A 1 365 ? -24.936 -2.268 19.341 1.00 97.00 365 ARG A O 1
ATOM 2741 N N . LEU A 1 366 ? -23.572 -2.279 17.544 1.00 97.75 366 LEU A N 1
ATOM 2742 C CA . LEU A 1 366 ? -22.330 -2.430 18.307 1.00 97.75 366 LEU A CA 1
ATOM 2743 C C . LEU A 1 366 ? -22.070 -1.208 19.200 1.00 97.75 366 LEU A C 1
ATOM 2745 O O . LEU A 1 366 ? -21.751 -1.372 20.374 1.00 97.75 366 LEU A O 1
ATOM 2749 N N . ALA A 1 367 ? -22.300 0.004 18.685 1.00 95.88 367 ALA A N 1
ATOM 2750 C CA . ALA A 1 367 ? -22.152 1.250 19.438 1.00 95.88 367 ALA A CA 1
ATOM 2751 C C . ALA A 1 367 ? -23.151 1.377 20.607 1.00 95.88 367 ALA A C 1
ATOM 2753 O O . ALA A 1 367 ? -22.779 1.854 21.678 1.00 95.88 367 ALA A O 1
ATOM 2754 N N . ARG A 1 368 ? -24.402 0.912 20.445 1.00 97.12 368 ARG A N 1
ATOM 2755 C CA . ARG A 1 368 ? -25.368 0.819 21.561 1.00 97.12 368 ARG A CA 1
ATOM 2756 C C . ARG A 1 368 ? -24.985 -0.259 22.579 1.00 97.12 368 ARG A C 1
ATOM 2758 O O . ARG A 1 368 ? -25.192 -0.063 23.772 1.00 97.12 368 ARG A O 1
ATOM 2765 N N . LEU A 1 369 ? -24.447 -1.387 22.117 1.00 98.19 369 LEU A N 1
ATOM 2766 C CA . LEU A 1 369 ? -24.073 -2.530 22.955 1.00 98.19 369 LEU A CA 1
ATOM 2767 C C . LEU A 1 369 ? -22.809 -2.274 23.790 1.00 98.19 369 LEU A C 1
ATOM 2769 O O . LEU A 1 369 ? -22.710 -2.739 24.923 1.00 98.19 369 LEU A O 1
ATOM 2773 N N . ASN A 1 370 ? -21.846 -1.546 23.226 1.00 98.56 370 ASN A N 1
ATOM 2774 C CA . ASN A 1 370 ? -20.607 -1.144 23.877 1.00 98.56 370 ASN A CA 1
ATOM 2775 C C . ASN A 1 370 ? -20.237 0.292 23.444 1.00 98.56 370 ASN A C 1
ATOM 2777 O O . ASN A 1 370 ? -19.490 0.476 22.481 1.00 98.56 370 ASN A O 1
ATOM 2781 N N . PRO A 1 371 ? -20.689 1.326 24.182 1.00 97.94 371 PRO A N 1
ATOM 2782 C CA . PRO A 1 371 ? -20.360 2.729 23.897 1.00 97.94 371 PRO A CA 1
ATOM 2783 C C . PRO A 1 371 ? -18.869 3.101 24.032 1.00 97.94 371 PRO A C 1
ATOM 2785 O O . PRO A 1 371 ? -18.504 4.258 23.823 1.00 97.94 371 PRO A O 1
ATOM 2788 N N . AR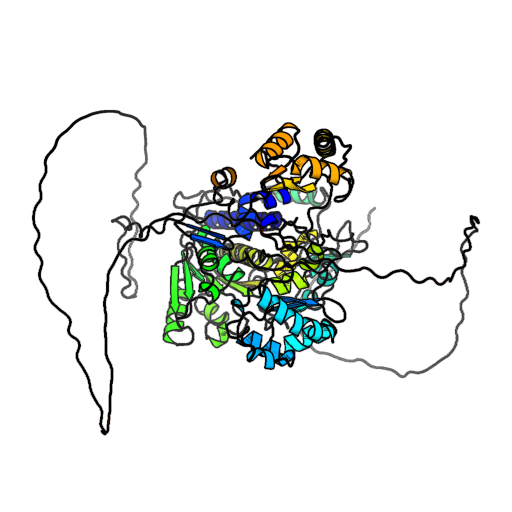G A 1 372 ? -17.997 2.150 24.403 1.00 98.12 372 ARG A N 1
ATOM 2789 C CA . ARG A 1 372 ? -16.529 2.282 24.463 1.00 98.12 372 ARG A CA 1
ATOM 2790 C C . ARG A 1 372 ? -15.802 1.523 23.346 1.00 98.12 372 ARG A C 1
ATOM 2792 O O . ARG A 1 372 ? -14.570 1.525 23.324 1.00 98.12 372 ARG A O 1
ATOM 2799 N N . LEU A 1 373 ? -16.532 0.904 22.421 1.00 98.75 373 LEU A N 1
ATOM 2800 C CA . LEU A 1 373 ? -15.960 0.166 21.302 1.00 98.75 373 LEU A CA 1
ATOM 2801 C C . LEU A 1 373 ? -15.349 1.109 20.258 1.00 98.75 373 LEU A C 1
ATOM 2803 O O . LEU A 1 373 ? -16.024 2.003 19.750 1.00 98.75 373 LEU A O 1
ATOM 2807 N N . VAL A 1 374 ? -14.092 0.874 19.888 1.00 98.81 374 VAL A N 1
ATOM 2808 C CA . VAL A 1 374 ? -13.546 1.381 18.623 1.00 98.81 374 VAL A CA 1
ATOM 2809 C C . VAL A 1 374 ? -13.943 0.404 17.518 1.00 98.81 374 VAL A C 1
ATOM 2811 O O . VAL A 1 374 ? -13.640 -0.785 17.605 1.00 98.81 374 VAL A O 1
ATOM 2814 N N . HIS A 1 375 ? -14.640 0.886 16.493 1.00 98.62 375 HIS A N 1
ATOM 2815 C CA . HIS A 1 375 ? -14.976 0.090 15.312 1.00 98.62 375 HIS A CA 1
ATOM 2816 C C . HIS A 1 375 ? -14.113 0.556 14.142 1.00 98.62 375 HIS A C 1
ATOM 2818 O O . HIS A 1 375 ? -14.151 1.741 13.825 1.00 98.62 375 HIS A O 1
ATOM 2824 N N . THR A 1 376 ? -13.360 -0.337 13.504 1.00 98.62 376 THR A N 1
ATOM 2825 C CA . THR A 1 376 ? -12.469 0.011 12.386 1.00 98.62 376 THR A CA 1
ATOM 2826 C C . THR A 1 376 ? -12.848 -0.786 11.145 1.00 98.62 376 THR A C 1
ATOM 2828 O O . THR A 1 376 ? -12.640 -1.996 11.103 1.00 98.62 376 THR A O 1
ATOM 2831 N N . SER A 1 377 ? -13.364 -0.099 10.129 1.00 98.12 377 SER A N 1
ATOM 2832 C CA . SER A 1 377 ? -13.727 -0.687 8.838 1.00 98.12 377 SER A CA 1
ATOM 2833 C C . SER A 1 377 ? -12.649 -0.376 7.802 1.00 98.12 377 SER A C 1
ATOM 2835 O O . SER A 1 377 ? -12.241 0.778 7.657 1.00 98.12 377 SER A O 1
ATOM 2837 N N . ILE A 1 378 ? -12.185 -1.399 7.081 1.00 98.06 378 ILE A N 1
ATOM 2838 C CA . ILE A 1 378 ? -11.182 -1.276 6.014 1.00 98.06 378 ILE A CA 1
ATOM 2839 C C . ILE A 1 378 ? -11.831 -1.704 4.697 1.00 98.06 378 ILE A C 1
ATOM 2841 O O . ILE A 1 378 ? -12.032 -2.887 4.450 1.00 98.06 378 ILE A O 1
ATOM 2845 N N . THR A 1 379 ? -12.202 -0.747 3.850 1.00 96.88 379 THR A N 1
ATOM 2846 C CA . THR A 1 379 ? -13.055 -0.985 2.671 1.00 96.88 379 THR A CA 1
ATOM 2847 C C . THR A 1 379 ? -12.335 -0.689 1.349 1.00 96.88 379 THR A C 1
ATOM 2849 O O . THR A 1 379 ? -11.238 -0.137 1.320 1.00 96.88 379 THR A O 1
ATOM 2852 N N . GLY A 1 380 ? -12.948 -1.033 0.212 1.00 95.81 380 GLY A N 1
ATOM 2853 C CA . GLY A 1 380 ? -12.417 -0.652 -1.103 1.00 95.81 380 GLY A CA 1
ATOM 2854 C C . GLY A 1 380 ? -12.464 0.863 -1.328 1.00 95.81 380 GLY A C 1
ATOM 2855 O O . GLY A 1 380 ? -11.432 1.513 -1.478 1.00 95.81 380 GLY A O 1
ATOM 2856 N N . TYR A 1 381 ? -13.676 1.422 -1.320 1.00 94.88 381 TYR A N 1
ATOM 2857 C CA . TYR A 1 381 ? -13.944 2.814 -1.703 1.00 94.88 381 TYR A CA 1
ATOM 2858 C C . TYR A 1 381 ? -14.215 3.767 -0.528 1.00 94.88 381 TYR A C 1
ATOM 2860 O O . TYR A 1 381 ? -14.034 4.974 -0.672 1.00 94.88 381 TYR A O 1
ATOM 2868 N N . GLY A 1 382 ? -14.572 3.240 0.643 1.00 93.50 382 GLY A N 1
ATOM 2869 C CA . GLY A 1 382 ? -15.087 3.988 1.793 1.00 93.50 382 GLY A CA 1
ATOM 2870 C C . GLY A 1 382 ? -16.422 3.405 2.250 1.00 93.50 382 GLY A C 1
ATOM 2871 O O . GLY A 1 382 ? -17.108 2.726 1.484 1.00 93.50 382 GLY A O 1
ATOM 2872 N N . SER A 1 383 ? -16.811 3.685 3.491 1.00 90.12 383 SER A N 1
ATOM 2873 C CA . SER A 1 383 ? -18.083 3.220 4.061 1.00 90.12 383 SER A CA 1
ATOM 2874 C C . SER A 1 383 ? -19.303 4.052 3.621 1.00 90.12 383 SER A C 1
ATOM 2876 O O . SER A 1 383 ? -20.418 3.790 4.071 1.00 90.12 383 SER A O 1
ATOM 2878 N N . SER A 1 384 ? -19.124 5.068 2.767 1.00 87.62 384 SER A N 1
ATOM 2879 C CA . SER A 1 384 ? -20.180 5.993 2.332 1.00 87.62 384 SER A CA 1
ATOM 2880 C C . SER A 1 384 ? -19.943 6.565 0.924 1.00 87.62 384 SER A C 1
ATOM 2882 O O . SER A 1 384 ? -18.865 6.430 0.345 1.00 87.62 384 SER A O 1
ATOM 2884 N N . GLY A 1 385 ? -20.977 7.197 0.357 1.00 87.75 385 GLY A N 1
ATOM 2885 C CA . GLY A 1 385 ? -20.969 7.735 -1.008 1.00 87.75 385 GLY A CA 1
ATOM 2886 C C . GLY A 1 385 ? -21.334 6.703 -2.090 1.00 87.75 385 GLY A C 1
ATOM 2887 O O . GLY A 1 385 ? -21.527 5.523 -1.790 1.00 87.75 385 GLY A O 1
ATOM 2888 N N . PRO A 1 386 ? -21.449 7.127 -3.364 1.00 88.50 386 PRO A N 1
ATOM 2889 C CA . PRO A 1 386 ? -22.022 6.307 -4.440 1.00 88.50 386 PRO A CA 1
ATOM 2890 C C . PRO A 1 386 ? -21.193 5.063 -4.795 1.00 88.50 386 PRO A C 1
ATOM 2892 O O . PRO A 1 386 ? -21.732 4.105 -5.341 1.00 88.50 386 PRO A O 1
ATOM 2895 N N . LEU A 1 387 ? -19.897 5.049 -4.469 1.00 91.94 387 LEU A N 1
ATOM 2896 C CA . LEU A 1 387 ? -19.005 3.920 -4.754 1.00 91.94 387 LEU A CA 1
ATOM 2897 C C . LEU A 1 387 ? -18.932 2.875 -3.635 1.00 91.94 387 LEU A C 1
ATOM 2899 O O . LEU A 1 387 ? -18.336 1.821 -3.838 1.00 91.94 387 LEU A O 1
ATOM 2903 N N . ALA A 1 388 ? -19.504 3.143 -2.459 1.00 91.88 388 ALA A N 1
ATOM 2904 C CA . ALA A 1 388 ? -19.286 2.341 -1.251 1.00 91.88 388 ALA A CA 1
ATOM 2905 C C . ALA A 1 388 ? -19.673 0.856 -1.412 1.00 91.88 388 ALA A C 1
ATOM 2907 O O . ALA A 1 388 ? -19.066 -0.023 -0.805 1.00 91.88 388 ALA A O 1
ATOM 2908 N N . ALA A 1 389 ? -20.662 0.564 -2.264 1.00 90.94 389 ALA A N 1
ATOM 2909 C CA . ALA A 1 389 ? -21.118 -0.795 -2.552 1.00 90.94 389 ALA A CA 1
ATOM 2910 C C . ALA A 1 389 ? -20.234 -1.563 -3.559 1.00 90.94 389 ALA A C 1
ATOM 2912 O O . ALA A 1 389 ? -20.359 -2.788 -3.652 1.00 90.94 389 ALA A O 1
ATOM 2913 N N . LEU A 1 390 ? -19.366 -0.882 -4.319 1.00 92.31 390 LEU A N 1
ATOM 2914 C CA . LEU A 1 390 ? -18.560 -1.499 -5.375 1.00 92.31 390 LEU A CA 1
ATOM 2915 C C . LEU A 1 390 ? -17.500 -2.465 -4.808 1.00 92.31 390 LEU A C 1
ATOM 2917 O O . LEU A 1 390 ? -16.983 -2.254 -3.707 1.00 92.31 390 LEU A O 1
ATOM 2921 N N . PRO A 1 391 ? -17.115 -3.510 -5.562 1.00 91.44 391 PRO A N 1
ATOM 2922 C CA . PRO A 1 391 ? -15.977 -4.338 -5.192 1.00 91.44 391 PRO A CA 1
ATOM 2923 C C . PRO A 1 391 ? -14.661 -3.552 -5.259 1.00 91.44 391 PRO A C 1
ATOM 2925 O O . PRO A 1 391 ? -14.392 -2.868 -6.245 1.00 91.44 391 PRO A O 1
ATOM 2928 N N . GLY A 1 392 ? -13.805 -3.721 -4.250 1.00 91.25 392 GLY A N 1
ATOM 2929 C CA . GLY A 1 392 ? -12.442 -3.192 -4.241 1.00 91.25 392 GLY A CA 1
ATOM 2930 C C . GLY A 1 392 ? -11.417 -4.274 -3.911 1.00 91.25 392 GLY A C 1
ATOM 2931 O O . GLY A 1 392 ? -11.643 -5.084 -3.017 1.00 91.25 392 GLY A O 1
ATOM 2932 N N . PHE A 1 393 ? -10.297 -4.243 -4.628 1.00 93.12 393 PHE A N 1
ATOM 2933 C CA . PHE A 1 393 ? -9.083 -5.033 -4.411 1.00 93.12 393 PHE A CA 1
ATOM 2934 C C . PHE A 1 393 ? -7.884 -4.145 -4.767 1.00 93.12 393 PHE A C 1
ATOM 2936 O O . PHE A 1 393 ? -8.012 -3.320 -5.674 1.00 93.12 393 PHE A O 1
ATOM 2943 N N . ASP A 1 394 ? -6.738 -4.304 -4.102 1.00 95.81 394 ASP A N 1
ATOM 2944 C CA . ASP A 1 394 ? -5.562 -3.434 -4.274 1.00 95.81 394 ASP A CA 1
ATOM 2945 C C . ASP A 1 394 ? -5.196 -3.085 -5.742 1.00 95.81 394 ASP A C 1
ATOM 2947 O O . ASP A 1 394 ? -5.051 -1.894 -6.028 1.00 95.81 394 ASP A O 1
ATOM 2951 N N . PRO A 1 395 ? -5.139 -4.026 -6.706 1.00 95.88 395 PRO A N 1
ATOM 2952 C CA . PRO A 1 395 ? -4.809 -3.718 -8.101 1.00 95.88 395 PRO A CA 1
ATOM 2953 C C . PRO A 1 395 ? -5.755 -2.747 -8.816 1.00 95.88 395 PRO A C 1
ATOM 2955 O O . PRO A 1 395 ? -5.307 -2.007 -9.689 1.00 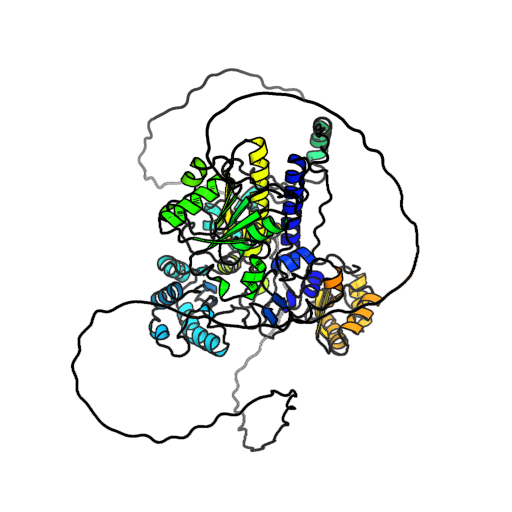95.88 395 PRO A O 1
ATOM 2958 N N . ILE A 1 396 ? -7.035 -2.678 -8.427 1.00 96.81 396 ILE A N 1
ATOM 2959 C CA . ILE A 1 396 ? -7.973 -1.654 -8.930 1.00 96.81 396 ILE A CA 1
ATOM 2960 C C . ILE A 1 396 ? -7.463 -0.260 -8.545 1.00 96.81 396 ILE A C 1
ATOM 2962 O O . ILE A 1 396 ? -7.535 0.685 -9.328 1.00 96.81 396 ILE A O 1
ATOM 2966 N N . PHE A 1 397 ? -6.901 -0.141 -7.345 1.00 97.06 397 PHE A N 1
ATOM 2967 C CA . PHE A 1 397 ? -6.356 1.100 -6.815 1.00 97.06 397 PHE A CA 1
ATOM 2968 C C . PHE A 1 397 ? -4.938 1.362 -7.323 1.00 97.06 397 PHE A C 1
ATOM 2970 O O . PHE A 1 397 ? -4.613 2.517 -7.581 1.00 97.06 397 PHE A O 1
ATOM 2977 N N . GLN A 1 398 ? -4.133 0.333 -7.614 1.00 97.19 398 GLN A N 1
ATOM 2978 C CA . GLN A 1 398 ? -2.893 0.506 -8.382 1.00 97.19 398 GLN A CA 1
ATOM 2979 C C . GLN A 1 398 ? -3.137 1.019 -9.813 1.00 97.19 398 GLN A C 1
ATOM 2981 O O . GLN A 1 398 ? -2.394 1.876 -10.297 1.00 97.19 398 GLN A O 1
ATOM 2986 N N . ALA A 1 399 ? -4.163 0.500 -10.495 1.00 96.69 399 ALA A N 1
ATOM 2987 C CA . ALA A 1 399 ? -4.547 0.916 -11.841 1.00 96.69 399 ALA A CA 1
ATOM 2988 C C . ALA A 1 399 ? -5.022 2.376 -11.855 1.00 96.69 399 ALA A C 1
ATOM 2990 O O . ALA A 1 399 ? -4.468 3.201 -12.580 1.00 96.69 399 ALA A O 1
ATOM 2991 N N . ARG A 1 400 ? -5.992 2.710 -10.992 1.00 96.00 400 ARG A N 1
ATOM 2992 C CA . ARG A 1 400 ? -6.591 4.051 -10.934 1.00 96.00 400 ARG A CA 1
ATOM 2993 C C . ARG A 1 400 ? -5.646 5.144 -10.439 1.00 96.00 400 ARG A C 1
ATOM 2995 O O . ARG A 1 400 ? -5.808 6.287 -10.841 1.00 96.00 400 ARG A O 1
ATOM 3002 N N . SER A 1 401 ? -4.697 4.824 -9.556 1.00 95.62 401 SER A N 1
ATOM 3003 C CA . SER A 1 401 ? -3.847 5.829 -8.895 1.00 95.62 401 SER A CA 1
ATOM 3004 C C . SER A 1 401 ? -2.518 6.123 -9.591 1.00 95.62 401 SER A C 1
ATOM 3006 O O . SER A 1 401 ? -1.641 6.746 -8.992 1.00 95.62 401 SER A O 1
ATOM 3008 N N . GLY A 1 402 ? -2.325 5.658 -10.827 1.00 95.62 402 GLY A N 1
ATOM 3009 C CA . GLY A 1 402 ? -1.090 5.886 -11.574 1.00 95.62 402 GLY A CA 1
ATOM 3010 C C . GLY A 1 402 ? 0.124 5.091 -11.116 1.00 95.62 402 GLY A C 1
ATOM 3011 O O . GLY A 1 402 ? 1.182 5.277 -11.707 1.00 95.62 402 GLY A O 1
ATOM 3012 N N . LEU A 1 403 ? 0.002 4.181 -10.141 1.00 96.38 403 LEU A N 1
ATOM 3013 C CA . LEU A 1 403 ? 1.095 3.275 -9.768 1.00 96.38 403 LEU A CA 1
ATOM 3014 C C . LEU A 1 403 ? 1.533 2.431 -10.972 1.00 96.38 403 LEU A C 1
ATOM 3016 O O . LEU A 1 403 ? 2.716 2.401 -11.303 1.00 96.38 403 LEU A O 1
ATOM 3020 N N . THR A 1 404 ? 0.584 1.788 -11.658 1.00 96.62 404 THR A N 1
ATOM 3021 C CA . THR A 1 404 ? 0.919 0.878 -12.771 1.00 96.62 404 THR A CA 1
ATOM 3022 C C . THR A 1 404 ? 1.464 1.591 -14.010 1.00 96.62 404 THR A C 1
ATOM 3024 O O . THR A 1 404 ? 2.394 1.091 -14.644 1.00 96.62 404 THR A O 1
ATOM 3027 N N . VAL A 1 405 ? 0.952 2.790 -14.314 1.00 96.25 405 VAL A N 1
ATOM 3028 C CA . VAL A 1 405 ? 1.477 3.661 -15.380 1.00 96.25 405 VAL A CA 1
ATOM 3029 C C . VAL A 1 405 ? 2.870 4.171 -15.018 1.00 96.25 405 VAL A C 1
ATOM 3031 O O . VAL A 1 405 ? 3.779 4.085 -15.832 1.00 96.25 405 VAL A O 1
ATOM 3034 N N . ALA A 1 406 ? 3.082 4.644 -13.786 1.00 95.88 406 ALA A N 1
ATOM 3035 C CA . ALA A 1 406 ? 4.392 5.129 -13.358 1.00 95.88 406 ALA A CA 1
ATOM 3036 C C . ALA A 1 406 ? 5.464 4.032 -13.424 1.00 95.88 406 ALA A C 1
ATOM 3038 O O . ALA A 1 406 ? 6.584 4.320 -13.827 1.00 95.88 406 ALA A O 1
ATOM 3039 N N . GLN A 1 407 ? 5.133 2.783 -13.084 1.00 96.69 407 GLN A N 1
ATOM 3040 C CA . GLN A 1 407 ? 6.083 1.670 -13.158 1.00 96.69 407 GLN A CA 1
ATOM 3041 C C . GLN A 1 407 ? 6.306 1.153 -14.592 1.00 96.69 407 GLN A C 1
ATOM 3043 O O . GLN A 1 407 ? 7.425 0.752 -14.911 1.00 96.69 407 GLN A O 1
ATOM 3048 N N . GLY A 1 408 ? 5.281 1.191 -15.454 1.00 95.62 408 GLY A N 1
ATOM 3049 C CA . GLY A 1 408 ? 5.383 0.829 -16.877 1.00 95.62 408 GLY A CA 1
ATOM 3050 C C . GLY A 1 408 ? 5.981 1.918 -17.778 1.00 95.62 408 GLY A C 1
ATOM 3051 O O . GLY A 1 408 ? 6.459 1.612 -18.861 1.00 95.62 408 GLY A O 1
ATOM 3052 N N . GLY A 1 409 ? 6.008 3.178 -17.338 1.00 94.12 409 GLY A N 1
ATOM 3053 C CA . GLY A 1 409 ? 6.588 4.285 -18.100 1.00 94.12 409 GLY A CA 1
ATOM 3054 C C . GLY A 1 409 ? 5.753 4.655 -19.325 1.00 94.12 409 GLY A C 1
ATOM 3055 O O . GLY A 1 409 ? 4.663 5.207 -19.170 1.00 94.12 409 GLY A O 1
ATOM 3056 N N . ASP A 1 410 ? 6.301 4.393 -20.512 1.00 91.12 410 ASP A N 1
ATOM 3057 C CA . ASP A 1 410 ? 5.628 4.549 -21.812 1.00 91.12 410 ASP A CA 1
ATOM 3058 C C . ASP A 1 410 ? 5.338 3.181 -22.488 1.00 91.12 410 ASP A C 1
ATOM 3060 O O . ASP A 1 410 ? 4.752 3.129 -23.569 1.00 91.12 410 ASP A O 1
ATOM 3064 N N . ASP A 1 411 ? 5.712 2.067 -21.837 1.00 92.19 411 ASP A N 1
ATOM 3065 C CA . ASP A 1 411 ? 5.318 0.697 -22.194 1.00 92.19 411 ASP A CA 1
ATOM 3066 C C . ASP A 1 411 ? 3.917 0.342 -21.633 1.00 92.19 411 ASP A C 1
ATOM 3068 O O . ASP A 1 411 ? 3.200 1.162 -21.054 1.00 92.19 411 ASP A O 1
ATOM 3072 N N . ALA A 1 412 ? 3.518 -0.928 -21.768 1.00 93.31 412 ALA A N 1
ATOM 3073 C CA . ALA A 1 412 ? 2.353 -1.474 -21.077 1.00 93.31 412 ALA A CA 1
ATOM 3074 C C . ALA A 1 412 ? 2.449 -1.289 -19.539 1.00 93.31 412 ALA A C 1
ATOM 3076 O O . ALA A 1 412 ? 3.517 -1.509 -18.959 1.00 93.31 412 ALA A O 1
ATOM 3077 N N . PRO A 1 413 ? 1.338 -0.952 -18.852 1.00 95.88 413 PRO A N 1
ATOM 3078 C CA . PRO A 1 413 ? 1.327 -0.722 -17.410 1.00 95.88 413 PRO A CA 1
ATOM 3079 C C . PRO A 1 413 ? 1.747 -1.972 -16.624 1.00 95.88 413 PRO A C 1
ATOM 3081 O O . PRO A 1 413 ? 1.302 -3.086 -16.908 1.00 95.88 413 PRO A O 1
ATOM 3084 N N . VAL A 1 414 ? 2.583 -1.772 -15.601 1.00 95.31 414 VAL A N 1
ATOM 3085 C CA . VAL A 1 414 ? 3.160 -2.842 -14.771 1.00 95.31 414 VAL A CA 1
ATOM 3086 C C . VAL A 1 414 ? 2.439 -2.901 -13.429 1.00 95.31 414 VAL A C 1
ATOM 3088 O O . VAL A 1 414 ? 2.459 -1.942 -12.661 1.00 95.31 414 VAL A O 1
ATOM 3091 N N . LEU A 1 415 ? 1.817 -4.035 -13.115 1.00 94.00 415 LEU A N 1
ATOM 3092 C CA . LEU A 1 415 ? 1.214 -4.272 -11.808 1.00 94.00 415 LEU A CA 1
ATOM 3093 C C . LEU A 1 415 ? 2.303 -4.561 -10.765 1.00 94.00 415 LEU A C 1
ATOM 3095 O O . LEU A 1 415 ? 3.159 -5.422 -10.981 1.00 94.00 415 LEU A O 1
ATOM 3099 N N . HIS A 1 416 ? 2.264 -3.880 -9.616 1.00 92.81 416 HIS A N 1
ATOM 3100 C CA . HIS A 1 416 ? 3.163 -4.206 -8.513 1.00 92.81 416 HIS A CA 1
ATOM 3101 C C . HIS A 1 416 ? 2.707 -5.503 -7.854 1.00 92.81 416 HIS A C 1
ATOM 3103 O O . HIS A 1 416 ? 1.529 -5.655 -7.521 1.00 92.81 416 HIS A O 1
ATOM 3109 N N . MET A 1 417 ? 3.646 -6.419 -7.626 1.00 89.00 417 MET A N 1
ATOM 3110 C CA . MET A 1 417 ? 3.369 -7.669 -6.915 1.00 89.00 417 MET A CA 1
ATOM 3111 C C . MET A 1 417 ? 3.064 -7.405 -5.429 1.00 89.00 417 MET A C 1
ATOM 3113 O O . MET A 1 417 ? 2.210 -8.064 -4.837 1.00 89.00 417 MET A O 1
ATOM 3117 N N . ILE A 1 418 ? 3.705 -6.389 -4.838 1.00 90.44 418 ILE A N 1
ATOM 3118 C CA . ILE A 1 418 ? 3.349 -5.875 -3.511 1.00 90.44 418 ILE A CA 1
ATOM 3119 C C . ILE A 1 418 ? 1.950 -5.251 -3.577 1.00 90.44 418 ILE A C 1
ATOM 3121 O O . ILE A 1 418 ? 1.733 -4.285 -4.309 1.00 90.44 418 ILE A O 1
ATOM 3125 N N . ALA A 1 419 ? 1.029 -5.761 -2.753 1.00 92.81 419 ALA A N 1
ATOM 3126 C CA . ALA A 1 419 ? -0.321 -5.224 -2.574 1.00 92.81 419 ALA A CA 1
ATOM 3127 C C . ALA A 1 419 ? -0.285 -3.909 -1.765 1.00 92.81 419 ALA A C 1
ATOM 3129 O O . ALA A 1 419 ? -0.651 -3.847 -0.589 1.00 92.81 419 ALA A O 1
ATOM 3130 N N . TYR A 1 420 ? 0.286 -2.865 -2.365 1.00 95.00 420 TYR A N 1
ATOM 3131 C CA . TYR A 1 420 ? 0.787 -1.685 -1.662 1.00 95.00 420 TYR A CA 1
ATOM 3132 C C . TYR A 1 420 ? -0.300 -0.884 -0.933 1.00 95.00 420 TYR A C 1
ATOM 3134 O O . TYR A 1 420 ? -0.079 -0.424 0.191 1.00 95.00 420 TYR A O 1
ATOM 3142 N N . ASN A 1 421 ? -1.488 -0.762 -1.526 1.00 97.12 421 ASN A N 1
ATOM 3143 C CA . ASN A 1 421 ? -2.636 -0.106 -0.907 1.00 97.12 421 ASN A CA 1
ATOM 3144 C C . ASN A 1 421 ? -3.221 -0.978 0.209 1.00 97.12 421 ASN A C 1
ATOM 3146 O O . ASN A 1 421 ? -3.612 -0.430 1.235 1.00 97.12 421 ASN A O 1
ATOM 3150 N N . ASP A 1 422 ? -3.230 -2.309 0.058 1.00 96.88 422 ASP A N 1
ATOM 3151 C CA . ASP A 1 422 ? -3.702 -3.223 1.108 1.00 96.88 422 ASP A CA 1
ATOM 3152 C C . ASP A 1 422 ? -2.830 -3.118 2.370 1.00 96.88 422 ASP A C 1
ATOM 3154 O O . ASP A 1 422 ? -3.342 -2.872 3.466 1.00 96.88 422 ASP A O 1
ATOM 3158 N N . TYR A 1 423 ? -1.504 -3.241 2.231 1.00 96.69 423 TYR A N 1
ATOM 3159 C CA . TYR A 1 423 ? -0.580 -3.086 3.360 1.00 96.69 423 TYR A CA 1
ATOM 3160 C C . TYR A 1 423 ? -0.677 -1.689 3.983 1.00 96.69 423 TYR A C 1
ATOM 3162 O O . TYR A 1 423 ? -0.763 -1.557 5.206 1.00 96.69 423 TYR A O 1
ATOM 3170 N N . SER A 1 424 ? -0.695 -0.639 3.157 1.00 97.75 424 SER A N 1
ATOM 3171 C CA . SER A 1 424 ? -0.765 0.744 3.640 1.00 97.75 424 SER A CA 1
ATOM 3172 C C . SER A 1 424 ? -2.084 1.030 4.366 1.00 97.75 424 SER A C 1
ATOM 3174 O O . SER A 1 424 ? -2.068 1.664 5.419 1.00 97.75 424 SER A O 1
ATOM 3176 N N . ALA A 1 425 ? -3.215 0.503 3.886 1.00 98.19 425 ALA A N 1
ATOM 3177 C CA . ALA A 1 425 ? -4.518 0.652 4.532 1.00 98.19 425 ALA A CA 1
ATOM 3178 C C . ALA A 1 425 ? -4.605 -0.143 5.842 1.00 98.19 425 ALA A C 1
ATOM 3180 O O . ALA A 1 425 ? -5.162 0.355 6.819 1.00 98.19 425 ALA A O 1
ATOM 3181 N N . GLY A 1 426 ? -4.007 -1.337 5.908 1.00 97.94 426 GLY A N 1
ATOM 3182 C CA . GLY A 1 426 ? -3.893 -2.097 7.155 1.00 97.94 426 GLY A CA 1
ATOM 3183 C C . GLY A 1 426 ? -3.045 -1.372 8.210 1.00 97.94 426 GLY A C 1
ATOM 3184 O O . GLY A 1 426 ? -3.444 -1.278 9.373 1.00 97.94 426 GLY A O 1
ATOM 3185 N N . ALA A 1 427 ? -1.918 -0.777 7.805 1.00 98.38 427 ALA A N 1
ATOM 3186 C CA . ALA A 1 427 ? -1.065 0.016 8.692 1.00 98.38 427 ALA A CA 1
ATOM 3187 C C . ALA A 1 427 ? -1.740 1.325 9.152 1.00 98.38 427 ALA A C 1
ATOM 3189 O O . ALA A 1 427 ? -1.716 1.646 10.343 1.00 98.38 427 ALA A O 1
ATOM 3190 N N . LEU A 1 428 ? -2.418 2.039 8.246 1.00 98.50 428 LEU A N 1
ATOM 3191 C CA . LEU A 1 428 ? -3.236 3.216 8.567 1.00 98.50 428 LEU A CA 1
ATOM 3192 C C . LEU A 1 428 ? -4.423 2.861 9.478 1.00 98.50 428 LEU A C 1
ATOM 3194 O O . LEU A 1 428 ? -4.714 3.603 10.413 1.00 98.50 428 LEU A O 1
ATOM 3198 N N . GLY A 1 429 ? -5.063 1.708 9.269 1.00 98.50 429 GLY A N 1
ATOM 3199 C CA . GLY A 1 429 ? -6.126 1.183 10.128 1.00 98.50 429 GLY A CA 1
ATOM 3200 C C . GLY A 1 429 ? -5.638 0.856 11.537 1.00 98.50 429 GLY A C 1
ATOM 3201 O O . GLY A 1 429 ? -6.307 1.201 12.512 1.00 98.50 429 GLY A O 1
ATOM 3202 N N . ALA A 1 430 ? -4.445 0.272 11.681 1.00 98.75 430 ALA A N 1
ATOM 3203 C CA . ALA A 1 430 ? -3.826 0.054 12.988 1.00 98.75 430 ALA A CA 1
ATOM 3204 C C . ALA A 1 430 ? -3.495 1.388 13.685 1.00 98.75 430 ALA A C 1
ATOM 3206 O O . ALA A 1 430 ? -3.876 1.587 14.841 1.00 98.75 430 ALA A O 1
ATOM 3207 N N . LEU A 1 431 ? -2.868 2.334 12.972 1.00 98.62 431 LEU A N 1
ATOM 3208 C CA . LEU A 1 431 ? -2.566 3.686 13.465 1.00 98.62 431 LEU A CA 1
ATOM 3209 C C . LEU A 1 431 ? -3.832 4.401 13.953 1.00 98.62 431 LEU A C 1
ATOM 3211 O O . LEU A 1 431 ? -3.877 4.907 15.075 1.00 98.62 431 LEU A O 1
ATOM 3215 N N . ALA A 1 432 ? -4.884 4.398 13.138 1.00 98.50 432 ALA A N 1
ATOM 3216 C CA . ALA A 1 432 ? -6.137 5.055 13.460 1.00 98.50 432 ALA A CA 1
ATOM 3217 C C . ALA A 1 432 ? -6.915 4.359 14.581 1.00 98.50 432 ALA A C 1
ATOM 3219 O O . ALA A 1 432 ? -7.497 5.040 15.421 1.00 98.50 432 ALA A O 1
ATOM 3220 N N . THR A 1 433 ? -6.860 3.027 14.672 1.00 98.81 433 THR A N 1
ATOM 3221 C CA . THR A 1 433 ? -7.406 2.285 15.820 1.00 98.81 433 THR A CA 1
ATOM 3222 C C . THR A 1 433 ? -6.751 2.753 17.121 1.00 98.81 433 THR A C 1
ATOM 3224 O O . THR A 1 433 ? -7.442 3.051 18.095 1.00 98.81 433 THR A O 1
ATOM 3227 N N . VAL A 1 434 ? -5.421 2.894 17.140 1.00 98.69 434 VAL A N 1
ATOM 3228 C CA . VAL A 1 434 ? -4.690 3.398 18.313 1.00 98.69 434 VAL A CA 1
ATOM 3229 C C . VAL A 1 434 ? -5.009 4.874 18.588 1.00 98.69 434 VAL A C 1
ATOM 3231 O O . VAL A 1 434 ? -5.210 5.241 19.745 1.00 98.69 434 VAL A O 1
ATOM 3234 N N . ALA A 1 435 ? -5.144 5.717 17.562 1.00 98.00 435 ALA A N 1
ATOM 3235 C CA . ALA A 1 435 ? -5.576 7.109 17.723 1.00 98.00 435 ALA A CA 1
ATOM 3236 C C . ALA A 1 435 ? -7.005 7.222 18.299 1.00 98.00 435 ALA A C 1
ATOM 3238 O O . ALA A 1 435 ? -7.251 8.032 19.195 1.00 98.00 435 ALA A O 1
ATOM 3239 N N . ALA A 1 436 ? -7.931 6.364 17.863 1.00 98.44 436 ALA A N 1
ATOM 3240 C CA . ALA A 1 436 ? -9.290 6.289 18.392 1.00 98.44 436 ALA A CA 1
ATOM 3241 C C . ALA A 1 436 ? -9.322 5.773 19.843 1.00 98.44 436 ALA A C 1
ATOM 3243 O O . ALA A 1 436 ? -10.078 6.304 20.656 1.00 98.44 436 ALA A O 1
ATOM 3244 N N . LEU A 1 437 ? -8.454 4.822 20.212 1.00 98.50 437 LEU A N 1
ATOM 3245 C CA . LEU A 1 437 ? -8.251 4.415 21.609 1.00 98.50 437 LEU A CA 1
ATOM 3246 C C . LEU A 1 437 ? -7.679 5.568 22.463 1.00 98.50 437 LEU A C 1
ATOM 3248 O O . LEU A 1 437 ? -8.132 5.781 23.585 1.00 98.50 437 LEU A O 1
ATOM 3252 N N . VAL A 1 438 ? -6.747 6.372 21.934 1.00 96.56 438 VAL A N 1
ATOM 3253 C CA . VAL A 1 438 ? -6.245 7.591 22.605 1.00 96.56 438 VAL A CA 1
ATOM 3254 C C . VAL A 1 438 ? -7.344 8.644 22.784 1.00 96.56 438 VAL A C 1
ATOM 3256 O O . VAL A 1 438 ? -7.375 9.313 23.819 1.00 96.56 438 VAL A O 1
ATOM 3259 N N . ALA A 1 439 ? -8.252 8.796 21.816 1.00 96.31 439 ALA A N 1
ATOM 3260 C CA . ALA A 1 439 ? -9.423 9.659 21.954 1.00 96.31 439 ALA A CA 1
ATOM 3261 C C . ALA A 1 439 ? -10.380 9.134 23.039 1.00 96.31 439 ALA A C 1
ATOM 3263 O O . ALA A 1 439 ? -10.791 9.902 23.910 1.00 96.31 439 ALA A O 1
ATOM 3264 N N . ARG A 1 440 ? -10.654 7.822 23.054 1.00 97.19 440 ARG A N 1
ATOM 3265 C CA . ARG A 1 440 ? -11.557 7.150 24.004 1.00 97.19 440 ARG A CA 1
ATOM 3266 C C . ARG A 1 440 ? -11.198 7.367 25.470 1.00 97.19 440 ARG A C 1
ATOM 3268 O O . ARG A 1 440 ? -12.096 7.534 26.295 1.00 97.19 440 ARG A O 1
ATOM 3275 N N . GLU A 1 441 ? -9.912 7.383 25.818 1.00 93.12 441 GLU A N 1
ATOM 3276 C CA . GLU A 1 441 ? -9.502 7.645 27.208 1.00 93.12 441 GLU A CA 1
ATOM 3277 C C . GLU A 1 441 ? -9.614 9.129 27.612 1.00 93.12 441 GLU A C 1
ATOM 3279 O O . GLU A 1 441 ? -9.534 9.448 28.795 1.00 93.12 441 GLU A O 1
ATOM 3284 N N . ARG A 1 442 ? -9.869 10.040 26.658 1.00 90.38 442 ARG A N 1
ATOM 3285 C CA . ARG A 1 442 ? -10.202 11.452 26.927 1.00 90.38 442 ARG A CA 1
ATOM 3286 C C . ARG A 1 442 ? -11.708 11.722 26.925 1.00 90.38 442 ARG A C 1
ATOM 3288 O O . ARG A 1 442 ? -12.178 12.497 27.748 1.00 90.38 442 ARG A O 1
ATOM 3295 N N . THR A 1 443 ? -12.450 11.123 25.993 1.00 94.12 443 THR A N 1
ATOM 3296 C CA . THR A 1 443 ? -13.899 11.346 25.798 1.00 94.12 443 THR A CA 1
ATOM 3297 C C . THR A 1 443 ? -14.775 10.410 26.628 1.00 94.12 443 THR A C 1
ATOM 3299 O O . THR A 1 443 ? -15.978 10.628 26.745 1.00 94.12 443 THR A O 1
ATOM 3302 N N . GLY A 1 444 ? -14.206 9.316 27.137 1.00 94.94 444 GLY A N 1
ATOM 3303 C CA . GLY A 1 444 ? -14.948 8.216 27.745 1.00 94.94 444 GLY A CA 1
ATOM 3304 C C . GLY A 1 444 ? -15.656 7.298 26.737 1.00 94.94 444 GLY A C 1
ATOM 3305 O O . GLY A 1 444 ? -16.137 6.245 27.157 1.00 94.94 444 GLY A O 1
ATOM 3306 N N . ARG A 1 445 ? -15.687 7.644 25.439 1.00 96.50 445 ARG A N 1
ATOM 3307 C CA . ARG A 1 445 ? -16.503 7.016 24.381 1.00 96.50 445 ARG A CA 1
ATOM 3308 C C . ARG A 1 445 ? -15.654 6.437 23.249 1.00 96.50 445 ARG A C 1
ATOM 3310 O O . ARG A 1 445 ? -14.632 7.008 22.881 1.00 96.50 445 ARG A O 1
ATOM 3317 N N . GLY A 1 446 ? -16.097 5.315 22.694 1.00 97.31 446 GLY A N 1
ATOM 3318 C CA . GLY A 1 446 ? -15.573 4.765 21.444 1.00 97.31 446 GLY A CA 1
ATOM 3319 C C . GLY A 1 446 ? -16.082 5.536 20.221 1.00 97.31 446 GLY A C 1
ATOM 3320 O O . GLY A 1 446 ? -16.904 6.439 20.361 1.00 97.31 446 GLY A O 1
ATOM 3321 N N . GLN A 1 447 ? -15.587 5.187 19.033 1.00 97.88 447 GLN A N 1
ATOM 3322 C CA . GLN A 1 447 ? -15.989 5.800 17.760 1.00 97.88 447 GLN A CA 1
ATOM 3323 C C . GLN A 1 447 ? -15.752 4.851 16.575 1.00 97.88 447 GLN A C 1
ATOM 3325 O O . GLN A 1 447 ? -15.064 3.836 16.717 1.00 97.88 447 GLN A O 1
ATOM 3330 N N . HIS A 1 448 ? -16.296 5.191 15.405 1.00 97.81 448 HIS A N 1
ATOM 3331 C CA . HIS A 1 448 ? -16.003 4.506 14.144 1.00 97.81 448 HIS A CA 1
ATOM 3332 C C . HIS A 1 448 ? -14.813 5.152 13.423 1.00 97.81 448 HIS A C 1
ATOM 3334 O O . HIS A 1 448 ? -14.624 6.370 13.459 1.00 97.81 448 HIS A O 1
ATOM 3340 N N . VAL A 1 449 ? -14.031 4.304 12.767 1.00 98.00 449 VAL A N 1
ATOM 3341 C CA . VAL A 1 449 ? -12.870 4.613 11.941 1.00 98.00 449 VAL A CA 1
ATOM 3342 C C . VAL A 1 449 ? -13.112 3.974 10.574 1.00 98.00 449 VAL A C 1
ATOM 3344 O O . VAL A 1 449 ? -13.276 2.757 10.490 1.00 98.00 449 VAL A O 1
ATOM 3347 N N . ASP A 1 450 ? -13.136 4.778 9.514 1.00 96.62 450 ASP A N 1
ATOM 3348 C CA . ASP A 1 450 ? -13.262 4.312 8.128 1.00 96.62 450 ASP A CA 1
ATOM 3349 C C . ASP A 1 450 ? -11.954 4.570 7.373 1.00 96.62 450 ASP A C 1
ATOM 3351 O O . ASP A 1 450 ? -11.490 5.710 7.249 1.00 96.62 450 ASP A O 1
ATOM 3355 N N . VAL A 1 451 ? -11.355 3.489 6.879 1.00 97.06 451 VAL A N 1
ATOM 3356 C CA . VAL A 1 451 ? -10.174 3.494 6.013 1.00 97.06 451 VAL A CA 1
ATOM 3357 C C . VAL A 1 451 ? -10.569 2.847 4.696 1.00 97.06 451 VAL A C 1
ATOM 3359 O O . VAL A 1 451 ? -11.275 1.839 4.686 1.00 97.06 451 VAL A O 1
ATOM 3362 N N . SER A 1 452 ? -10.094 3.385 3.574 1.00 96.88 452 SER A N 1
ATOM 3363 C CA . SER A 1 452 ? -10.301 2.740 2.281 1.00 96.88 452 SER A CA 1
ATOM 3364 C C . SER A 1 452 ? -9.035 2.653 1.450 1.00 96.88 452 SER A C 1
ATOM 3366 O O . SER A 1 452 ? -8.151 3.509 1.552 1.00 96.88 452 SER A O 1
ATOM 3368 N N . LEU A 1 453 ? -8.949 1.619 0.612 1.00 97.62 453 LEU A N 1
ATOM 3369 C CA . LEU A 1 453 ? -7.858 1.452 -0.350 1.00 97.62 453 LEU A CA 1
ATOM 3370 C C . LEU A 1 453 ? -7.797 2.657 -1.307 1.00 97.62 453 LEU A C 1
ATOM 3372 O O . LEU A 1 453 ? -6.719 3.177 -1.579 1.00 97.62 453 LEU A O 1
ATOM 3376 N N . PHE A 1 454 ? -8.958 3.173 -1.730 1.00 95.56 454 PHE A N 1
ATOM 3377 C CA . PHE A 1 454 ? -9.067 4.347 -2.602 1.00 95.56 454 PHE A CA 1
ATOM 3378 C C . PHE A 1 454 ? -8.519 5.631 -1.957 1.00 95.56 454 PHE A C 1
ATOM 3380 O O . PHE A 1 454 ? -7.780 6.376 -2.598 1.00 95.56 454 PHE A O 1
ATOM 3387 N N . ARG A 1 455 ? -8.817 5.872 -0.670 1.00 94.50 455 ARG A N 1
ATOM 3388 C CA . ARG A 1 455 ? -8.266 7.000 0.108 1.00 94.50 455 ARG A CA 1
ATOM 3389 C C . ARG A 1 455 ? -6.770 6.810 0.392 1.00 94.50 455 ARG A C 1
ATOM 3391 O O . ARG A 1 455 ? -5.993 7.759 0.306 1.00 94.50 455 ARG A O 1
ATOM 3398 N N . THR A 1 456 ? -6.361 5.574 0.672 1.00 96.69 456 THR A N 1
ATOM 3399 C CA . THR A 1 456 ? -4.964 5.188 0.916 1.00 96.69 456 THR A CA 1
ATOM 3400 C C . THR A 1 456 ? -4.077 5.437 -0.303 1.00 96.69 456 THR A C 1
ATOM 3402 O O . THR A 1 456 ? -2.963 5.928 -0.138 1.00 96.69 456 THR A O 1
ATOM 3405 N N . ALA A 1 457 ? -4.572 5.182 -1.517 1.00 96.50 457 ALA A N 1
ATOM 3406 C CA . ALA A 1 457 ? -3.809 5.329 -2.758 1.00 96.50 457 ALA A CA 1
ATOM 3407 C C . ALA A 1 457 ? -3.301 6.762 -3.033 1.00 96.50 457 ALA A C 1
ATOM 3409 O O . ALA A 1 457 ? -2.304 6.930 -3.740 1.00 96.50 457 ALA A O 1
ATOM 3410 N N . PHE A 1 458 ? -3.940 7.789 -2.452 1.00 94.50 458 PHE A N 1
ATOM 3411 C CA . PHE A 1 458 ? -3.412 9.159 -2.427 1.00 94.50 458 PHE A CA 1
ATOM 3412 C C . PHE A 1 458 ? -2.304 9.328 -1.379 1.00 94.50 458 PHE A C 1
ATOM 3414 O O . PHE A 1 458 ? -1.214 9.807 -1.682 1.00 94.50 458 PHE A O 1
ATOM 3421 N N . ALA A 1 459 ? -2.573 8.933 -0.131 1.00 91.56 459 ALA A N 1
ATOM 3422 C CA . ALA A 1 459 ? -1.663 9.153 0.993 1.00 91.56 459 ALA A CA 1
ATOM 3423 C C . ALA A 1 459 ? -0.352 8.354 0.875 1.00 91.56 459 ALA A C 1
ATOM 3425 O O . ALA A 1 459 ? 0.715 8.859 1.214 1.00 91.56 459 ALA A O 1
ATOM 3426 N N . ALA A 1 460 ? -0.420 7.144 0.318 1.00 93.25 460 ALA A N 1
ATOM 3427 C CA . ALA A 1 460 ? 0.726 6.287 0.028 1.00 93.25 460 ALA A CA 1
ATOM 3428 C C . ALA A 1 460 ? 1.580 6.780 -1.167 1.00 93.25 460 ALA A C 1
ATOM 3430 O O . ALA A 1 460 ? 2.541 6.121 -1.558 1.00 93.25 460 ALA A O 1
ATOM 3431 N N . GLN A 1 461 ? 1.228 7.922 -1.768 1.00 93.50 461 GLN A N 1
ATOM 3432 C CA . GLN A 1 461 ? 1.948 8.579 -2.865 1.00 93.50 461 GLN A CA 1
ATOM 3433 C C . GLN A 1 461 ? 2.003 10.108 -2.663 1.00 93.50 461 GLN A C 1
ATOM 3435 O O . GLN A 1 461 ? 2.061 10.864 -3.630 1.00 93.50 461 GLN A O 1
ATOM 3440 N N . ALA A 1 462 ? 1.919 10.586 -1.414 1.00 90.94 462 ALA A N 1
ATOM 3441 C CA . ALA A 1 462 ? 1.564 11.975 -1.099 1.00 90.94 462 ALA A CA 1
ATOM 3442 C C . ALA A 1 462 ? 2.404 13.051 -1.823 1.00 90.94 462 ALA A C 1
ATOM 3444 O O . ALA A 1 462 ? 1.854 14.070 -2.233 1.00 90.94 462 ALA A O 1
ATOM 3445 N N . ALA A 1 463 ? 3.704 12.818 -2.040 1.00 88.75 463 ALA A N 1
ATOM 3446 C CA . ALA A 1 463 ? 4.591 13.766 -2.724 1.00 88.75 463 ALA A CA 1
ATOM 3447 C C . ALA A 1 463 ? 4.282 13.890 -4.228 1.00 88.75 463 ALA A C 1
ATOM 3449 O O . ALA A 1 463 ? 4.445 14.955 -4.814 1.00 88.75 463 ALA A O 1
ATOM 3450 N N . GLN A 1 464 ? 3.783 12.818 -4.848 1.00 91.12 464 GLN A N 1
ATOM 3451 C CA . GLN A 1 464 ? 3.324 12.794 -6.237 1.00 91.12 464 GLN A CA 1
ATOM 3452 C C . GLN A 1 464 ? 1.825 13.133 -6.365 1.00 91.12 464 GLN A C 1
ATOM 3454 O O . GLN A 1 464 ? 1.285 13.138 -7.473 1.00 91.12 464 GLN A O 1
ATOM 3459 N N . MET A 1 465 ? 1.139 13.453 -5.261 1.00 92.88 465 MET A N 1
ATOM 3460 C CA . MET A 1 465 ? -0.307 13.714 -5.214 1.00 92.88 465 MET A CA 1
ATOM 3461 C C . MET A 1 465 ? -0.667 15.193 -4.993 1.00 92.88 465 MET A C 1
ATOM 3463 O O . MET A 1 465 ? -1.734 15.510 -4.476 1.00 92.88 465 MET A O 1
ATOM 3467 N N . ILE A 1 466 ? 0.205 16.105 -5.435 1.00 92.88 466 ILE A N 1
ATOM 3468 C CA . ILE A 1 466 ? -0.027 17.558 -5.443 1.00 92.88 466 ILE A CA 1
ATOM 3469 C C . ILE A 1 466 ? -0.243 18.018 -6.892 1.00 92.88 466 ILE A C 1
ATOM 3471 O O . ILE A 1 466 ? 0.661 17.910 -7.722 1.00 92.88 466 ILE A O 1
ATOM 3475 N N . LEU A 1 467 ? -1.433 18.516 -7.232 1.00 92.38 467 LEU A N 1
ATOM 3476 C CA . LEU A 1 467 ? -1.750 19.065 -8.558 1.00 92.38 467 LEU A CA 1
ATOM 3477 C C . LEU A 1 467 ? -1.750 20.596 -8.510 1.00 92.38 467 LEU A C 1
ATOM 3479 O O . LEU A 1 467 ? -2.528 21.185 -7.766 1.00 92.38 467 LEU A O 1
ATOM 3483 N N . PHE A 1 468 ? -0.914 21.221 -9.338 1.00 93.06 468 PHE A N 1
ATOM 3484 C CA . PHE A 1 468 ? -0.732 22.672 -9.426 1.00 93.06 468 PHE A CA 1
ATOM 3485 C C . PHE A 1 468 ? -0.359 23.091 -10.866 1.00 93.06 468 PHE A C 1
ATOM 3487 O O . PHE A 1 468 ? 0.044 22.230 -11.661 1.00 93.06 468 PHE A O 1
ATOM 3494 N N . PRO A 1 469 ? -0.503 24.376 -11.248 1.00 90.44 469 PRO A N 1
ATOM 3495 C CA . PRO A 1 469 ? -0.091 24.864 -12.565 1.00 90.44 469 PRO A CA 1
ATOM 3496 C C . PRO A 1 469 ? 1.415 24.669 -12.793 1.00 90.44 469 PRO A C 1
ATOM 3498 O O . PRO A 1 469 ? 2.221 25.021 -11.942 1.00 90.44 469 PRO A O 1
ATOM 3501 N N . GLY A 1 470 ? 1.810 24.109 -13.940 1.00 88.81 470 GLY A N 1
ATOM 3502 C CA . GLY A 1 470 ? 3.229 23.877 -14.252 1.00 88.81 470 GLY A CA 1
ATOM 3503 C C . GLY A 1 470 ? 3.892 22.710 -13.503 1.00 88.81 470 GLY A C 1
ATOM 3504 O O . GLY A 1 470 ? 5.114 22.596 -13.550 1.00 88.81 470 GLY A O 1
ATOM 3505 N N . ARG A 1 471 ? 3.116 21.834 -12.840 1.00 89.44 471 ARG A N 1
ATOM 3506 C CA . ARG A 1 471 ? 3.615 20.588 -12.223 1.00 89.44 471 ARG A CA 1
ATOM 3507 C C . ARG A 1 471 ? 4.521 19.802 -13.201 1.00 89.44 471 ARG A C 1
ATOM 3509 O O . ARG A 1 471 ? 4.085 19.552 -14.327 1.00 89.44 471 ARG A O 1
ATOM 3516 N N . PRO A 1 472 ? 5.725 19.361 -12.781 1.00 88.44 472 PRO A N 1
ATOM 3517 C CA . PRO A 1 472 ? 6.611 18.542 -13.610 1.00 88.44 472 PRO A CA 1
ATOM 3518 C C . PRO A 1 472 ? 6.020 17.145 -13.892 1.00 88.44 472 PRO A C 1
ATOM 3520 O O . PRO A 1 472 ? 5.126 16.693 -13.167 1.00 88.44 472 PRO A O 1
ATOM 3523 N N . PRO A 1 473 ? 6.509 16.429 -14.922 1.00 86.25 473 PRO A N 1
ATOM 3524 C CA . PRO A 1 473 ? 6.121 15.041 -15.149 1.00 86.25 473 PRO A CA 1
ATOM 3525 C C . PRO A 1 473 ? 6.492 14.156 -13.950 1.00 86.25 473 PRO A C 1
ATOM 3527 O O . PRO A 1 473 ? 7.510 14.362 -13.291 1.00 86.25 473 PRO A O 1
ATOM 3530 N N . ASP A 1 474 ? 5.662 13.150 -13.682 1.00 86.19 474 ASP A N 1
ATOM 3531 C CA . ASP A 1 474 ? 5.964 12.124 -12.686 1.00 86.19 474 ASP A CA 1
ATOM 3532 C C . ASP A 1 474 ? 7.208 11.301 -13.063 1.00 86.19 474 ASP A C 1
ATOM 3534 O O . ASP A 1 474 ? 7.429 11.054 -14.253 1.00 86.19 474 ASP A O 1
ATOM 3538 N N . PRO A 1 475 ? 7.966 10.789 -12.073 1.00 88.81 475 PRO A N 1
ATOM 3539 C CA . PRO A 1 475 ? 8.941 9.729 -12.300 1.00 88.81 475 PRO A CA 1
ATOM 3540 C C . PRO A 1 475 ? 8.298 8.528 -13.005 1.00 88.81 475 PRO A C 1
ATOM 3542 O O . PRO A 1 475 ? 7.192 8.106 -12.643 1.00 88.81 475 PRO A O 1
ATOM 3545 N N . ARG A 1 476 ? 9.011 7.982 -13.995 1.00 91.00 476 ARG A N 1
ATOM 3546 C CA . ARG A 1 476 ? 8.587 6.870 -14.853 1.00 91.00 476 ARG A CA 1
ATOM 3547 C C . ARG A 1 476 ? 9.605 5.736 -14.838 1.00 91.00 476 ARG A C 1
ATOM 3549 O O . ARG A 1 476 ? 10.801 5.975 -14.696 1.00 91.00 476 ARG A O 1
ATOM 3556 N N . GLY A 1 477 ? 9.091 4.524 -15.002 1.00 94.88 477 GLY A N 1
ATOM 3557 C CA . GLY A 1 477 ? 9.841 3.305 -15.263 1.00 94.88 477 GLY A CA 1
ATOM 3558 C C . GLY A 1 477 ? 9.807 2.951 -16.745 1.00 94.88 477 GLY A C 1
ATOM 3559 O O . GLY A 1 477 ? 10.026 3.805 -17.599 1.00 94.88 477 GLY A O 1
ATOM 3560 N N . GLY A 1 478 ? 9.519 1.687 -17.035 1.00 94.19 478 GLY A N 1
ATOM 3561 C CA . GLY A 1 478 ? 9.608 1.090 -18.364 1.00 94.19 478 GLY A CA 1
ATOM 3562 C C . GLY A 1 478 ? 9.478 -0.429 -18.288 1.00 94.19 478 GLY A C 1
ATOM 3563 O O . GLY A 1 478 ? 9.451 -1.015 -17.196 1.00 94.19 478 GLY A O 1
ATOM 3564 N N . ARG A 1 479 ? 9.463 -1.094 -19.442 1.00 93.06 479 ARG A N 1
ATOM 3565 C CA . ARG A 1 479 ? 9.622 -2.549 -19.525 1.00 93.06 479 ARG A CA 1
ATOM 3566 C C . ARG A 1 479 ? 10.922 -2.991 -18.846 1.00 93.06 479 ARG A C 1
ATOM 3568 O O . ARG A 1 479 ? 11.997 -2.530 -19.210 1.00 93.06 479 ARG A O 1
ATOM 3575 N N . ASP A 1 480 ? 10.820 -3.913 -17.886 1.00 92.81 480 ASP A N 1
ATOM 3576 C CA . ASP A 1 480 ? 11.963 -4.503 -17.162 1.00 92.81 480 ASP A CA 1
ATOM 3577 C C . ASP A 1 480 ? 12.941 -3.460 -16.571 1.00 92.81 480 ASP A C 1
ATOM 3579 O O . ASP A 1 480 ? 14.147 -3.681 -16.492 1.00 92.81 480 ASP A O 1
ATOM 3583 N N . TYR A 1 481 ? 12.403 -2.308 -16.153 1.00 95.81 481 TYR A N 1
ATOM 3584 C CA . TYR A 1 481 ? 13.156 -1.117 -15.751 1.00 95.81 481 TYR A CA 1
ATOM 3585 C C . TYR A 1 481 ? 14.236 -1.389 -14.692 1.00 95.81 481 TYR A C 1
ATOM 3587 O O . TYR A 1 481 ? 13.934 -1.690 -13.536 1.00 95.81 481 TYR A O 1
ATOM 3595 N N . LEU A 1 482 ? 15.507 -1.227 -15.075 1.00 96.62 482 LEU A N 1
ATOM 3596 C CA . LEU A 1 482 ? 16.656 -1.489 -14.200 1.00 96.62 482 LEU A CA 1
ATOM 3597 C C . LEU A 1 482 ? 17.065 -0.284 -13.333 1.00 96.62 482 LEU A C 1
ATOM 3599 O O . LEU A 1 482 ? 17.753 -0.476 -12.333 1.00 96.62 482 LEU A O 1
ATOM 3603 N N . GLY A 1 483 ? 16.656 0.941 -13.673 1.00 96.06 483 GLY A N 1
ATOM 3604 C CA . GLY A 1 483 ? 16.891 2.143 -12.860 1.00 96.06 483 GLY A CA 1
ATOM 3605 C C . GLY A 1 483 ? 17.127 3.424 -13.675 1.00 96.06 483 GLY A C 1
ATOM 3606 O O . GLY A 1 483 ? 17.327 3.343 -14.888 1.00 96.06 483 GLY A O 1
ATOM 3607 N N . PRO A 1 484 ? 17.083 4.606 -13.028 1.00 95.06 484 PRO A N 1
ATOM 3608 C CA . PRO A 1 484 ? 17.033 5.910 -13.701 1.00 95.06 484 PRO A CA 1
ATOM 3609 C C . PRO A 1 484 ? 18.333 6.427 -14.331 1.00 95.06 484 PRO A C 1
ATOM 3611 O O . PRO A 1 484 ? 18.242 7.287 -15.201 1.00 95.06 484 PRO A O 1
ATOM 3614 N N . ALA A 1 485 ? 19.517 5.971 -13.912 1.00 96.12 485 ALA A N 1
ATOM 3615 C CA . ALA A 1 485 ? 20.802 6.495 -14.403 1.00 96.12 485 ALA A CA 1
ATOM 3616 C C . ALA A 1 485 ? 21.912 5.437 -14.328 1.00 96.12 485 ALA A C 1
ATOM 3618 O O . ALA A 1 485 ? 21.786 4.464 -13.586 1.00 96.12 485 ALA A O 1
ATOM 3619 N N . ALA A 1 486 ? 23.035 5.635 -15.023 1.00 97.19 486 ALA A N 1
ATOM 3620 C CA . ALA A 1 486 ? 24.171 4.707 -14.991 1.00 97.19 486 ALA A CA 1
ATOM 3621 C C . ALA A 1 486 ? 24.697 4.463 -13.559 1.00 97.19 486 ALA A C 1
ATOM 3623 O O . ALA A 1 486 ? 24.973 3.322 -13.182 1.00 97.19 486 ALA A O 1
ATOM 3624 N N . GLY A 1 487 ? 24.758 5.513 -12.731 1.00 96.94 487 GLY A N 1
ATOM 3625 C CA . GLY A 1 487 ? 25.120 5.422 -11.310 1.00 96.94 487 GLY A CA 1
ATOM 3626 C C . GLY A 1 487 ? 24.011 4.912 -10.375 1.00 96.94 487 GLY A C 1
ATOM 3627 O O . GLY A 1 487 ? 24.274 4.667 -9.198 1.00 96.94 487 GLY A O 1
ATOM 3628 N N . ARG A 1 488 ? 22.772 4.753 -10.860 1.00 97.00 488 ARG A N 1
ATOM 3629 C CA . ARG A 1 488 ? 21.587 4.373 -10.068 1.00 97.00 488 ARG A CA 1
ATOM 3630 C C . ARG A 1 488 ? 20.776 3.315 -10.823 1.00 97.00 488 ARG A C 1
ATOM 3632 O O . ARG A 1 488 ? 19.740 3.621 -11.411 1.00 97.00 488 ARG A O 1
ATOM 3639 N N . ARG A 1 489 ? 21.293 2.081 -10.854 1.00 97.00 489 ARG A N 1
ATOM 3640 C CA . ARG A 1 489 ? 20.777 0.972 -11.676 1.00 97.00 489 ARG A CA 1
ATOM 3641 C C . ARG A 1 489 ? 21.085 -0.407 -11.077 1.00 97.00 489 ARG A C 1
ATOM 3643 O O . ARG A 1 489 ? 22.036 -0.584 -10.313 1.00 97.00 489 ARG A O 1
ATOM 3650 N N . LEU A 1 490 ? 20.241 -1.375 -11.426 1.00 98.31 490 LEU A N 1
ATOM 3651 C CA . LEU A 1 490 ? 20.411 -2.810 -11.217 1.00 98.31 490 LEU A CA 1
ATOM 3652 C C . LEU A 1 490 ? 21.347 -3.402 -12.276 1.00 98.31 490 LEU A C 1
ATOM 3654 O O . LEU A 1 490 ? 21.105 -3.260 -13.474 1.00 98.31 490 LEU A O 1
ATOM 3658 N N . TYR A 1 491 ? 22.378 -4.113 -11.827 1.00 98.25 491 TYR A N 1
ATOM 3659 C CA . TYR A 1 491 ? 23.370 -4.764 -12.679 1.00 98.25 491 TYR A CA 1
ATOM 3660 C C . TYR A 1 491 ? 23.482 -6.257 -12.363 1.00 98.25 491 TYR A C 1
ATOM 3662 O O . TYR A 1 491 ? 23.357 -6.677 -11.209 1.00 98.25 491 TYR A O 1
ATOM 3670 N N . ALA A 1 492 ? 23.719 -7.053 -13.405 1.00 97.88 492 ALA A N 1
ATOM 3671 C CA . ALA A 1 492 ? 23.962 -8.484 -13.291 1.00 97.88 492 ALA A CA 1
ATOM 3672 C C . ALA A 1 492 ? 25.429 -8.776 -12.929 1.00 97.88 492 ALA A C 1
ATOM 3674 O O . ALA A 1 492 ? 26.341 -8.056 -13.336 1.00 97.88 492 ALA A O 1
ATOM 3675 N N . CYS A 1 493 ? 25.628 -9.868 -12.199 1.00 97.81 493 CYS A N 1
ATOM 3676 C CA . CYS A 1 493 ? 26.907 -10.468 -11.826 1.00 97.81 493 CYS A CA 1
ATOM 3677 C C . CYS A 1 493 ? 26.906 -11.956 -12.220 1.00 97.81 493 CYS A C 1
ATOM 3679 O O . CYS A 1 493 ? 25.858 -12.498 -12.577 1.00 97.81 493 CYS A O 1
ATOM 3681 N N . LEU A 1 494 ? 28.050 -12.640 -12.113 1.00 97.06 494 LEU A N 1
ATOM 3682 C CA . LEU A 1 494 ? 28.181 -14.064 -12.479 1.00 97.06 494 LEU A CA 1
ATOM 3683 C C . LEU A 1 494 ? 27.182 -14.997 -11.762 1.00 97.06 494 LEU A C 1
ATOM 3685 O O . LEU A 1 494 ? 26.790 -16.023 -12.315 1.00 97.06 494 LEU A O 1
ATOM 3689 N N . ASP A 1 495 ? 26.792 -14.661 -10.532 1.00 94.62 495 ASP A N 1
ATOM 3690 C CA . ASP A 1 495 ? 25.996 -15.483 -9.611 1.00 94.62 495 ASP A CA 1
ATOM 3691 C C . ASP A 1 495 ? 24.727 -14.773 -9.087 1.00 94.62 495 ASP A C 1
ATOM 3693 O O . ASP A 1 495 ? 24.091 -15.248 -8.145 1.00 94.62 495 ASP A O 1
ATOM 3697 N N . GLY A 1 496 ? 24.332 -13.635 -9.670 1.00 94.19 496 GLY A N 1
ATOM 3698 C CA . GLY A 1 496 ? 23.146 -12.901 -9.223 1.00 94.19 496 GLY A CA 1
ATOM 3699 C C . GLY A 1 496 ? 23.052 -11.470 -9.745 1.00 94.19 496 GLY A C 1
ATOM 3700 O O . GLY A 1 496 ? 23.520 -11.157 -10.832 1.00 94.19 496 GLY A O 1
ATOM 3701 N N . TRP A 1 497 ? 22.426 -10.598 -8.954 1.00 97.38 497 TRP A N 1
ATOM 3702 C CA . TRP A 1 497 ? 22.249 -9.175 -9.259 1.00 97.38 497 TRP A CA 1
ATOM 3703 C C . TRP A 1 497 ? 22.618 -8.304 -8.052 1.00 97.38 497 TRP A C 1
ATOM 3705 O O . TRP A 1 497 ? 22.478 -8.723 -6.897 1.00 97.38 497 TRP A O 1
ATOM 3715 N N . LEU A 1 498 ? 23.030 -7.066 -8.317 1.00 97.31 498 LEU A N 1
ATOM 3716 C CA . LEU A 1 498 ? 23.192 -6.013 -7.315 1.00 97.31 498 LEU A CA 1
ATOM 3717 C C . LEU A 1 498 ? 22.552 -4.702 -7.785 1.00 97.31 498 LEU A C 1
ATOM 3719 O O . LEU A 1 498 ? 22.374 -4.473 -8.979 1.00 97.31 498 LEU A O 1
ATOM 3723 N N . CYS A 1 499 ? 22.192 -3.846 -6.836 1.00 98.06 499 CYS A N 1
ATOM 3724 C CA . CYS A 1 499 ? 21.732 -2.483 -7.076 1.00 98.06 499 CYS A CA 1
ATOM 3725 C C . CYS A 1 499 ? 22.850 -1.513 -6.689 1.00 98.06 499 CYS A C 1
ATOM 3727 O O . CYS A 1 499 ? 23.405 -1.634 -5.595 1.00 98.06 499 CYS A O 1
ATOM 3729 N N . ILE A 1 500 ? 23.142 -0.540 -7.552 1.00 98.12 500 ILE A N 1
ATOM 3730 C CA . ILE A 1 500 ? 24.021 0.600 -7.255 1.00 98.12 500 ILE A CA 1
ATOM 3731 C C . ILE A 1 500 ? 23.155 1.849 -7.060 1.00 98.12 500 ILE A C 1
ATOM 3733 O O . ILE A 1 500 ? 22.123 1.998 -7.718 1.00 98.12 500 ILE A O 1
ATOM 3737 N N . ALA A 1 501 ? 23.548 2.726 -6.137 1.00 96.94 501 ALA A N 1
ATOM 3738 C CA . ALA A 1 501 ? 22.874 3.990 -5.861 1.00 96.94 501 ALA A CA 1
ATOM 3739 C C . ALA A 1 501 ? 23.883 5.101 -5.507 1.00 96.94 501 ALA A C 1
ATOM 3741 O O . ALA A 1 501 ? 23.912 5.583 -4.378 1.00 96.94 501 ALA A O 1
ATOM 3742 N N . ALA A 1 502 ? 24.706 5.514 -6.474 1.00 96.25 502 ALA A N 1
ATOM 3743 C CA . ALA A 1 502 ? 25.498 6.737 -6.353 1.00 96.25 502 ALA A CA 1
ATOM 3744 C C . ALA A 1 502 ? 24.561 7.952 -6.194 1.00 96.25 502 ALA A C 1
ATOM 3746 O O . ALA A 1 502 ? 23.629 8.123 -6.983 1.00 96.25 502 ALA A O 1
ATOM 3747 N N . GLY A 1 503 ? 24.789 8.771 -5.164 1.00 93.88 503 GLY A N 1
ATOM 3748 C CA . GLY A 1 503 ? 24.013 9.981 -4.863 1.00 93.88 503 GLY A CA 1
ATOM 3749 C C . GLY A 1 503 ? 24.795 11.283 -5.070 1.00 93.88 503 GLY A C 1
ATOM 3750 O O . GLY A 1 503 ? 24.216 12.364 -5.009 1.00 93.88 503 GLY A O 1
ATOM 3751 N N . SER A 1 504 ? 26.102 11.187 -5.321 1.00 95.94 504 SER A N 1
ATOM 3752 C CA . SER A 1 504 ? 27.024 12.301 -5.536 1.00 95.94 504 SER A CA 1
ATOM 3753 C C . SER A 1 504 ? 27.946 12.078 -6.743 1.00 95.94 504 SER A C 1
ATOM 3755 O O . SER A 1 504 ? 28.282 10.945 -7.096 1.00 95.94 504 SER A O 1
ATOM 3757 N N . GLU A 1 505 ? 28.429 13.171 -7.342 1.00 96.88 505 GLU A N 1
ATOM 3758 C CA . GLU A 1 505 ? 29.423 13.133 -8.430 1.00 96.88 505 GLU A CA 1
ATOM 3759 C C . GLU A 1 505 ? 30.705 12.379 -8.042 1.00 96.88 505 GLU A C 1
ATOM 3761 O O . GLU A 1 505 ? 31.319 11.719 -8.877 1.00 96.88 505 GLU A O 1
ATOM 3766 N N . ALA A 1 506 ? 31.100 12.415 -6.765 1.00 97.19 506 ALA A N 1
ATOM 3767 C CA . ALA A 1 506 ? 32.260 11.670 -6.278 1.00 97.19 506 ALA A CA 1
ATOM 3768 C C . ALA A 1 506 ? 32.071 10.147 -6.413 1.00 97.19 506 ALA A C 1
ATOM 3770 O O . ALA A 1 506 ? 32.991 9.449 -6.839 1.00 97.19 506 ALA A O 1
ATOM 3771 N N . GLU A 1 507 ? 30.875 9.639 -6.103 1.00 97.38 507 GLU A N 1
ATOM 3772 C CA . GLU A 1 507 ? 30.526 8.218 -6.223 1.00 97.38 507 GLU A CA 1
ATOM 3773 C C . GLU A 1 507 ? 30.339 7.806 -7.691 1.00 97.38 507 GLU A C 1
ATOM 3775 O O . GLU A 1 507 ? 30.774 6.723 -8.081 1.00 97.38 507 GLU A O 1
ATOM 3780 N N . ALA A 1 508 ? 29.761 8.676 -8.528 1.00 97.56 508 ALA A N 1
ATOM 3781 C CA . ALA A 1 508 ? 29.640 8.438 -9.969 1.00 97.56 508 ALA A CA 1
ATOM 3782 C C . ALA A 1 508 ? 31.018 8.355 -10.654 1.00 97.56 508 ALA A C 1
ATOM 3784 O O . ALA A 1 508 ? 31.302 7.402 -11.383 1.00 97.56 508 ALA A O 1
ATOM 3785 N N . VAL A 1 509 ? 31.924 9.287 -10.342 1.00 98.00 509 VAL A N 1
ATOM 3786 C CA . VAL A 1 509 ? 33.311 9.270 -10.830 1.00 98.00 509 VAL A CA 1
ATOM 3787 C C . VAL A 1 509 ? 34.087 8.062 -10.285 1.00 98.00 509 VAL A C 1
ATOM 3789 O O . VAL A 1 509 ? 34.896 7.485 -11.013 1.00 98.00 509 VAL A O 1
ATOM 3792 N N . ALA A 1 510 ? 33.848 7.635 -9.040 1.00 97.94 510 ALA A N 1
ATOM 3793 C CA . ALA A 1 510 ? 34.455 6.423 -8.484 1.00 97.94 510 ALA A CA 1
ATOM 3794 C C . ALA A 1 510 ? 33.979 5.146 -9.205 1.00 97.94 510 ALA A C 1
ATOM 3796 O O . ALA A 1 510 ? 34.806 4.308 -9.570 1.00 97.94 510 ALA A O 1
ATOM 3797 N N . LEU A 1 511 ? 32.678 5.033 -9.495 1.00 98.25 511 LEU A N 1
ATOM 3798 C CA . LEU A 1 511 ? 32.116 3.949 -10.305 1.00 98.25 511 LEU A CA 1
ATOM 3799 C C . LEU A 1 511 ? 32.705 3.937 -11.725 1.00 98.25 511 LEU A C 1
ATOM 3801 O O . LEU A 1 511 ? 33.090 2.880 -12.222 1.00 98.25 511 LEU A O 1
ATOM 3805 N N . GLY A 1 512 ? 32.841 5.108 -12.354 1.00 97.69 512 GLY A N 1
ATOM 3806 C CA . GLY A 1 512 ? 33.476 5.233 -13.665 1.00 97.69 512 GLY A CA 1
ATOM 3807 C C . GLY A 1 512 ? 34.926 4.746 -13.670 1.00 97.69 512 GLY A C 1
ATOM 3808 O O . GLY A 1 512 ? 35.298 3.945 -14.526 1.00 97.69 512 GLY A O 1
ATOM 3809 N N . ARG A 1 513 ? 35.726 5.127 -12.663 1.00 97.62 513 ARG A N 1
ATOM 3810 C CA . ARG A 1 513 ? 37.113 4.644 -12.509 1.00 97.62 513 ARG A CA 1
ATOM 3811 C C . ARG A 1 513 ? 37.198 3.118 -12.415 1.00 97.62 513 ARG A C 1
ATOM 3813 O O . ARG A 1 513 ? 38.090 2.546 -13.033 1.00 97.62 513 ARG A O 1
ATOM 3820 N N . LEU A 1 514 ? 36.275 2.463 -11.702 1.00 97.12 514 LEU A N 1
ATOM 3821 C CA . LEU A 1 514 ? 36.201 0.994 -11.659 1.00 97.12 514 LEU A CA 1
ATOM 3822 C C . LEU A 1 514 ? 35.864 0.384 -13.030 1.00 97.12 514 LEU A C 1
ATOM 3824 O O . LEU A 1 514 ? 36.419 -0.652 -13.385 1.00 97.12 514 LEU A O 1
ATOM 3828 N N . ALA A 1 515 ? 34.977 1.022 -13.797 1.00 96.56 515 ALA A N 1
ATOM 3829 C CA . ALA A 1 515 ? 34.531 0.566 -15.115 1.00 96.56 515 ALA A CA 1
ATOM 3830 C C . ALA A 1 515 ? 35.447 0.978 -16.286 1.00 96.56 515 ALA A C 1
ATOM 3832 O O . ALA A 1 515 ? 35.137 0.673 -17.436 1.00 96.56 515 ALA A O 1
ATOM 3833 N N . GLY A 1 516 ? 36.552 1.689 -16.029 1.00 96.12 516 GLY A N 1
ATOM 3834 C CA . GLY A 1 516 ? 37.420 2.236 -17.081 1.00 96.12 516 GLY A CA 1
ATOM 3835 C C . GLY A 1 516 ? 36.763 3.344 -17.919 1.00 96.12 516 GLY A C 1
ATOM 3836 O O . GLY A 1 516 ? 37.193 3.603 -19.041 1.00 96.12 516 GLY A O 1
ATOM 3837 N N . ALA A 1 517 ? 35.722 3.991 -17.390 1.00 94.81 517 ALA A N 1
ATOM 3838 C CA . ALA A 1 517 ? 34.890 4.972 -18.080 1.00 94.81 517 ALA A CA 1
ATOM 3839 C C . ALA A 1 517 ? 34.829 6.314 -17.327 1.00 94.81 517 ALA A C 1
ATOM 3841 O O . ALA A 1 517 ? 35.120 6.409 -16.134 1.00 94.81 517 ALA A O 1
ATOM 3842 N N . ARG A 1 518 ? 34.400 7.375 -18.015 1.00 94.56 518 ARG A N 1
ATOM 3843 C CA . ARG A 1 518 ? 33.959 8.614 -17.361 1.00 94.56 518 ARG A CA 1
ATOM 3844 C C . ARG A 1 518 ? 32.458 8.502 -17.105 1.00 94.56 518 ARG A C 1
ATOM 3846 O O . ARG A 1 518 ? 31.728 8.320 -18.070 1.00 94.56 518 ARG A O 1
ATOM 3853 N N . LEU A 1 519 ? 32.041 8.637 -15.845 1.00 96.50 519 LEU A N 1
ATOM 3854 C CA . LEU A 1 519 ? 30.636 8.754 -15.440 1.00 96.50 519 LEU A CA 1
ATOM 3855 C C . LEU A 1 519 ? 30.408 10.050 -14.639 1.00 96.50 519 LEU A C 1
ATOM 3857 O O . LEU A 1 519 ? 31.295 10.464 -13.887 1.00 96.50 519 LEU A O 1
ATOM 3861 N N . THR A 1 520 ? 29.216 10.633 -14.772 1.00 95.31 520 THR A N 1
ATOM 3862 C CA . THR A 1 520 ? 28.609 11.640 -13.874 1.00 95.31 520 THR A CA 1
ATOM 3863 C C . THR A 1 520 ? 27.276 11.115 -13.310 1.00 95.31 520 THR A C 1
ATOM 3865 O O . THR A 1 520 ? 26.891 9.974 -13.585 1.00 95.31 520 THR A O 1
ATOM 3868 N N . LEU A 1 521 ? 26.555 11.892 -12.491 1.00 93.75 521 LEU A N 1
ATOM 3869 C CA . LEU A 1 521 ? 25.234 11.484 -11.983 1.00 93.75 521 LEU A CA 1
ATOM 3870 C C . LEU A 1 521 ? 24.163 11.388 -13.078 1.00 93.75 521 LEU A C 1
ATOM 3872 O O . LEU A 1 521 ? 23.317 10.496 -13.020 1.00 93.75 521 LEU A O 1
ATOM 3876 N N . ASP A 1 522 ? 24.217 12.289 -14.060 1.00 93.75 522 ASP A N 1
ATOM 3877 C CA . ASP A 1 522 ? 23.225 12.414 -15.136 1.00 93.75 522 ASP A CA 1
ATOM 3878 C C . ASP A 1 522 ? 23.447 11.431 -16.306 1.00 93.75 522 ASP A C 1
ATOM 3880 O O . ASP A 1 522 ? 22.709 11.469 -17.293 1.00 93.75 522 ASP A O 1
ATOM 3884 N N . ASP A 1 523 ? 24.458 10.553 -16.234 1.00 96.19 523 ASP A N 1
ATOM 3885 C CA . ASP A 1 523 ? 24.748 9.597 -17.308 1.00 96.19 523 ASP A CA 1
ATOM 3886 C C . ASP A 1 523 ? 23.552 8.655 -17.558 1.00 96.19 523 ASP A C 1
ATOM 3888 O O . ASP A 1 523 ? 23.079 7.987 -16.625 1.00 96.19 523 ASP A O 1
ATOM 3892 N N . PRO A 1 524 ? 23.047 8.560 -18.804 1.00 95.44 524 PRO A N 1
ATOM 3893 C CA . PRO A 1 524 ? 21.783 7.896 -19.082 1.00 95.44 524 PRO A CA 1
ATOM 3894 C C . PRO A 1 524 ? 21.854 6.388 -18.798 1.00 95.44 524 PRO A C 1
ATOM 3896 O O . PRO A 1 524 ? 22.894 5.755 -19.012 1.00 95.44 524 PRO A O 1
ATOM 3899 N N . PRO A 1 525 ? 20.740 5.777 -18.355 1.00 93.25 525 PRO A N 1
ATOM 3900 C CA . PRO A 1 525 ? 20.729 4.406 -17.849 1.00 93.25 525 PRO A CA 1
ATOM 3901 C C . PRO A 1 525 ? 21.110 3.362 -18.906 1.00 93.25 525 PRO A C 1
ATOM 3903 O O . PRO A 1 525 ? 21.635 2.315 -18.545 1.00 93.25 525 PRO A O 1
ATOM 3906 N N . ASP A 1 526 ? 20.906 3.658 -20.191 1.00 91.06 526 ASP A N 1
ATOM 3907 C CA . ASP A 1 526 ? 21.273 2.800 -21.326 1.00 91.06 526 ASP A CA 1
ATOM 3908 C C . ASP A 1 526 ? 22.407 3.412 -22.181 1.00 91.06 526 ASP A C 1
ATOM 3910 O O . ASP A 1 526 ? 22.584 3.081 -23.353 1.00 91.06 526 ASP A O 1
ATOM 3914 N N . GLY A 1 527 ? 23.183 4.332 -21.592 1.00 93.69 527 GLY A N 1
ATOM 3915 C CA . GLY A 1 527 ? 24.363 4.946 -22.202 1.00 93.69 527 GLY A CA 1
ATOM 3916 C C . GLY A 1 527 ? 25.622 4.072 -22.155 1.00 93.69 527 GLY A C 1
ATOM 3917 O O . GLY A 1 527 ? 25.677 3.026 -21.506 1.00 93.69 527 GLY A O 1
ATOM 3918 N N . THR A 1 528 ? 26.692 4.542 -22.801 1.00 95.12 528 THR A N 1
ATOM 3919 C CA . THR A 1 528 ? 27.996 3.852 -22.835 1.00 95.12 528 THR A CA 1
ATOM 3920 C C . THR A 1 528 ? 28.609 3.663 -21.445 1.00 95.12 528 THR A C 1
ATOM 3922 O O . THR A 1 528 ? 29.208 2.619 -21.195 1.00 95.12 528 THR A O 1
ATOM 3925 N N . GLY A 1 529 ? 28.413 4.614 -20.523 1.00 95.19 529 GLY A N 1
ATOM 3926 C CA . GLY A 1 529 ? 28.837 4.487 -19.126 1.00 95.19 529 GLY A CA 1
ATOM 3927 C C . GLY A 1 529 ? 28.166 3.311 -18.408 1.00 95.19 529 GLY A C 1
ATOM 3928 O O . GLY A 1 529 ? 28.848 2.488 -17.798 1.00 95.19 529 GLY A O 1
ATOM 3929 N N . ALA A 1 530 ? 26.845 3.163 -18.555 1.00 97.25 530 ALA A N 1
ATOM 3930 C CA . ALA A 1 530 ? 26.110 2.016 -18.021 1.00 97.25 530 ALA A CA 1
ATOM 3931 C C . ALA A 1 530 ? 26.525 0.695 -18.693 1.00 97.25 530 ALA A C 1
ATOM 3933 O O . ALA A 1 530 ? 26.646 -0.329 -18.021 1.00 97.25 530 ALA A O 1
ATOM 3934 N N . GLY A 1 531 ? 26.808 0.717 -20.001 1.00 97.94 531 GLY A N 1
ATOM 3935 C CA . GLY A 1 531 ? 27.350 -0.429 -20.736 1.00 97.94 531 GLY A CA 1
ATOM 3936 C C . GLY A 1 531 ? 28.703 -0.908 -20.194 1.00 97.94 531 GLY A C 1
ATOM 3937 O O . GLY A 1 531 ? 28.882 -2.105 -19.973 1.00 97.94 531 GLY A O 1
ATOM 3938 N N . ALA A 1 532 ? 29.627 0.014 -19.905 1.00 97.69 532 ALA A N 1
ATOM 3939 C CA . ALA A 1 532 ? 30.928 -0.305 -19.313 1.00 97.69 532 ALA A CA 1
ATOM 3940 C C . ALA A 1 532 ? 30.793 -0.888 -17.893 1.00 97.69 532 ALA A C 1
ATOM 3942 O O . ALA A 1 532 ? 31.414 -1.904 -17.576 1.00 97.69 532 ALA A O 1
ATOM 3943 N N . VAL A 1 533 ? 29.925 -0.303 -17.056 1.00 98.31 533 VAL A N 1
ATOM 3944 C CA . VAL A 1 533 ? 29.618 -0.824 -15.711 1.00 98.31 533 VAL A CA 1
ATOM 3945 C C . VAL A 1 533 ? 28.991 -2.223 -15.790 1.00 98.31 533 VAL A C 1
ATOM 3947 O O . VAL A 1 533 ? 29.396 -3.118 -15.049 1.00 98.31 533 VAL A O 1
ATOM 3950 N N . ALA A 1 534 ? 28.062 -2.459 -16.720 1.00 98.12 534 ALA A N 1
ATOM 3951 C CA . ALA A 1 534 ? 27.464 -3.775 -16.932 1.00 98.12 534 ALA A CA 1
ATOM 3952 C C . ALA A 1 534 ? 28.494 -4.821 -17.395 1.00 98.12 534 ALA A C 1
ATOM 3954 O O . ALA A 1 534 ? 28.499 -5.937 -16.877 1.00 98.12 534 ALA A O 1
ATOM 3955 N N . GLN A 1 535 ? 29.391 -4.464 -18.322 1.00 97.75 535 GLN A N 1
ATOM 3956 C CA . GLN A 1 535 ? 30.451 -5.356 -18.803 1.00 97.75 535 GLN A CA 1
ATOM 3957 C C . GLN A 1 535 ? 31.446 -5.727 -17.692 1.00 97.75 535 GLN A C 1
ATOM 3959 O O . GLN A 1 535 ? 31.850 -6.885 -17.602 1.00 97.75 535 GLN A O 1
ATOM 3964 N N . LEU A 1 536 ? 31.810 -4.769 -16.832 1.00 97.38 536 LEU A N 1
ATOM 3965 C CA . LEU A 1 536 ? 32.660 -5.002 -15.662 1.00 97.38 536 LEU A CA 1
ATOM 3966 C C . LEU A 1 536 ? 32.008 -5.997 -14.688 1.00 97.38 536 LEU A C 1
ATOM 3968 O O . LEU A 1 536 ? 32.607 -7.009 -14.325 1.00 97.38 536 LEU A O 1
ATOM 3972 N N . LEU A 1 537 ? 30.774 -5.705 -14.268 1.00 98.19 537 LEU A N 1
ATOM 3973 C CA . LEU A 1 537 ? 30.097 -6.431 -13.193 1.00 98.19 537 LEU A CA 1
ATOM 3974 C C . LEU A 1 537 ? 29.649 -7.833 -13.615 1.00 98.19 537 LEU A C 1
ATOM 3976 O O . LEU A 1 537 ? 29.731 -8.754 -12.803 1.00 98.19 537 LEU A O 1
ATOM 3980 N N . ALA A 1 538 ? 29.278 -8.027 -14.885 1.00 97.62 538 ALA A N 1
ATOM 3981 C CA . ALA A 1 538 ? 28.950 -9.342 -15.433 1.00 97.62 538 ALA A CA 1
ATOM 3982 C C . ALA A 1 538 ? 30.133 -10.329 -15.385 1.00 97.62 538 ALA A C 1
ATOM 3984 O O . ALA A 1 538 ? 29.917 -11.539 -15.409 1.00 97.62 538 ALA A O 1
ATOM 3985 N N . GLY A 1 539 ? 31.374 -9.832 -15.298 1.00 96.75 539 GLY A N 1
ATOM 3986 C CA . GLY A 1 539 ? 32.583 -10.643 -15.143 1.00 96.75 539 GLY A CA 1
ATOM 3987 C C . GLY A 1 539 ? 32.959 -10.989 -13.696 1.00 96.75 539 GLY A C 1
ATOM 3988 O O . GLY A 1 539 ? 33.936 -11.711 -13.500 1.00 96.75 539 GLY A O 1
ATOM 3989 N N . TRP A 1 540 ? 32.239 -10.486 -12.684 1.00 97.94 540 TRP A N 1
ATOM 3990 C CA . TRP A 1 540 ? 32.573 -10.661 -11.263 1.00 97.94 540 TRP A CA 1
ATOM 3991 C C . TRP A 1 540 ? 31.479 -11.416 -10.483 1.00 97.94 540 TRP A C 1
ATOM 3993 O O . TRP A 1 540 ? 30.293 -11.284 -10.796 1.00 97.94 540 TRP A O 1
ATOM 4003 N N . PRO A 1 541 ? 31.835 -12.171 -9.425 1.00 98.19 541 PRO A N 1
ATOM 4004 C CA . PRO A 1 541 ? 30.879 -12.604 -8.409 1.00 98.19 541 PRO A CA 1
ATOM 4005 C C . PRO A 1 541 ? 30.260 -11.403 -7.676 1.00 98.19 541 PRO A C 1
ATOM 4007 O O . PRO A 1 541 ? 30.935 -10.410 -7.400 1.00 98.19 541 PRO A O 1
ATOM 4010 N N . ARG A 1 542 ? 28.989 -11.517 -7.281 1.00 96.12 542 ARG A N 1
ATOM 4011 C CA . ARG A 1 542 ? 28.211 -10.505 -6.546 1.00 96.12 542 ARG A CA 1
ATOM 4012 C C . ARG A 1 542 ? 28.905 -10.078 -5.250 1.00 96.12 542 ARG A C 1
ATOM 4014 O O . ARG A 1 542 ? 28.875 -8.900 -4.907 1.00 96.12 542 ARG A O 1
ATOM 4021 N N . ALA A 1 543 ? 29.551 -11.012 -4.549 1.00 95.00 543 ALA A N 1
ATOM 4022 C CA . ALA A 1 543 ? 30.310 -10.726 -3.329 1.00 95.00 543 ALA A CA 1
ATOM 4023 C C . ALA A 1 543 ? 31.545 -9.843 -3.603 1.00 95.00 543 ALA A C 1
ATOM 4025 O O . ALA A 1 543 ? 31.706 -8.799 -2.970 1.00 95.00 543 ALA A O 1
ATOM 4026 N N . ASP A 1 544 ? 32.370 -10.222 -4.580 1.00 97.62 544 ASP A N 1
ATOM 4027 C CA . ASP A 1 544 ? 33.584 -9.495 -4.974 1.00 97.62 544 ASP A CA 1
ATOM 4028 C C . ASP A 1 544 ? 33.251 -8.099 -5.512 1.00 97.62 544 ASP A C 1
ATOM 4030 O O . ASP A 1 544 ? 33.930 -7.122 -5.192 1.00 97.62 544 ASP A O 1
ATOM 4034 N N . ALA A 1 545 ? 32.179 -7.993 -6.301 1.00 97.69 545 ALA A N 1
ATOM 4035 C CA . ALA A 1 545 ? 31.683 -6.728 -6.818 1.00 97.69 545 ALA A CA 1
ATOM 4036 C C . ALA A 1 545 ? 31.257 -5.779 -5.688 1.00 97.69 545 ALA A C 1
ATOM 4038 O O . ALA A 1 545 ? 31.675 -4.623 -5.672 1.00 97.69 545 ALA A O 1
ATOM 4039 N N . LEU A 1 546 ? 30.492 -6.265 -4.703 1.00 96.56 546 LEU A N 1
ATOM 4040 C CA . LEU A 1 546 ? 30.090 -5.467 -3.539 1.00 96.56 546 LEU A CA 1
ATOM 4041 C C . LEU A 1 546 ? 31.286 -5.049 -2.672 1.00 96.56 546 LEU A C 1
ATOM 4043 O O . LEU A 1 546 ? 31.300 -3.925 -2.175 1.00 96.56 546 LEU A O 1
ATOM 4047 N N . ALA A 1 547 ? 32.302 -5.906 -2.525 1.00 96.31 547 ALA A N 1
ATOM 4048 C CA . ALA A 1 547 ? 33.531 -5.560 -1.813 1.00 96.31 547 ALA A CA 1
ATOM 4049 C C . ALA A 1 547 ? 34.297 -4.420 -2.511 1.00 96.31 547 ALA A C 1
ATOM 4051 O O . ALA A 1 547 ? 34.636 -3.429 -1.867 1.00 96.31 547 ALA A O 1
ATOM 4052 N N . ARG A 1 548 ? 34.494 -4.516 -3.833 1.00 97.62 548 ARG A N 1
ATOM 4053 C CA . ARG A 1 548 ? 35.195 -3.503 -4.648 1.00 97.62 548 ARG A CA 1
ATOM 4054 C C . ARG A 1 548 ? 34.433 -2.179 -4.734 1.00 97.62 548 ARG A C 1
ATOM 405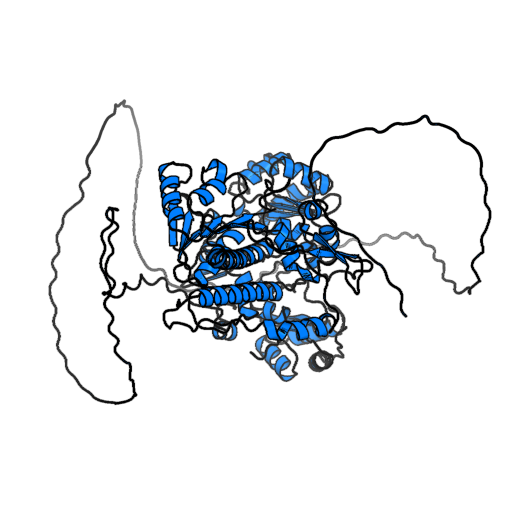6 O O . ARG A 1 548 ? 35.043 -1.115 -4.670 1.00 97.62 548 ARG A O 1
ATOM 4063 N N . LEU A 1 549 ? 33.103 -2.228 -4.842 1.00 97.25 549 LEU A N 1
ATOM 4064 C CA . LEU A 1 549 ? 32.250 -1.034 -4.808 1.00 97.25 549 LEU A CA 1
ATOM 4065 C C . LEU A 1 549 ? 32.347 -0.332 -3.445 1.00 97.25 549 LEU A C 1
ATOM 4067 O O . LEU A 1 549 ? 32.545 0.880 -3.402 1.00 97.25 549 LEU A O 1
ATOM 4071 N N . ALA A 1 550 ? 32.309 -1.086 -2.341 1.00 95.94 550 ALA A N 1
ATOM 4072 C CA . ALA A 1 550 ? 32.472 -0.537 -0.995 1.00 95.94 550 ALA A CA 1
ATOM 4073 C C . ALA A 1 550 ? 33.882 0.030 -0.730 1.00 95.94 550 ALA A C 1
ATOM 4075 O O . ALA A 1 550 ? 34.003 1.033 -0.028 1.00 95.94 550 ALA A O 1
ATOM 4076 N N . GLU A 1 551 ? 34.934 -0.570 -1.297 1.00 97.00 551 GLU A N 1
ATOM 4077 C CA . GLU A 1 551 ? 36.311 -0.050 -1.250 1.00 97.00 551 GLU A CA 1
ATOM 4078 C C . GLU A 1 551 ? 36.450 1.272 -2.023 1.00 97.00 551 GLU A C 1
ATOM 4080 O O . GLU A 1 551 ? 37.047 2.222 -1.521 1.00 97.00 551 GLU A O 1
ATOM 4085 N N . ALA A 1 552 ? 35.815 1.378 -3.194 1.00 96.25 552 ALA A N 1
ATOM 4086 C CA . ALA A 1 552 ? 35.732 2.616 -3.972 1.00 96.25 552 ALA A CA 1
ATOM 4087 C C . ALA A 1 552 ? 34.758 3.666 -3.389 1.00 96.25 552 ALA A C 1
ATOM 4089 O O . ALA A 1 552 ? 34.618 4.749 -3.957 1.00 96.25 552 ALA A O 1
ATOM 4090 N N . GLY A 1 553 ? 34.072 3.361 -2.282 1.00 95.56 553 GLY A N 1
ATOM 4091 C CA . GLY A 1 553 ? 33.093 4.245 -1.643 1.00 95.56 553 GLY A CA 1
ATOM 4092 C C . GLY A 1 553 ? 31.746 4.359 -2.368 1.00 95.56 553 GLY A C 1
ATOM 4093 O O . GLY A 1 553 ? 30.954 5.225 -2.017 1.00 95.56 553 GLY A O 1
ATOM 4094 N N . VAL A 1 554 ? 31.465 3.504 -3.356 1.00 96.94 554 VAL A N 1
ATOM 4095 C CA . VAL A 1 554 ? 30.228 3.527 -4.152 1.00 96.94 554 VAL A CA 1
ATOM 4096 C C . VAL A 1 554 ? 29.108 2.765 -3.421 1.00 96.94 554 VAL A C 1
ATOM 4098 O O . VAL A 1 554 ? 29.269 1.570 -3.152 1.00 96.94 554 VAL A O 1
ATOM 4101 N N . PRO A 1 555 ? 27.946 3.384 -3.124 1.00 96.94 555 PRO A N 1
ATOM 4102 C CA . PRO A 1 555 ? 26.847 2.694 -2.456 1.00 96.94 555 PRO A CA 1
ATOM 4103 C C . PRO A 1 555 ? 26.235 1.594 -3.328 1.00 96.94 555 PRO A C 1
ATOM 4105 O O . PRO A 1 555 ? 25.678 1.858 -4.396 1.00 96.94 555 PRO A O 1
ATOM 4108 N N . ALA A 1 556 ? 26.297 0.354 -2.847 1.00 97.19 556 ALA A N 1
ATOM 4109 C CA . ALA A 1 556 ? 25.733 -0.806 -3.526 1.00 97.19 556 ALA A CA 1
ATOM 4110 C C . ALA A 1 556 ? 25.194 -1.849 -2.537 1.00 97.19 556 ALA A C 1
ATOM 4112 O O . ALA A 1 556 ? 25.609 -1.907 -1.379 1.00 97.19 556 ALA A O 1
ATOM 4113 N N . SER A 1 557 ? 24.259 -2.678 -2.999 1.00 96.06 557 SER A N 1
ATOM 4114 C CA . SER A 1 557 ? 23.609 -3.728 -2.209 1.00 96.06 557 SER A CA 1
ATOM 4115 C C . SER A 1 557 ? 23.250 -4.931 -3.081 1.00 96.06 557 SER A C 1
ATOM 4117 O O . SER A 1 557 ? 22.908 -4.768 -4.252 1.00 96.06 557 SER A O 1
ATOM 4119 N N . ALA A 1 558 ? 23.302 -6.143 -2.527 1.00 95.38 558 ALA A N 1
ATOM 4120 C CA . ALA A 1 558 ? 22.839 -7.339 -3.225 1.00 95.38 558 ALA A CA 1
ATOM 4121 C C . ALA A 1 558 ? 21.325 -7.254 -3.480 1.00 95.38 558 ALA A C 1
ATOM 4123 O O . ALA A 1 558 ? 20.557 -7.012 -2.550 1.00 95.38 558 ALA A O 1
ATOM 4124 N N . ALA A 1 559 ? 20.885 -7.514 -4.713 1.00 95.19 559 ALA A N 1
ATOM 4125 C CA . ALA A 1 559 ? 19.475 -7.764 -4.988 1.00 95.19 559 ALA A CA 1
ATOM 4126 C C . ALA A 1 559 ? 19.182 -9.221 -4.600 1.00 95.19 559 ALA A C 1
ATOM 4128 O O . ALA A 1 559 ? 19.609 -10.158 -5.282 1.00 95.19 559 ALA A O 1
ATOM 4129 N N . LEU A 1 560 ? 18.539 -9.420 -3.447 1.00 92.94 560 LEU A N 1
ATOM 4130 C CA . LEU A 1 560 ? 18.318 -10.753 -2.886 1.00 92.94 560 LEU A CA 1
ATOM 4131 C C . LEU A 1 560 ? 17.112 -11.445 -3.527 1.00 92.94 560 LEU A C 1
ATOM 4133 O O . LEU A 1 560 ? 16.000 -10.927 -3.504 1.00 92.94 560 LEU A O 1
ATOM 4137 N N . GLY A 1 561 ? 17.302 -12.667 -4.026 1.00 87.75 561 GLY A N 1
ATOM 4138 C CA . GLY A 1 561 ? 16.179 -13.538 -4.373 1.00 87.75 561 GLY A CA 1
ATOM 4139 C C . GLY A 1 561 ? 15.471 -14.065 -3.118 1.00 87.75 561 GLY A C 1
ATOM 4140 O O . GLY A 1 561 ? 16.064 -14.144 -2.044 1.00 87.75 561 GLY A O 1
ATOM 4141 N N . VAL A 1 562 ? 14.219 -14.517 -3.248 1.00 80.56 562 VAL A N 1
ATOM 4142 C CA . VAL A 1 562 ? 13.409 -15.063 -2.128 1.00 80.56 562 VAL A CA 1
ATOM 4143 C C . VAL A 1 562 ? 14.117 -16.195 -1.366 1.00 80.56 562 VAL A C 1
ATOM 4145 O O . VAL A 1 562 ? 13.917 -16.373 -0.163 1.00 80.56 562 VAL A O 1
ATOM 4148 N N . ALA A 1 563 ? 14.969 -16.959 -2.056 1.00 79.38 563 ALA A N 1
ATOM 4149 C CA . ALA A 1 563 ? 15.778 -18.017 -1.462 1.00 79.38 563 ALA A CA 1
ATOM 4150 C C . ALA A 1 563 ? 16.879 -17.502 -0.510 1.00 79.38 563 ALA A C 1
ATOM 4152 O O . ALA A 1 563 ? 17.219 -18.228 0.429 1.00 79.38 563 ALA A O 1
ATOM 4153 N N . ASP A 1 564 ? 17.376 -16.279 -0.730 1.00 86.94 564 ASP A N 1
ATOM 4154 C CA . ASP A 1 564 ? 18.486 -15.655 -0.001 1.00 86.94 564 ASP A CA 1
ATOM 4155 C C . ASP A 1 564 ? 17.997 -14.926 1.262 1.00 86.94 564 ASP A C 1
ATOM 4157 O O . ASP A 1 564 ? 18.657 -15.011 2.296 1.00 86.94 564 ASP A O 1
ATOM 4161 N N . ILE A 1 565 ? 16.828 -14.261 1.208 1.00 87.38 565 ILE A N 1
ATOM 4162 C CA . ILE A 1 565 ? 16.278 -13.374 2.265 1.00 87.38 565 ILE A CA 1
ATOM 4163 C C . ILE A 1 565 ? 16.354 -14.006 3.667 1.00 87.38 565 ILE A C 1
ATOM 4165 O O . ILE A 1 565 ? 16.778 -13.376 4.632 1.00 87.38 565 ILE A O 1
ATOM 4169 N N . PHE A 1 566 ? 15.958 -15.276 3.796 1.00 84.50 566 PHE A N 1
ATOM 4170 C CA . PHE A 1 566 ? 15.935 -15.987 5.082 1.00 84.50 566 PHE A CA 1
ATOM 4171 C C . PHE A 1 566 ? 17.297 -16.533 5.539 1.00 84.50 566 PHE A C 1
ATOM 4173 O O . PHE A 1 566 ? 17.402 -17.069 6.647 1.00 84.50 566 PHE A O 1
ATOM 4180 N N . THR A 1 567 ? 18.332 -16.454 4.709 1.00 86.00 567 THR A N 1
ATOM 4181 C CA . THR A 1 567 ? 19.694 -16.948 4.981 1.00 86.00 567 THR A CA 1
ATOM 4182 C C . THR A 1 567 ? 20.740 -15.840 5.043 1.00 86.00 567 THR A C 1
ATOM 4184 O O . THR A 1 567 ? 21.786 -16.067 5.644 1.00 86.00 567 THR A O 1
ATOM 4187 N N . ASP A 1 568 ? 20.448 -14.658 4.501 1.00 89.19 568 ASP A N 1
ATOM 4188 C CA . ASP A 1 568 ? 21.352 -13.513 4.503 1.00 89.19 568 ASP A CA 1
ATOM 4189 C C . ASP A 1 568 ? 21.805 -13.115 5.932 1.00 89.19 568 ASP A C 1
ATOM 4191 O O . ASP A 1 568 ? 20.961 -12.919 6.821 1.00 89.19 568 ASP A O 1
ATOM 4195 N N . PRO A 1 569 ? 23.124 -12.991 6.191 1.00 88.25 569 PRO A N 1
ATOM 4196 C CA . PRO A 1 569 ? 23.639 -12.648 7.515 1.00 88.25 569 PRO A CA 1
ATOM 4197 C C . PRO A 1 569 ? 23.225 -11.258 8.011 1.00 88.25 569 PRO A C 1
ATOM 4199 O O . PRO A 1 569 ? 23.051 -11.076 9.216 1.00 88.25 569 PRO A O 1
ATOM 4202 N N . TRP A 1 570 ? 23.062 -10.277 7.119 1.00 87.94 570 TRP A N 1
ATOM 4203 C CA . TRP A 1 570 ? 22.756 -8.893 7.482 1.00 87.94 570 TRP A CA 1
ATOM 4204 C C . TRP A 1 570 ? 21.280 -8.719 7.859 1.00 87.94 570 TRP A C 1
ATOM 4206 O O . TRP A 1 570 ? 20.980 -8.155 8.913 1.00 87.94 570 TRP A O 1
ATOM 4216 N N . LEU A 1 571 ? 20.357 -9.300 7.088 1.00 89.12 571 LEU A N 1
ATOM 4217 C CA . LEU A 1 571 ? 18.938 -9.381 7.437 1.00 89.12 571 LEU A CA 1
ATOM 4218 C C . LEU A 1 571 ? 18.720 -10.170 8.731 1.00 89.12 571 LEU A C 1
ATOM 4220 O O . LEU A 1 571 ? 17.926 -9.747 9.572 1.00 89.12 571 LEU A O 1
ATOM 4224 N N . ARG A 1 572 ? 19.453 -11.271 8.949 1.00 87.31 572 ARG A N 1
ATOM 4225 C CA . ARG A 1 572 ? 19.424 -12.006 10.227 1.00 87.31 572 ARG A CA 1
ATOM 4226 C C . ARG A 1 572 ? 19.931 -11.162 11.397 1.00 87.31 572 ARG A C 1
ATOM 4228 O O . ARG A 1 572 ? 19.311 -11.172 12.456 1.00 87.31 572 ARG A O 1
ATOM 4235 N N . ALA A 1 573 ? 21.009 -10.402 11.207 1.00 87.94 573 ALA A N 1
ATOM 4236 C CA . ALA A 1 573 ? 21.538 -9.489 12.222 1.00 87.94 573 ALA A CA 1
ATOM 4237 C C . ALA A 1 573 ? 20.649 -8.251 12.467 1.00 87.94 573 ALA A C 1
ATOM 4239 O O . ALA A 1 573 ? 20.769 -7.624 13.517 1.00 87.94 573 ALA A O 1
ATOM 4240 N N . SER A 1 574 ? 19.748 -7.902 11.539 1.00 86.88 574 SER A N 1
ATOM 4241 C CA . SER A 1 574 ? 18.864 -6.729 11.656 1.00 86.88 574 SER A CA 1
ATOM 4242 C C . SER A 1 574 ? 17.796 -6.838 12.751 1.00 86.88 574 SER A C 1
ATOM 4244 O O . SER A 1 574 ? 17.234 -5.824 13.154 1.00 86.88 574 SER A O 1
ATOM 4246 N N . GLY A 1 575 ? 17.457 -8.055 13.192 1.00 85.00 575 GLY A N 1
ATOM 4247 C CA . GLY A 1 575 ? 16.347 -8.311 14.119 1.00 85.00 575 GLY A CA 1
ATOM 4248 C C . GLY A 1 575 ? 14.939 -8.184 13.513 1.00 85.00 575 GLY A C 1
ATOM 4249 O O . GLY A 1 575 ? 13.984 -8.642 14.135 1.00 85.00 575 GLY A O 1
ATOM 4250 N N . CYS A 1 576 ? 14.785 -7.650 12.293 1.00 85.19 576 CYS A N 1
ATOM 4251 C CA . CYS A 1 576 ? 13.492 -7.588 11.592 1.00 85.19 576 CYS A CA 1
ATOM 4252 C C . CYS A 1 576 ? 13.015 -8.970 11.076 1.00 85.19 576 CYS A C 1
ATOM 4254 O O . CYS A 1 576 ? 11.859 -9.115 10.676 1.00 85.19 576 CYS A O 1
ATOM 4256 N N . LEU A 1 577 ? 13.874 -10.001 11.110 1.00 82.56 577 LEU A N 1
ATOM 4257 C CA . LEU A 1 577 ? 13.513 -11.409 10.901 1.00 82.56 577 LEU A CA 1
ATOM 4258 C C . LEU A 1 577 ? 13.540 -12.169 12.237 1.00 82.56 577 LEU A C 1
ATOM 4260 O O . LEU A 1 577 ? 14.530 -12.110 12.963 1.00 82.56 577 LEU A O 1
ATOM 4264 N N . GLY A 1 578 ? 12.484 -12.933 12.536 1.00 73.81 578 GLY A N 1
ATOM 4265 C CA . GLY A 1 578 ? 12.361 -13.707 13.777 1.00 73.81 578 GLY A CA 1
ATOM 4266 C C . GLY A 1 578 ? 11.776 -15.104 13.560 1.00 73.81 578 GLY A C 1
ATOM 4267 O O . GLY A 1 578 ? 10.865 -15.288 12.753 1.00 73.81 578 GLY A O 1
ATOM 4268 N N . GLU A 1 579 ? 12.292 -16.091 14.296 1.00 75.19 579 GLU A N 1
ATOM 4269 C CA . GLU A 1 579 ? 11.820 -17.479 14.245 1.00 75.19 579 GLU A CA 1
ATOM 4270 C C . GLU A 1 579 ? 10.624 -17.703 15.185 1.00 75.19 579 GLU A C 1
ATOM 4272 O O . GLU A 1 579 ? 10.670 -17.389 16.376 1.00 75.19 579 GLU A O 1
ATOM 4277 N N . LEU A 1 580 ? 9.547 -18.292 14.659 1.00 68.56 580 LEU A N 1
ATOM 4278 C CA . LEU A 1 580 ? 8.337 -18.612 15.416 1.00 68.56 580 LEU A CA 1
ATOM 4279 C C . LEU A 1 580 ? 8.288 -20.108 15.737 1.00 68.56 580 LEU A C 1
ATOM 4281 O O . LEU A 1 580 ? 7.785 -20.907 14.948 1.00 68.56 580 LEU A O 1
ATOM 4285 N N . SER A 1 581 ? 8.767 -20.498 16.921 1.00 59.22 581 SER A N 1
ATOM 4286 C CA . SER A 1 581 ? 8.612 -21.887 17.366 1.00 59.22 581 SER A CA 1
ATOM 4287 C C . SER A 1 581 ? 7.123 -22.219 17.537 1.00 59.22 581 SER A C 1
ATOM 4289 O O . SER A 1 581 ? 6.421 -21.560 18.307 1.00 59.22 581 SER A O 1
ATOM 4291 N N . THR A 1 582 ? 6.655 -23.303 16.922 1.00 50.69 582 THR A N 1
ATOM 4292 C CA . THR A 1 582 ? 5.312 -23.875 17.149 1.00 50.69 582 THR A CA 1
ATOM 4293 C C . THR A 1 582 ? 5.218 -24.661 18.468 1.00 50.69 582 THR A C 1
ATOM 4295 O O . THR A 1 582 ? 4.318 -25.482 18.660 1.00 50.69 582 THR A O 1
ATOM 4298 N N . SER A 1 583 ? 6.165 -24.446 19.390 1.00 39.59 583 SER A N 1
ATOM 4299 C CA . SER A 1 583 ? 6.258 -25.204 20.634 1.00 39.59 583 SER A CA 1
ATOM 4300 C C . SER A 1 583 ? 5.029 -24.980 21.522 1.00 39.59 583 SER A C 1
ATOM 4302 O O . SER A 1 583 ? 4.467 -23.887 21.615 1.00 39.59 583 SER A O 1
ATOM 4304 N N . ARG A 1 584 ? 4.565 -26.071 22.147 1.00 37.84 584 ARG A N 1
ATOM 4305 C CA . ARG A 1 584 ? 3.331 -26.108 22.948 1.00 37.84 584 ARG A CA 1
ATOM 4306 C C . ARG A 1 584 ? 3.321 -24.982 23.984 1.00 37.84 584 ARG A C 1
ATOM 4308 O O . ARG A 1 584 ? 4.337 -24.766 24.642 1.00 37.84 584 ARG A O 1
ATOM 4315 N N . ARG A 1 585 ? 2.146 -24.355 24.179 1.00 35.19 585 ARG A N 1
ATOM 4316 C CA . ARG A 1 585 ? 1.843 -23.392 25.261 1.00 35.19 585 ARG A CA 1
ATOM 4317 C C . ARG A 1 585 ? 2.738 -23.629 26.483 1.00 35.19 585 ARG A C 1
ATOM 4319 O O . ARG A 1 585 ? 2.556 -24.639 27.168 1.00 35.19 585 ARG A O 1
ATOM 4326 N N . ARG A 1 586 ? 3.622 -22.675 26.809 1.00 28.67 586 ARG A N 1
ATOM 4327 C CA . ARG A 1 586 ? 4.209 -22.612 28.156 1.00 28.67 586 ARG A CA 1
ATOM 4328 C C . ARG A 1 586 ? 3.055 -22.691 29.165 1.00 28.67 586 ARG A C 1
ATOM 4330 O O . ARG A 1 586 ? 2.107 -21.909 29.030 1.00 28.67 586 ARG A O 1
ATOM 4337 N N . PRO A 1 587 ? 3.089 -23.607 30.150 1.00 32.34 587 PRO A N 1
ATOM 4338 C CA . PRO A 1 587 ? 2.134 -23.572 31.245 1.00 32.34 587 PRO A CA 1
ATOM 4339 C C . PRO A 1 587 ? 2.145 -22.179 31.878 1.00 32.34 587 PRO A C 1
ATOM 4341 O O . PRO A 1 587 ? 3.213 -21.586 32.053 1.00 32.34 587 PRO A O 1
ATOM 4344 N N . ARG A 1 588 ? 0.968 -21.638 32.215 1.00 32.69 588 ARG A N 1
ATOM 4345 C CA . ARG A 1 588 ? 0.915 -20.435 33.058 1.00 32.69 588 ARG A CA 1
ATOM 4346 C C . ARG A 1 588 ? 1.661 -20.742 34.364 1.00 32.69 588 ARG A C 1
ATOM 4348 O O . ARG A 1 588 ? 1.438 -21.829 34.901 1.00 32.69 588 ARG A O 1
ATOM 4355 N N . PRO A 1 589 ? 2.484 -19.819 34.894 1.00 32.03 589 PRO A N 1
ATOM 4356 C CA . PRO A 1 589 ? 3.059 -19.975 36.222 1.00 32.03 589 PRO A CA 1
ATOM 4357 C C . PRO A 1 589 ? 1.963 -20.302 37.242 1.00 32.03 589 PRO A C 1
ATOM 4359 O O . PRO A 1 589 ? 0.946 -19.605 37.325 1.00 32.03 589 PRO A O 1
ATOM 4362 N N . SER A 1 590 ? 2.155 -21.388 37.988 1.00 34.66 590 SER A N 1
ATOM 4363 C CA . SER A 1 590 ? 1.264 -21.806 39.067 1.00 34.66 590 SER A CA 1
ATOM 4364 C C . SER A 1 590 ? 1.299 -20.754 40.175 1.00 34.66 590 SER A C 1
ATOM 4366 O O . SER A 1 590 ? 2.295 -20.638 40.884 1.00 34.66 590 SER A O 1
ATOM 4368 N N . GLY A 1 591 ? 0.232 -19.960 40.286 1.00 36.47 591 GLY A N 1
ATOM 4369 C CA . GLY A 1 591 ? 0.153 -18.847 41.239 1.00 36.47 591 GLY A CA 1
ATOM 4370 C C . GLY A 1 591 ? -0.926 -17.806 40.927 1.00 36.47 591 GLY A C 1
ATOM 4371 O O . GLY A 1 591 ? -1.374 -17.120 41.836 1.00 36.47 591 GLY A O 1
ATOM 4372 N N . VAL A 1 592 ? -1.403 -17.704 39.678 1.00 33.81 592 VAL A N 1
ATOM 4373 C CA . VAL A 1 592 ? -2.543 -16.826 39.339 1.00 33.81 592 VAL A CA 1
ATOM 4374 C C . VAL A 1 592 ? -3.869 -17.526 39.689 1.00 33.81 592 VAL A C 1
ATOM 4376 O O . VAL A 1 592 ? -4.157 -18.567 39.089 1.00 33.81 592 VAL A O 1
ATOM 4379 N N . PRO A 1 593 ? -4.707 -16.986 40.600 1.00 29.33 593 PRO A N 1
ATOM 4380 C CA . PRO A 1 593 ? -5.971 -17.620 40.969 1.00 29.33 593 PRO A CA 1
ATOM 4381 C C . PRO A 1 593 ? -6.955 -17.710 39.797 1.00 29.33 593 PRO A C 1
ATOM 4383 O O . PRO A 1 593 ? -7.120 -16.767 39.017 1.00 29.33 593 PRO A O 1
ATOM 4386 N N . ARG A 1 594 ? -7.679 -18.831 39.702 1.00 30.20 594 ARG A N 1
ATOM 4387 C CA . ARG A 1 594 ? -8.848 -18.944 38.819 1.00 30.20 594 ARG A CA 1
ATOM 4388 C C . ARG A 1 594 ? -9.981 -18.071 39.369 1.00 30.20 594 ARG A C 1
ATOM 4390 O O . ARG A 1 594 ? -10.676 -18.495 40.284 1.00 30.20 594 ARG A O 1
ATOM 4397 N N . ARG A 1 595 ? -10.240 -16.907 38.763 1.00 29.11 595 ARG A N 1
ATOM 4398 C CA . ARG A 1 595 ? -11.584 -16.309 38.829 1.00 29.11 595 ARG A CA 1
ATOM 4399 C C . ARG A 1 595 ? -12.503 -17.107 37.904 1.00 29.11 595 ARG A C 1
ATOM 4401 O O . ARG A 1 595 ? -12.414 -16.988 36.684 1.00 29.11 595 ARG A O 1
ATOM 4408 N N . SER A 1 596 ? -13.321 -17.975 38.489 1.00 28.53 596 SER A N 1
ATOM 4409 C CA . SER A 1 596 ? -14.434 -18.636 37.808 1.00 28.53 596 SER A CA 1
ATOM 4410 C C . SER A 1 596 ? -15.515 -17.610 37.466 1.00 28.53 596 SER A C 1
ATOM 4412 O O . SER A 1 596 ? -15.868 -16.769 38.289 1.00 28.53 596 SER A O 1
ATOM 4414 N N . TRP A 1 597 ? -16.059 -17.688 36.252 1.00 29.50 597 TRP A N 1
ATOM 4415 C CA . TRP A 1 597 ? -17.231 -16.905 35.867 1.00 29.50 597 TRP A CA 1
ATOM 4416 C C . TRP A 1 597 ? -18.481 -17.578 36.437 1.00 29.50 597 TRP A C 1
ATOM 4418 O O . TRP A 1 597 ? -18.985 -18.539 35.861 1.00 29.50 597 TRP A O 1
ATOM 4428 N N . ALA A 1 598 ? -18.952 -17.105 37.590 1.00 28.00 598 ALA A N 1
ATOM 4429 C CA . ALA A 1 598 ? -20.172 -17.591 38.224 1.00 28.00 598 ALA A CA 1
ATOM 4430 C C . ALA A 1 598 ? -20.910 -16.446 38.935 1.00 28.00 598 ALA A C 1
ATOM 4432 O O . ALA A 1 598 ? -20.368 -15.862 39.864 1.00 28.00 598 ALA A O 1
ATOM 4433 N N . ARG A 1 599 ? -22.152 -16.196 38.490 1.00 26.89 599 ARG A N 1
ATOM 4434 C CA . ARG A 1 599 ? -23.208 -15.344 39.083 1.00 26.89 599 ARG A CA 1
ATOM 4435 C C . ARG A 1 599 ? -22.853 -13.889 39.444 1.00 26.89 599 ARG A C 1
ATOM 4437 O O . ARG A 1 599 ? -22.075 -13.602 40.344 1.00 26.89 599 ARG A O 1
ATOM 4444 N N . ILE A 1 600 ? -23.569 -12.966 38.802 1.00 27.83 600 ILE A N 1
ATOM 4445 C CA . ILE A 1 600 ? -23.729 -11.581 39.262 1.00 27.83 600 ILE A CA 1
ATOM 4446 C C . ILE A 1 600 ? -24.836 -11.557 40.329 1.00 27.83 600 ILE A C 1
ATOM 4448 O O . ILE A 1 600 ? -25.892 -12.156 40.133 1.00 27.83 600 ILE A O 1
ATOM 4452 N N . GLY A 1 601 ? -24.590 -10.856 41.436 1.00 23.03 601 GLY A N 1
ATOM 4453 C CA . GLY A 1 601 ? -25.534 -10.561 42.520 1.00 23.03 601 GLY A CA 1
ATOM 4454 C C . GLY A 1 601 ? -25.052 -9.314 43.285 1.00 23.03 601 GLY A C 1
ATOM 4455 O O . GLY A 1 601 ? -23.850 -9.036 43.248 1.00 23.03 601 GLY A O 1
ATOM 4456 N N . PRO A 1 602 ? -25.942 -8.504 43.888 1.00 29.44 602 PRO A N 1
ATOM 4457 C CA . PRO A 1 602 ? -25.604 -7.126 44.251 1.00 29.44 602 PRO A CA 1
ATOM 4458 C C . PRO A 1 602 ? -24.921 -6.943 45.621 1.00 29.44 602 PRO A C 1
ATOM 4460 O O . PRO A 1 602 ? -25.296 -7.557 46.610 1.00 29.44 602 PRO A O 1
ATOM 4463 N N . ALA A 1 603 ? -23.964 -6.007 45.624 1.00 26.00 603 ALA A N 1
ATOM 4464 C CA . ALA A 1 603 ? -23.566 -5.066 46.682 1.00 26.00 603 ALA A CA 1
ATOM 4465 C C . ALA A 1 603 ? -23.555 -5.480 48.176 1.00 26.00 603 ALA A C 1
ATOM 4467 O O . ALA A 1 603 ? -24.590 -5.582 48.828 1.00 26.00 603 ALA A O 1
ATOM 4468 N N . SER A 1 604 ? -22.358 -5.426 48.772 1.00 24.17 604 SER A N 1
ATOM 4469 C CA . SER A 1 604 ? -22.132 -4.896 50.130 1.00 24.17 604 SER A CA 1
ATOM 4470 C C . SER A 1 604 ? -20.717 -4.279 50.237 1.00 24.17 604 SER A C 1
ATOM 4472 O O . SER A 1 604 ? -19.975 -4.267 49.252 1.00 24.17 604 SER A O 1
ATOM 4474 N N . SER A 1 605 ? -20.398 -3.636 51.366 1.00 24.61 605 SER A N 1
ATOM 4475 C CA . SER A 1 605 ? -19.353 -2.600 51.505 1.00 24.61 605 SER A CA 1
ATOM 4476 C C . SER A 1 605 ? -18.102 -3.046 52.304 1.00 24.61 605 SER A C 1
ATOM 4478 O O . SER A 1 605 ? -17.886 -4.239 52.487 1.00 24.61 605 SER A O 1
ATOM 4480 N N . VAL A 1 606 ? -17.311 -2.073 52.809 1.00 24.17 606 VAL A N 1
ATOM 4481 C CA . VAL A 1 606 ? -16.138 -2.202 53.723 1.00 24.17 606 VAL A CA 1
ATOM 4482 C C . VAL A 1 606 ? -14.814 -2.637 53.053 1.00 24.17 606 VAL A C 1
ATOM 4484 O O . VAL A 1 606 ? -14.808 -3.524 52.211 1.00 24.17 606 VAL A O 1
ATOM 4487 N N . SER A 1 607 ? -13.622 -2.124 53.406 1.00 22.34 607 SER A N 1
ATOM 4488 C CA . SER A 1 607 ? -13.166 -0.763 53.786 1.00 22.34 607 SER A CA 1
ATOM 4489 C C . SER A 1 607 ? -11.622 -0.702 53.618 1.00 22.34 607 SER A C 1
ATOM 4491 O O . SER A 1 607 ? -11.021 -1.582 53.001 1.00 22.34 607 SER A O 1
ATOM 4493 N N . SER A 1 608 ? -10.960 0.351 54.108 1.00 24.08 608 SER A N 1
ATOM 4494 C CA . SER A 1 608 ? -9.518 0.605 53.952 1.00 24.08 608 SER A CA 1
ATOM 4495 C C . SER A 1 608 ? -8.603 -0.175 54.909 1.00 24.08 608 SER A C 1
ATOM 4497 O O . SER A 1 608 ? -8.849 -0.185 56.113 1.00 24.08 608 SER A O 1
ATOM 4499 N N . ALA A 1 609 ? -7.438 -0.623 54.420 1.00 24.16 609 ALA A N 1
ATOM 4500 C CA . ALA A 1 609 ? -6.246 -0.837 55.252 1.00 24.16 609 ALA A CA 1
ATOM 4501 C C . ALA A 1 609 ? -4.944 -0.570 54.465 1.00 24.16 609 ALA A C 1
ATOM 4503 O O . ALA A 1 609 ? -4.663 -1.217 53.457 1.00 24.16 609 ALA A O 1
ATOM 4504 N N . THR A 1 610 ? -4.132 0.386 54.925 1.00 24.47 610 THR A N 1
ATOM 4505 C CA . THR A 1 610 ? -2.789 0.676 54.386 1.00 24.47 610 THR A CA 1
ATOM 4506 C C . THR A 1 610 ? -1.693 -0.051 55.153 1.00 24.47 610 THR A C 1
ATOM 4508 O O . THR A 1 610 ? -1.596 0.141 56.362 1.00 24.47 610 THR A O 1
ATOM 4511 N N . THR A 1 611 ? -0.736 -0.663 54.443 1.00 25.94 611 THR A N 1
ATOM 4512 C CA . THR A 1 611 ? 0.622 -0.845 54.989 1.00 25.94 611 THR A CA 1
ATOM 4513 C C . THR A 1 611 ? 1.691 -0.684 53.909 1.00 25.94 611 THR A C 1
ATOM 4515 O O . THR A 1 611 ? 1.685 -1.373 52.892 1.00 25.94 611 THR A O 1
ATOM 4518 N N . ARG A 1 612 ? 2.658 0.211 54.143 1.00 23.58 612 ARG A N 1
ATOM 4519 C CA . ARG A 1 612 ? 3.907 0.289 53.365 1.00 23.58 612 ARG A CA 1
ATOM 4520 C C . ARG A 1 612 ? 4.879 -0.793 53.845 1.00 23.58 612 ARG A C 1
ATOM 4522 O O . ARG A 1 612 ? 5.043 -0.950 55.052 1.00 23.58 612 ARG A O 1
ATOM 4529 N N . ARG A 1 613 ? 5.679 -1.379 52.951 1.00 24.42 613 ARG A N 1
ATOM 4530 C CA . ARG A 1 613 ? 7.040 -1.829 53.307 1.00 24.42 613 ARG A CA 1
ATOM 4531 C C . ARG A 1 613 ? 8.049 -1.409 52.240 1.00 24.42 613 ARG A C 1
ATOM 4533 O O . ARG A 1 613 ? 7.708 -1.275 51.071 1.00 24.42 613 ARG A O 1
ATOM 4540 N N . ARG A 1 614 ? 9.261 -1.076 52.692 1.00 23.81 614 ARG A N 1
ATOM 4541 C CA . ARG A 1 614 ? 10.309 -0.434 51.885 1.00 23.81 614 ARG A CA 1
ATOM 4542 C C . ARG A 1 614 ? 11.157 -1.457 51.131 1.00 23.81 614 ARG A C 1
ATOM 4544 O O . ARG A 1 614 ? 11.377 -2.565 51.606 1.00 23.81 614 ARG A O 1
ATOM 4551 N N . SER A 1 615 ? 11.700 -1.015 50.005 1.00 25.16 615 SER A N 1
ATOM 4552 C CA . SER A 1 615 ? 12.813 -1.650 49.304 1.00 25.16 615 SER A CA 1
ATOM 4553 C C . SER A 1 615 ? 14.139 -1.510 50.067 1.00 25.16 615 SER A C 1
ATOM 4555 O O . SER A 1 615 ? 14.363 -0.510 50.751 1.00 25.16 615 SER A O 1
ATOM 4557 N N . ARG A 1 616 ? 15.061 -2.460 49.851 1.00 24.83 616 ARG A N 1
ATOM 4558 C CA . ARG A 1 616 ? 16.477 -2.176 49.538 1.00 24.83 616 ARG A CA 1
ATOM 4559 C C . ARG A 1 616 ? 17.137 -3.384 48.821 1.00 24.83 616 ARG A C 1
ATOM 4561 O O . ARG A 1 616 ? 16.653 -4.497 49.005 1.00 24.83 616 ARG A O 1
ATOM 4568 N N . PRO A 1 617 ? 18.169 -3.179 47.974 1.00 35.97 617 PRO A N 1
ATOM 4569 C CA . PRO A 1 617 ? 18.817 -4.231 47.161 1.00 35.97 617 PRO A CA 1
ATOM 4570 C C . PRO A 1 617 ? 20.277 -4.533 47.580 1.00 35.97 617 PRO A C 1
ATOM 4572 O O . PRO A 1 617 ? 20.850 -3.688 48.261 1.00 35.97 617 PRO A O 1
ATOM 4575 N N . TRP A 1 618 ? 20.908 -5.623 47.079 1.00 23.30 618 TRP A N 1
ATOM 4576 C CA . TRP A 1 618 ? 22.144 -5.552 46.244 1.00 23.30 618 TRP A CA 1
ATOM 4577 C C . TRP A 1 618 ? 22.760 -6.885 45.732 1.00 23.30 618 TRP A C 1
ATOM 4579 O O . TRP A 1 618 ? 22.417 -7.965 46.196 1.00 23.30 618 TRP A O 1
ATOM 4589 N N . SER A 1 619 ? 23.716 -6.701 44.796 1.00 25.28 619 SER A N 1
ATOM 4590 C CA . SER A 1 619 ? 24.941 -7.488 44.488 1.00 25.28 619 SER A CA 1
ATOM 4591 C C . SER A 1 619 ? 24.891 -8.890 43.821 1.00 25.28 619 SER A C 1
ATOM 4593 O O . SER A 1 619 ? 23.843 -9.475 43.566 1.00 25.28 619 SER A O 1
ATOM 4595 N N . ARG A 1 620 ? 26.082 -9.337 43.367 1.00 26.00 620 ARG A N 1
ATOM 4596 C CA . ARG A 1 620 ? 26.398 -10.444 42.427 1.00 26.00 620 ARG A CA 1
ATOM 4597 C C . ARG A 1 620 ? 27.491 -11.381 43.007 1.00 26.00 620 ARG A C 1
ATOM 4599 O O . ARG A 1 620 ? 28.156 -10.996 43.959 1.00 26.00 620 ARG A O 1
ATOM 4606 N N . GLN A 1 621 ? 27.798 -12.457 42.257 1.00 26.95 621 GLN A N 1
ATOM 4607 C CA . GLN A 1 621 ? 29.019 -13.310 42.274 1.00 26.95 621 GLN A CA 1
ATOM 4608 C C . GLN A 1 621 ? 29.101 -14.401 43.364 1.00 26.95 621 GLN A C 1
ATOM 4610 O O . GLN A 1 621 ? 28.515 -14.253 44.427 1.00 26.95 621 GLN A O 1
ATOM 4615 N N . GLY A 1 622 ? 29.830 -15.507 43.098 1.00 23.58 622 GLY A N 1
ATOM 4616 C CA . GLY A 1 622 ? 30.088 -16.504 44.158 1.00 23.58 622 GLY A CA 1
ATOM 4617 C C . GLY A 1 622 ? 30.976 -17.744 43.908 1.00 23.58 622 GLY A C 1
ATOM 4618 O O . GLY A 1 622 ? 31.822 -17.996 44.749 1.00 23.58 622 GLY A O 1
ATOM 4619 N N . ARG A 1 623 ? 30.855 -18.478 42.781 1.00 26.39 623 ARG A N 1
ATOM 4620 C CA . ARG A 1 623 ? 31.611 -19.730 42.436 1.00 26.39 623 ARG A CA 1
ATOM 4621 C C . ARG A 1 623 ? 31.409 -20.996 43.318 1.00 26.39 623 ARG A C 1
ATOM 4623 O O . ARG A 1 623 ? 31.201 -20.925 44.519 1.00 26.39 623 ARG A O 1
ATOM 4630 N N . SER A 1 624 ? 31.680 -22.154 42.684 1.00 25.45 624 SER A N 1
ATOM 4631 C CA . SER A 1 624 ? 31.979 -23.503 43.249 1.00 25.45 624 SER A CA 1
ATOM 4632 C C . SER A 1 624 ? 30.863 -24.250 44.018 1.00 25.45 624 SER A C 1
ATOM 4634 O O . SER A 1 624 ? 29.969 -23.632 44.571 1.00 25.45 624 SER A O 1
ATOM 4636 N N . GLY A 1 625 ? 30.836 -25.594 44.058 1.00 24.31 625 GLY A N 1
ATOM 4637 C CA . GLY A 1 625 ? 31.827 -26.584 43.584 1.00 24.31 625 GLY A CA 1
ATOM 4638 C C . GLY A 1 625 ? 31.241 -27.896 43.012 1.00 24.31 625 GLY A C 1
ATOM 4639 O O . GLY A 1 625 ? 30.110 -27.930 42.538 1.00 24.31 625 GLY A O 1
ATOM 4640 N N . ARG A 1 626 ? 32.060 -28.962 42.993 1.00 26.41 626 ARG A N 1
ATOM 4641 C CA . ARG A 1 626 ? 31.732 -30.336 42.517 1.00 26.41 626 ARG A CA 1
ATOM 4642 C C . ARG A 1 626 ? 31.084 -31.151 43.681 1.00 26.41 626 ARG A C 1
ATOM 4644 O O . ARG A 1 626 ? 30.950 -30.589 44.758 1.00 26.41 626 ARG A O 1
ATOM 4651 N N . SER A 1 627 ? 30.662 -32.426 43.617 1.00 24.80 627 SER A N 1
ATOM 4652 C CA . SER A 1 627 ? 30.807 -33.543 42.653 1.00 24.80 627 SER A CA 1
ATOM 4653 C C . SER A 1 627 ? 29.852 -34.715 42.988 1.00 24.80 627 SER A C 1
ATOM 4655 O O . SER A 1 627 ? 29.631 -34.964 44.168 1.00 24.80 627 SER A O 1
ATOM 4657 N N . ALA A 1 628 ? 29.498 -35.543 41.987 1.00 25.61 628 ALA A N 1
ATOM 4658 C CA . ALA A 1 628 ? 28.999 -36.936 42.124 1.00 25.61 628 ALA A CA 1
ATOM 4659 C C . ALA A 1 628 ? 27.621 -37.129 42.837 1.00 25.61 628 ALA A C 1
ATOM 4661 O O . ALA A 1 628 ? 27.071 -36.188 43.387 1.00 25.61 628 ALA A O 1
ATOM 4662 N N . SER A 1 629 ? 26.947 -38.294 42.805 1.00 25.58 629 SER A N 1
ATOM 4663 C CA . SER A 1 629 ? 27.301 -39.622 42.258 1.00 25.58 629 SER A CA 1
ATOM 4664 C C . SER A 1 629 ? 26.094 -40.350 41.599 1.00 25.58 629 SER A C 1
ATOM 4666 O O . SER A 1 629 ? 25.044 -39.753 41.376 1.00 25.58 629 SER A O 1
ATOM 4668 N N . ARG A 1 630 ? 26.255 -41.631 41.217 1.00 25.50 630 ARG A N 1
ATOM 4669 C CA . ARG A 1 630 ? 25.253 -42.457 40.499 1.00 25.50 630 ARG A CA 1
ATOM 4670 C C . ARG A 1 630 ? 24.215 -43.093 41.440 1.00 25.50 630 ARG A C 1
ATOM 4672 O O . ARG A 1 630 ? 24.599 -43.563 42.506 1.00 25.50 630 ARG A O 1
ATOM 4679 N N . ARG A 1 631 ? 23.010 -43.383 40.921 1.00 24.48 631 ARG A N 1
ATOM 4680 C CA . ARG A 1 631 ? 22.445 -44.759 40.866 1.00 24.48 631 ARG A CA 1
ATOM 4681 C C . ARG A 1 631 ? 21.254 -44.857 39.900 1.00 24.48 631 ARG A C 1
ATOM 4683 O O . ARG A 1 631 ? 20.683 -43.848 39.503 1.00 24.48 631 ARG A O 1
ATOM 4690 N N . GLN A 1 632 ? 20.951 -46.080 39.469 1.00 25.92 632 GLN A N 1
ATOM 4691 C CA . GLN A 1 632 ? 19.861 -46.422 38.545 1.00 25.92 632 GLN A CA 1
ATOM 4692 C C . GLN A 1 632 ? 18.676 -47.009 39.321 1.00 25.92 632 GLN A C 1
ATOM 4694 O O . GLN A 1 632 ? 18.916 -47.743 40.276 1.00 25.92 632 GLN A O 1
ATOM 4699 N N . THR A 1 633 ? 17.454 -46.858 38.798 1.00 25.45 633 THR A N 1
ATOM 4700 C CA . THR A 1 633 ? 16.450 -47.941 38.834 1.00 25.45 633 THR A CA 1
ATOM 4701 C C . THR A 1 633 ? 15.391 -47.808 37.731 1.00 25.45 633 THR A C 1
ATOM 4703 O O . THR A 1 633 ? 14.858 -46.738 37.451 1.00 25.45 633 THR A O 1
ATOM 4706 N N . LYS A 1 634 ? 15.084 -48.954 37.124 1.00 26.11 634 LYS A N 1
ATOM 4707 C CA . LYS A 1 634 ? 13.869 -49.346 36.384 1.00 26.11 634 LYS A CA 1
ATOM 4708 C C . LYS A 1 634 ? 13.571 -50.773 36.889 1.00 26.11 634 LYS A C 1
ATOM 4710 O O . LYS A 1 634 ? 14.543 -51.456 37.217 1.00 26.11 634 LYS A O 1
ATOM 4715 N N . PRO A 1 635 ? 12.310 -51.238 36.987 1.00 37.78 635 PRO A N 1
ATOM 4716 C CA . PRO A 1 635 ? 11.543 -51.623 35.793 1.00 37.78 635 PRO A CA 1
ATOM 4717 C C . PRO A 1 635 ? 10.015 -51.422 35.949 1.00 37.78 635 PRO A C 1
ATOM 4719 O O . PRO A 1 635 ? 9.571 -50.728 36.856 1.00 37.78 635 PRO A O 1
ATOM 4722 N N . GLY A 1 636 ? 9.216 -52.039 35.066 1.00 23.81 636 GLY A N 1
ATOM 4723 C CA . GLY A 1 636 ? 7.765 -52.205 35.250 1.00 23.81 636 GLY A CA 1
ATOM 4724 C C . GLY A 1 636 ? 6.934 -51.898 34.001 1.00 23.81 636 GLY A C 1
ATOM 4725 O O . GLY A 1 636 ? 6.527 -50.761 33.794 1.00 23.81 636 GLY A O 1
ATOM 4726 N N . ASN A 1 637 ? 6.652 -52.917 33.184 1.00 26.88 637 ASN A N 1
ATOM 4727 C CA . ASN A 1 637 ? 5.587 -52.876 32.174 1.00 26.88 637 ASN A CA 1
ATOM 4728 C C . ASN A 1 637 ? 4.347 -53.580 32.730 1.00 26.88 637 ASN A C 1
ATOM 4730 O O . ASN A 1 637 ? 4.494 -54.630 33.349 1.00 26.88 637 ASN A O 1
ATOM 4734 N N . LEU A 1 638 ? 3.152 -53.124 32.352 1.00 24.45 638 LEU A N 1
ATOM 4735 C CA . LEU A 1 638 ? 2.019 -54.017 32.091 1.00 24.45 638 LEU A CA 1
ATOM 4736 C C . LEU A 1 638 ? 1.036 -53.355 31.112 1.00 24.45 638 LEU A C 1
ATOM 4738 O O . LEU A 1 638 ? 0.876 -52.137 31.092 1.00 24.45 638 LEU A O 1
ATOM 4742 N N . ARG A 1 639 ? 0.414 -54.173 30.259 1.00 26.45 639 ARG A N 1
ATOM 4743 C CA . ARG A 1 639 ? -0.694 -53.803 29.364 1.00 26.45 639 ARG A CA 1
ATOM 4744 C C . ARG A 1 639 ? -1.936 -54.555 29.824 1.00 26.45 639 ARG A C 1
ATOM 4746 O O . ARG A 1 639 ? -1.787 -55.726 30.157 1.00 26.45 639 ARG A O 1
ATOM 4753 N N . GLN A 1 640 ? -3.127 -53.992 29.615 1.00 24.31 640 GLN A N 1
ATOM 4754 C CA . GLN A 1 640 ? -4.205 -54.737 28.948 1.00 24.31 640 GLN A CA 1
ATOM 4755 C C . GLN A 1 640 ? -5.291 -53.812 28.359 1.00 24.31 640 GLN A C 1
ATOM 4757 O O . GLN A 1 640 ? -5.082 -52.605 28.259 1.00 24.31 640 GLN A O 1
ATOM 4762 N N . ARG A 1 641 ? -6.343 -54.444 27.824 1.00 24.50 641 ARG A N 1
ATOM 4763 C CA . ARG A 1 641 ? -7.455 -53.920 26.999 1.00 24.50 641 ARG A CA 1
ATOM 4764 C C . ARG A 1 641 ? -8.472 -53.159 27.896 1.00 24.50 641 ARG A C 1
ATOM 4766 O O . ARG A 1 641 ? -8.191 -53.011 29.079 1.00 24.50 641 ARG A O 1
ATOM 4773 N N . SER A 1 642 ? -9.604 -52.578 27.484 1.00 23.70 642 SER A N 1
ATOM 4774 C CA . SER A 1 642 ? -10.632 -52.869 26.455 1.00 23.70 642 SER A CA 1
ATOM 4775 C C . SER A 1 642 ? -11.519 -51.604 26.285 1.00 23.70 642 SER A C 1
ATOM 4777 O O . SER A 1 642 ? -11.517 -50.774 27.189 1.00 23.70 642 SER A O 1
ATOM 4779 N N . GLU A 1 643 ? -12.343 -51.344 25.257 1.00 23.86 643 GLU A N 1
ATOM 4780 C CA . GLU A 1 643 ? -12.537 -51.871 23.884 1.00 23.86 643 GLU A CA 1
ATOM 4781 C C . GLU A 1 643 ? -13.287 -50.769 23.059 1.00 23.86 643 GLU A C 1
ATOM 4783 O O . GLU A 1 643 ? -13.176 -49.591 23.398 1.00 23.86 643 GLU A O 1
ATOM 4788 N N . VAL A 1 644 ? -14.071 -51.094 22.013 1.00 25.50 644 VAL A N 1
ATOM 4789 C CA . VAL A 1 644 ? -15.004 -50.158 21.326 1.00 25.50 644 VAL A CA 1
ATOM 4790 C C . VAL A 1 644 ? -16.445 -50.669 21.418 1.00 25.50 644 VAL A C 1
ATOM 4792 O O . VAL A 1 644 ? -16.686 -51.846 21.167 1.00 25.50 644 VAL A O 1
ATOM 4795 N N . LEU A 1 645 ? -17.412 -49.783 21.694 1.00 23.69 645 LEU A N 1
ATOM 4796 C CA . LEU A 1 645 ? -18.846 -50.079 21.588 1.00 23.69 645 LEU A CA 1
ATOM 4797 C C . LEU A 1 645 ? -19.623 -48.903 20.981 1.00 23.69 645 LEU A C 1
ATOM 4799 O O . LEU A 1 645 ? -19.494 -47.764 21.424 1.00 23.69 645 LEU A O 1
ATOM 4803 N N . ALA A 1 646 ? -20.454 -49.207 19.982 1.00 25.47 646 ALA A N 1
ATOM 4804 C CA . ALA A 1 646 ? -21.423 -48.295 19.385 1.00 25.47 646 ALA A CA 1
ATOM 4805 C C . ALA A 1 646 ? -22.697 -49.070 19.009 1.00 25.47 646 ALA A C 1
ATOM 4807 O O . ALA A 1 646 ? -22.627 -50.145 18.415 1.00 25.47 646 ALA A O 1
ATOM 4808 N N . VAL A 1 647 ? -23.851 -48.505 19.360 1.00 24.81 647 VAL A N 1
ATOM 4809 C CA . VAL A 1 647 ? -25.225 -48.980 19.108 1.00 24.81 647 VAL A CA 1
ATOM 4810 C C . VAL A 1 647 ? -26.056 -47.694 18.943 1.00 24.81 647 VAL A C 1
ATOM 4812 O O . VAL A 1 647 ? -25.768 -46.725 19.638 1.00 24.81 647 VAL A O 1
ATOM 4815 N N . GLY A 1 648 ? -27.044 -47.529 18.061 1.00 26.33 648 GLY A N 1
ATOM 4816 C CA . GLY A 1 648 ? -27.776 -48.439 17.167 1.00 26.33 648 GLY A CA 1
ATOM 4817 C C . GLY A 1 648 ? -29.280 -48.102 17.277 1.00 26.33 648 GLY A C 1
ATOM 4818 O O . GLY A 1 648 ? -29.724 -47.738 18.356 1.00 26.33 648 GLY A O 1
ATOM 4819 N N . GLY A 1 649 ? -30.118 -48.153 16.238 1.00 26.22 649 GLY A N 1
ATOM 4820 C CA . GLY A 1 649 ? -29.887 -48.432 14.817 1.00 26.22 649 GLY A CA 1
ATOM 4821 C C . GLY A 1 649 ? -31.221 -48.483 14.039 1.00 26.22 649 GLY A C 1
ATOM 4822 O O . GLY A 1 649 ? -32.254 -48.116 14.578 1.00 26.22 649 GLY A O 1
ATOM 4823 N N . GLN A 1 650 ? -31.172 -48.991 12.800 1.00 27.66 650 GLN A N 1
ATOM 4824 C CA . GLN A 1 650 ? -32.288 -49.509 11.974 1.00 27.66 650 GLN A CA 1
ATOM 4825 C C . GLN A 1 650 ? -33.550 -48.653 11.710 1.00 27.66 650 GLN A C 1
ATOM 4827 O O . GLN A 1 650 ? -34.357 -48.392 12.593 1.00 27.66 650 GLN A O 1
ATOM 4832 N N . HIS A 1 651 ? -33.851 -48.480 10.418 1.00 27.02 651 HIS A N 1
ATOM 4833 C CA . HIS A 1 651 ? -35.054 -49.039 9.769 1.00 27.02 651 HIS A CA 1
ATOM 4834 C C . HIS A 1 651 ? -34.694 -49.372 8.302 1.00 27.02 651 HIS A C 1
ATOM 4836 O O . HIS A 1 651 ? -33.672 -48.896 7.805 1.00 27.02 651 HIS A O 1
ATOM 4842 N N . GLY A 1 652 ? -35.466 -50.210 7.600 1.00 25.72 652 GLY A N 1
ATOM 4843 C CA . GLY A 1 652 ? -35.160 -50.582 6.207 1.00 25.72 652 GLY A CA 1
ATOM 4844 C C . GLY A 1 652 ? -36.167 -51.543 5.568 1.00 25.72 652 GLY A C 1
ATOM 4845 O O . GLY A 1 652 ? -37.144 -51.924 6.207 1.00 25.72 652 GLY A O 1
ATOM 4846 N N . ARG A 1 653 ? -35.924 -51.940 4.307 1.00 26.25 653 ARG A N 1
ATOM 4847 C CA . ARG A 1 653 ? -36.613 -53.030 3.576 1.00 26.25 653 ARG A CA 1
ATOM 4848 C C . ARG A 1 653 ? -35.795 -53.478 2.351 1.00 26.25 653 ARG A C 1
ATOM 4850 O O . ARG A 1 653 ? -34.802 -52.842 2.011 1.00 26.25 653 ARG A O 1
ATOM 4857 N N . SER A 1 654 ? -36.175 -54.597 1.730 1.00 24.64 654 SER A N 1
ATOM 4858 C CA . SER A 1 654 ? -35.367 -55.331 0.741 1.00 24.64 654 SER A CA 1
ATOM 4859 C C . SER A 1 654 ? -36.155 -55.764 -0.503 1.00 24.64 654 SER A C 1
ATOM 4861 O O . SER A 1 654 ? -37.349 -56.031 -0.414 1.00 24.64 654 SER A O 1
ATOM 4863 N N . VAL A 1 655 ? -35.454 -55.928 -1.636 1.00 26.92 655 VAL A N 1
ATOM 4864 C CA . VAL A 1 655 ? -35.818 -56.810 -2.771 1.00 26.92 655 VAL A CA 1
ATOM 4865 C C . VAL A 1 655 ? -34.522 -57.446 -3.331 1.00 26.92 655 VAL A C 1
ATOM 4867 O O . VAL A 1 655 ? -33.425 -56.948 -3.079 1.00 26.92 655 VAL A O 1
ATOM 4870 N N . ARG A 1 656 ? -34.620 -58.592 -4.023 1.00 27.91 656 ARG A N 1
ATOM 4871 C CA . ARG A 1 656 ? -33.505 -59.443 -4.508 1.00 27.91 656 ARG A CA 1
ATOM 4872 C C . ARG A 1 656 ? -33.414 -59.520 -6.049 1.00 27.91 656 ARG A C 1
ATOM 4874 O O . ARG A 1 656 ? -34.415 -59.306 -6.720 1.00 27.91 656 ARG A O 1
ATOM 4881 N N . LYS A 1 657 ? -32.276 -60.083 -6.512 1.00 26.14 657 LYS A N 1
ATOM 4882 C CA . LYS A 1 657 ? -31.938 -60.720 -7.822 1.00 26.14 657 LYS A CA 1
ATOM 4883 C C . LYS A 1 657 ? -31.098 -59.843 -8.784 1.00 26.14 657 LYS A C 1
ATOM 4885 O O . LYS A 1 657 ? -31.432 -58.689 -8.981 1.00 26.14 657 LYS A O 1
ATOM 4890 N N . GLY A 1 658 ? -30.028 -60.342 -9.429 1.00 25.25 658 GLY A N 1
ATOM 4891 C CA . GLY A 1 658 ? -29.244 -61.553 -9.108 1.00 25.25 658 GLY A CA 1
ATOM 4892 C C . GLY A 1 658 ? -28.355 -62.148 -10.224 1.00 25.25 658 GLY A C 1
ATOM 4893 O O . GLY A 1 658 ? -28.877 -62.798 -11.119 1.00 25.25 658 GLY A O 1
ATOM 4894 N N . GLY A 1 659 ? -27.022 -62.099 -10.056 1.00 26.14 659 GLY A N 1
ATOM 4895 C CA . GLY A 1 659 ? -26.035 -62.945 -10.770 1.00 26.14 659 GLY A CA 1
ATOM 4896 C C . GLY A 1 659 ? -25.378 -62.338 -12.028 1.00 26.14 659 GLY A C 1
ATOM 4897 O O . GLY A 1 659 ? -25.915 -61.400 -12.594 1.00 26.14 659 GLY A O 1
ATOM 4898 N N . ARG A 1 660 ? -24.213 -62.824 -12.506 1.00 27.11 660 ARG A N 1
ATOM 4899 C CA . ARG A 1 660 ? -23.257 -63.814 -11.937 1.00 27.11 660 ARG A CA 1
ATOM 4900 C C . ARG A 1 660 ? -21.853 -63.706 -12.595 1.00 27.11 660 ARG A C 1
ATOM 4902 O O . ARG A 1 660 ? -21.749 -63.859 -13.801 1.00 27.11 660 ARG A O 1
ATOM 4909 N N . GLY A 1 661 ? -20.784 -63.660 -11.782 1.00 24.73 661 GLY A N 1
ATOM 4910 C CA . GLY A 1 661 ? -19.413 -64.098 -12.150 1.00 24.73 661 GLY A CA 1
ATOM 4911 C C . GLY A 1 661 ? -18.532 -63.128 -12.968 1.00 24.73 661 GLY A C 1
ATOM 4912 O O . GLY A 1 661 ? -19.050 -62.223 -13.601 1.00 24.73 661 GLY A O 1
ATOM 4913 N N . ARG A 1 662 ? -17.190 -63.253 -12.987 1.00 24.09 662 ARG A N 1
ATOM 4914 C CA . ARG A 1 662 ? -16.232 -64.007 -12.128 1.00 24.09 662 ARG A CA 1
ATOM 4915 C C . ARG A 1 662 ? -14.866 -63.265 -12.086 1.00 24.09 662 ARG A C 1
ATOM 4917 O O . ARG A 1 662 ? -14.511 -62.589 -13.040 1.00 24.09 662 ARG A O 1
ATOM 4924 N N . ARG A 1 663 ? -14.090 -63.433 -11.000 1.00 27.25 663 ARG A N 1
ATOM 4925 C CA . ARG A 1 663 ? -12.640 -63.092 -10.886 1.00 27.25 663 ARG A CA 1
ATOM 4926 C C . ARG A 1 663 ? -11.773 -64.362 -11.039 1.00 27.25 663 ARG A C 1
ATOM 4928 O O . ARG A 1 663 ? -12.331 -65.454 -10.909 1.00 27.25 663 ARG A O 1
ATOM 4935 N N . PRO A 1 664 ? -10.451 -64.247 -11.290 1.00 35.16 664 PRO A N 1
ATOM 4936 C CA . PRO A 1 664 ? -9.411 -64.286 -10.218 1.00 35.16 664 PRO A CA 1
ATOM 4937 C C . PRO A 1 664 ? -8.544 -62.989 -10.186 1.00 35.16 664 PRO A C 1
ATOM 4939 O O . PRO A 1 664 ? -8.543 -62.261 -11.166 1.00 35.16 664 PRO A O 1
ATOM 4942 N N . SER A 1 665 ? -7.952 -62.479 -9.084 1.00 25.89 665 SER A N 1
ATOM 4943 C CA . SER A 1 665 ? -6.881 -62.972 -8.162 1.00 25.89 665 SER A CA 1
ATOM 4944 C C . SER A 1 665 ? -5.498 -63.073 -8.845 1.00 25.89 665 SER A C 1
ATOM 4946 O O . SER A 1 665 ? -5.458 -63.640 -9.927 1.00 25.89 665 SER A O 1
ATOM 4948 N N . ARG A 1 666 ? -4.345 -62.596 -8.331 1.00 24.72 666 ARG A N 1
ATOM 4949 C CA . ARG A 1 666 ? -3.769 -62.416 -6.961 1.00 24.72 666 ARG A CA 1
ATOM 4950 C C . ARG A 1 666 ? -2.823 -61.181 -6.965 1.00 24.72 666 ARG A C 1
ATOM 4952 O O . ARG A 1 666 ? -2.225 -60.924 -7.994 1.00 24.72 666 ARG A O 1
ATOM 4959 N N . SER A 1 667 ? -2.745 -60.267 -5.987 1.00 24.08 667 SER A N 1
ATOM 4960 C CA . SER A 1 667 ? -2.285 -60.319 -4.577 1.00 24.08 667 SER A CA 1
ATOM 4961 C C . SER A 1 667 ? -0.773 -60.536 -4.345 1.00 24.08 667 SER A C 1
ATOM 4963 O O . SER A 1 667 ? -0.333 -61.680 -4.383 1.00 24.08 667 SER A O 1
ATOM 4965 N N . HIS A 1 668 ? -0.040 -59.488 -3.933 1.00 24.11 668 HIS A N 1
ATOM 4966 C CA . HIS A 1 668 ? 0.942 -59.533 -2.829 1.00 24.11 668 HIS A CA 1
ATOM 4967 C C . HIS A 1 668 ? 1.409 -58.127 -2.399 1.00 24.11 668 HIS A C 1
ATOM 4969 O O . HIS A 1 668 ? 1.411 -57.192 -3.193 1.00 24.11 668 HIS A O 1
ATOM 4975 N N . CYS A 1 669 ? 1.805 -58.000 -1.129 1.00 20.86 669 CYS A N 1
ATOM 4976 C CA . CYS A 1 669 ? 2.490 -56.830 -0.574 1.00 20.86 669 CYS A CA 1
ATOM 4977 C C . CYS A 1 669 ? 3.968 -57.168 -0.363 1.00 20.86 669 CYS A C 1
ATOM 4979 O O . CYS A 1 669 ? 4.265 -58.296 0.020 1.00 20.86 669 CYS A O 1
ATOM 4981 N N . LEU A 1 670 ? 4.864 -56.181 -0.454 1.00 23.64 670 LEU A N 1
ATOM 4982 C CA . LEU A 1 670 ? 6.061 -56.110 0.395 1.00 23.64 670 LEU A CA 1
ATOM 4983 C C . LEU A 1 670 ? 6.577 -54.659 0.475 1.00 23.64 670 LEU A C 1
ATOM 4985 O O . LEU A 1 670 ? 5.894 -53.740 0.028 1.00 23.64 670 LEU A O 1
ATOM 4989 N N . SER A 1 671 ? 7.683 -54.424 1.186 1.00 22.75 671 SER A N 1
ATOM 4990 C CA . SER A 1 671 ? 7.860 -53.183 1.957 1.00 22.75 671 SER A CA 1
ATOM 4991 C C . SER A 1 671 ? 9.213 -52.474 1.822 1.00 22.75 671 SER A C 1
ATOM 4993 O O . SER A 1 671 ? 10.226 -53.139 1.631 1.00 22.75 671 SER A O 1
ATOM 4995 N N . ARG A 1 672 ? 9.201 -51.191 2.236 1.00 24.58 672 ARG A N 1
ATOM 4996 C CA . ARG A 1 672 ? 10.290 -50.394 2.858 1.00 24.58 672 ARG A CA 1
ATOM 4997 C C . ARG A 1 672 ? 11.322 -49.684 1.964 1.00 24.58 672 ARG A C 1
ATOM 4999 O O . ARG A 1 672 ? 11.755 -50.185 0.942 1.00 24.58 672 ARG A O 1
ATOM 5006 N N . ARG A 1 673 ? 11.804 -48.574 2.556 1.00 24.02 673 ARG A N 1
ATOM 5007 C CA . ARG A 1 673 ? 13.016 -47.773 2.274 1.00 24.02 673 ARG A CA 1
ATOM 5008 C C . ARG A 1 673 ? 13.030 -47.017 0.941 1.00 24.02 673 ARG A C 1
ATOM 5010 O O . ARG A 1 673 ? 13.412 -47.545 -0.090 1.00 24.02 673 ARG A O 1
ATOM 5017 N N . ALA A 1 674 ? 12.748 -45.718 1.037 1.00 25.72 674 ALA A N 1
ATOM 5018 C CA . ALA A 1 674 ? 13.370 -44.744 0.150 1.00 25.72 674 ALA A CA 1
ATOM 5019 C C . ALA A 1 674 ? 14.871 -44.628 0.482 1.00 25.72 674 ALA A C 1
ATOM 5021 O O . ALA A 1 674 ? 15.255 -44.709 1.653 1.00 25.72 674 ALA A O 1
ATOM 5022 N N . SER A 1 675 ? 15.688 -44.395 -0.541 1.00 24.33 675 SER A N 1
ATOM 5023 C CA . SER A 1 675 ? 17.099 -44.016 -0.443 1.00 24.33 675 SER A CA 1
ATOM 5024 C C . SER A 1 675 ? 17.369 -42.868 -1.413 1.00 24.33 675 SER A C 1
ATOM 5026 O O . SER A 1 675 ? 16.826 -42.839 -2.515 1.00 24.33 675 SER A O 1
ATOM 5028 N N . THR A 1 676 ? 18.170 -41.905 -0.977 1.00 25.66 676 THR A N 1
ATOM 5029 C CA . THR A 1 676 ? 18.545 -40.697 -1.722 1.00 25.66 676 THR A CA 1
ATOM 5030 C C . THR A 1 676 ? 19.617 -40.987 -2.769 1.00 25.66 676 THR A C 1
ATOM 5032 O O . THR A 1 676 ? 20.600 -41.624 -2.411 1.00 25.66 676 THR A O 1
ATOM 5035 N N . GLU A 1 677 ? 19.471 -40.465 -3.995 1.00 25.78 677 GLU A N 1
ATOM 5036 C CA . GLU A 1 677 ? 20.402 -39.499 -4.631 1.00 25.78 677 GLU A CA 1
ATOM 5037 C C . GLU A 1 677 ? 19.970 -39.123 -6.078 1.00 25.78 677 GLU A C 1
ATOM 5039 O O . GLU A 1 677 ? 19.049 -39.750 -6.611 1.00 25.78 677 GLU A O 1
ATOM 5044 N N . PRO A 1 678 ? 20.501 -38.031 -6.682 1.00 30.92 678 PRO A N 1
ATOM 5045 C CA . PRO A 1 678 ? 19.919 -37.403 -7.876 1.00 30.92 678 PRO A CA 1
ATOM 5046 C C . PRO A 1 678 ? 20.485 -37.891 -9.225 1.00 30.92 678 PRO A C 1
ATOM 5048 O O . PRO A 1 678 ? 21.611 -38.370 -9.324 1.00 30.92 678 PRO A O 1
ATOM 5051 N N . TYR A 1 679 ? 19.713 -37.680 -10.299 1.00 26.23 679 TYR A N 1
ATOM 5052 C CA . TYR A 1 679 ? 20.129 -37.936 -11.687 1.00 26.23 679 TYR A CA 1
ATOM 5053 C C . TYR A 1 679 ? 20.862 -36.730 -12.325 1.00 26.23 679 TYR A C 1
ATOM 5055 O O . TYR A 1 679 ? 20.447 -35.590 -12.104 1.00 26.23 679 TYR A O 1
ATOM 5063 N N . PRO A 1 680 ? 21.896 -36.954 -13.163 1.00 30.45 680 PRO A N 1
ATOM 5064 C CA . PRO A 1 680 ? 22.632 -35.899 -13.871 1.00 30.45 680 PRO A CA 1
ATOM 5065 C C . PRO A 1 680 ? 21.939 -35.431 -15.174 1.00 30.45 680 PRO A C 1
ATOM 5067 O O . PRO A 1 680 ? 21.093 -36.146 -15.722 1.00 30.45 680 PRO A O 1
ATOM 5070 N N . PRO A 1 681 ? 22.308 -34.253 -15.723 1.00 33.00 681 PRO A N 1
ATOM 5071 C CA . PRO A 1 681 ? 21.712 -33.711 -16.947 1.00 33.00 681 PRO A CA 1
ATOM 5072 C C . PRO A 1 681 ? 22.131 -34.480 -18.212 1.00 33.00 681 PRO A C 1
ATOM 5074 O O . PRO A 1 681 ? 23.290 -34.867 -18.375 1.00 33.00 681 PRO A O 1
ATOM 5077 N N . LYS A 1 682 ? 21.196 -34.653 -19.158 1.00 28.05 682 LYS A N 1
ATOM 5078 C CA . LYS A 1 682 ? 21.478 -35.249 -20.477 1.00 28.05 682 LYS A CA 1
ATOM 5079 C C . LYS A 1 682 ? 22.101 -34.231 -21.437 1.00 28.05 682 LYS A C 1
ATOM 5081 O O . LYS A 1 682 ? 21.672 -33.083 -21.500 1.00 28.05 682 LYS A O 1
ATOM 5086 N N . LYS A 1 683 ? 23.090 -34.683 -22.216 1.00 25.78 683 LYS A N 1
ATOM 5087 C CA . LYS A 1 683 ? 23.735 -33.904 -23.285 1.00 25.78 683 LYS A CA 1
ATOM 5088 C C . LYS A 1 683 ? 22.915 -33.887 -24.583 1.00 25.78 683 LYS A C 1
ATOM 5090 O O . LYS A 1 683 ? 22.068 -34.743 -24.822 1.00 25.78 683 LYS A O 1
ATOM 5095 N N . SER A 1 684 ? 23.252 -32.907 -25.416 1.00 26.59 684 SER A N 1
ATOM 5096 C CA . SER A 1 684 ? 22.849 -32.704 -26.812 1.00 26.59 684 SER A CA 1
ATOM 5097 C C . SER A 1 684 ? 22.930 -33.939 -27.718 1.00 26.59 684 SER A C 1
ATOM 5099 O O . SER A 1 684 ? 23.882 -34.714 -27.622 1.00 26.59 684 SER A O 1
ATOM 5101 N N . ILE A 1 685 ? 22.049 -33.991 -28.721 1.00 25.53 685 ILE A N 1
ATOM 5102 C CA . ILE A 1 685 ? 22.250 -34.730 -29.978 1.00 25.53 685 ILE A CA 1
ATOM 5103 C C . ILE A 1 685 ? 22.099 -33.733 -31.137 1.00 25.53 685 ILE A C 1
ATOM 5105 O O . ILE A 1 685 ? 21.231 -32.864 -31.099 1.00 25.53 685 ILE A O 1
ATOM 5109 N N . GLN A 1 686 ? 22.970 -33.834 -32.144 1.00 25.81 686 GLN A N 1
ATOM 5110 C CA . GLN A 1 686 ? 22.913 -33.034 -33.372 1.00 25.81 686 GLN A CA 1
ATOM 5111 C C . GLN A 1 686 ? 22.106 -33.757 -34.460 1.00 25.81 686 GLN A C 1
ATOM 5113 O O . GLN A 1 686 ? 22.184 -34.977 -34.580 1.00 25.81 686 GLN A O 1
ATOM 5118 N N . GLY A 1 687 ? 21.423 -32.995 -35.315 1.00 23.88 687 GLY A N 1
ATOM 5119 C CA . GLY A 1 687 ? 20.853 -33.477 -36.576 1.00 23.88 687 GLY A CA 1
ATOM 5120 C C . GLY A 1 687 ? 20.884 -32.363 -37.623 1.00 23.88 687 GLY A C 1
ATOM 5121 O O . GLY A 1 687 ? 20.381 -31.272 -37.370 1.00 23.88 687 GLY A O 1
ATOM 5122 N N . ARG A 1 688 ? 21.510 -32.610 -38.780 1.00 24.81 688 ARG A N 1
ATOM 5123 C CA . ARG A 1 688 ? 21.576 -31.671 -39.916 1.00 24.81 688 ARG A CA 1
ATOM 5124 C C . ARG A 1 688 ? 20.648 -32.141 -41.036 1.00 24.81 688 ARG A C 1
ATOM 5126 O O . ARG A 1 688 ? 20.803 -33.270 -41.487 1.00 24.81 688 ARG A O 1
ATOM 5133 N N . ALA A 1 689 ? 19.815 -31.247 -41.570 1.00 23.09 689 ALA A N 1
ATOM 5134 C CA . ALA A 1 689 ? 19.264 -31.373 -42.920 1.00 23.09 689 ALA A CA 1
ATOM 5135 C C . ALA A 1 689 ? 19.056 -29.983 -43.552 1.00 23.09 689 ALA A C 1
ATOM 5137 O O . ALA A 1 689 ? 18.301 -29.151 -43.065 1.00 23.09 689 ALA A O 1
ATOM 5138 N N . ILE A 1 690 ? 19.816 -29.757 -44.617 1.00 22.55 690 ILE A N 1
ATOM 5139 C CA . ILE A 1 690 ? 19.892 -28.592 -45.509 1.00 22.55 690 ILE A CA 1
ATOM 5140 C C . ILE A 1 690 ? 18.565 -28.406 -46.282 1.00 22.55 690 ILE A C 1
ATOM 5142 O O . ILE A 1 690 ? 17.952 -29.426 -46.576 1.00 22.55 690 ILE A O 1
ATOM 5146 N N . VAL A 1 691 ? 18.184 -27.174 -46.692 1.00 22.44 691 VAL A N 1
ATOM 5147 C CA . VAL A 1 691 ? 17.743 -26.822 -48.082 1.00 22.44 691 VAL A CA 1
ATOM 5148 C C . VAL A 1 691 ? 17.314 -25.339 -48.271 1.00 22.44 691 VAL A C 1
ATOM 5150 O O . VAL A 1 691 ? 16.449 -24.827 -47.575 1.00 22.44 691 VAL A O 1
ATOM 5153 N N . THR A 1 692 ? 17.956 -24.695 -49.263 1.00 22.16 692 THR A N 1
ATOM 5154 C CA . THR A 1 692 ? 17.639 -23.469 -50.055 1.00 22.16 692 THR A CA 1
ATOM 5155 C C . THR A 1 692 ? 17.134 -22.146 -49.446 1.00 22.16 692 THR A C 1
ATOM 5157 O O . THR A 1 692 ? 16.110 -22.072 -48.779 1.00 22.16 692 THR A O 1
ATOM 5160 N N . VAL A 1 693 ? 17.752 -21.059 -49.933 1.00 29.25 693 VAL A N 1
ATOM 5161 C CA . VAL A 1 693 ? 17.218 -19.683 -50.014 1.00 29.25 693 VAL A CA 1
ATOM 5162 C C . VAL A 1 693 ? 16.993 -19.318 -51.497 1.00 29.25 693 VAL A C 1
ATOM 5164 O O . VAL A 1 693 ? 17.905 -19.561 -52.290 1.00 29.25 693 VAL A O 1
ATOM 5167 N N . PRO A 1 694 ? 15.858 -18.703 -51.893 1.00 28.17 694 PRO A N 1
ATOM 5168 C CA . PRO A 1 694 ? 15.681 -18.059 -53.202 1.00 28.17 694 PRO A CA 1
ATOM 5169 C C . PRO A 1 694 ? 15.865 -16.513 -53.155 1.00 28.17 694 PRO A C 1
ATOM 5171 O O . PRO A 1 694 ? 15.842 -15.927 -52.071 1.00 28.17 694 PRO A O 1
ATOM 5174 N N . PRO A 1 695 ? 16.095 -15.825 -54.299 1.00 29.20 695 PRO A N 1
ATOM 5175 C CA . PRO A 1 695 ? 16.742 -14.502 -54.318 1.00 29.20 695 PRO A CA 1
ATOM 5176 C C . PRO A 1 695 ? 15.828 -13.272 -54.553 1.00 29.20 695 PRO A C 1
ATOM 5178 O O . PRO A 1 695 ? 14.618 -13.360 -54.733 1.00 29.20 695 PRO A O 1
ATOM 5181 N N . ARG A 1 696 ? 16.471 -12.092 -54.567 1.00 26.33 696 ARG A N 1
ATOM 5182 C CA . ARG A 1 696 ? 15.911 -10.736 -54.764 1.00 26.33 696 ARG A CA 1
ATOM 5183 C C . ARG A 1 696 ? 15.195 -10.519 -56.111 1.00 26.33 696 ARG A C 1
ATOM 5185 O O . ARG A 1 696 ? 15.691 -10.955 -57.145 1.00 26.33 696 ARG A O 1
ATOM 5192 N N . ALA A 1 697 ? 14.208 -9.617 -56.111 1.00 24.72 697 ALA A N 1
ATOM 5193 C CA . ALA A 1 697 ? 13.779 -8.828 -57.278 1.00 24.72 697 ALA A CA 1
ATOM 5194 C C . ALA A 1 697 ? 13.988 -7.309 -57.032 1.00 24.72 697 ALA A C 1
ATOM 5196 O O . ALA A 1 697 ? 14.174 -6.888 -55.889 1.00 24.72 697 ALA A O 1
ATOM 5197 N N . ARG A 1 698 ? 14.004 -6.477 -58.090 1.00 26.45 698 ARG A N 1
ATOM 5198 C CA . ARG A 1 698 ? 14.274 -5.018 -58.036 1.00 26.45 698 ARG A CA 1
ATOM 5199 C C . ARG A 1 698 ? 13.242 -4.192 -58.828 1.00 26.45 698 ARG A C 1
ATOM 5201 O O . ARG A 1 698 ? 13.135 -4.387 -60.033 1.00 26.45 698 ARG A O 1
ATOM 5208 N N . ALA A 1 699 ? 12.674 -3.154 -58.211 1.00 24.86 699 ALA A N 1
ATOM 5209 C CA . ALA A 1 699 ? 12.213 -1.907 -58.854 1.00 24.86 699 ALA A CA 1
ATOM 5210 C C . ALA A 1 699 ? 12.183 -0.807 -57.764 1.00 24.86 699 ALA A C 1
ATOM 5212 O O . ALA A 1 699 ? 11.618 -1.035 -56.704 1.00 24.86 699 ALA A O 1
ATOM 5213 N N . ARG A 1 700 ? 13.021 0.241 -57.814 1.00 25.66 700 ARG A N 1
ATOM 5214 C CA . ARG A 1 700 ? 12.921 1.489 -58.613 1.00 25.66 700 ARG A CA 1
ATOM 5215 C C . ARG A 1 700 ? 11.757 2.397 -58.174 1.00 25.66 700 ARG A C 1
ATOM 5217 O O . ARG A 1 700 ? 10.609 2.089 -58.454 1.00 25.66 700 ARG A O 1
ATOM 5224 N N . GLY A 1 701 ? 12.088 3.543 -57.569 1.00 23.38 701 GLY A N 1
ATOM 5225 C CA . GLY A 1 701 ? 11.127 4.585 -57.181 1.00 23.38 701 GLY A CA 1
ATOM 5226 C C . GLY A 1 701 ? 11.727 5.610 -56.212 1.00 23.38 701 GLY A C 1
ATOM 5227 O O . GLY A 1 701 ? 11.593 5.466 -55.005 1.00 23.38 701 GLY A O 1
ATOM 5228 N N . ALA A 1 702 ? 12.409 6.629 -56.736 1.00 27.02 702 ALA A N 1
ATOM 5229 C CA . ALA A 1 702 ? 12.851 7.813 -55.990 1.00 27.02 702 ALA A CA 1
ATOM 5230 C C . ALA A 1 702 ? 12.494 9.065 -56.810 1.00 27.02 702 ALA A C 1
ATOM 5232 O O . ALA A 1 702 ? 12.392 8.968 -58.036 1.00 27.02 702 ALA A O 1
ATOM 5233 N N . PRO A 1 703 ? 12.346 10.231 -56.163 1.00 34.69 703 PRO A N 1
ATOM 5234 C CA . PRO A 1 703 ? 13.485 11.151 -56.209 1.00 34.69 703 PRO A CA 1
ATOM 5235 C C . PRO A 1 703 ? 13.867 11.768 -54.850 1.00 34.69 703 PRO A C 1
ATOM 5237 O O . PRO A 1 703 ? 13.145 11.687 -53.862 1.00 34.69 703 PRO A O 1
ATOM 5240 N N . ARG A 1 704 ? 15.052 12.388 -54.829 1.00 25.70 704 ARG A N 1
ATOM 5241 C CA . ARG A 1 704 ? 15.535 13.296 -53.771 1.00 25.70 704 ARG A CA 1
ATOM 5242 C C . ARG A 1 704 ? 14.980 14.715 -53.972 1.00 25.70 704 ARG A C 1
ATOM 5244 O O . ARG A 1 704 ? 14.414 14.983 -55.020 1.00 25.70 704 ARG A O 1
ATOM 5251 N N . TRP A 1 705 ? 15.263 15.585 -52.999 1.00 24.31 705 TRP A N 1
ATOM 5252 C CA . TRP A 1 705 ? 15.657 17.018 -53.037 1.00 24.31 705 TRP A CA 1
ATOM 5253 C C . TRP A 1 705 ? 15.049 17.674 -51.778 1.00 24.31 705 TRP A C 1
ATOM 5255 O O . TRP A 1 705 ? 13.929 17.337 -51.416 1.00 24.31 705 TRP A O 1
ATOM 5265 N N . ALA A 1 706 ? 15.652 18.624 -51.064 1.00 24.45 706 ALA A N 1
ATOM 5266 C CA . ALA A 1 706 ? 17.044 18.981 -50.753 1.00 24.45 706 ALA A CA 1
ATOM 5267 C C . ALA A 1 706 ? 16.967 20.021 -49.605 1.00 24.45 706 ALA A C 1
ATOM 5269 O O . ALA A 1 706 ? 15.910 20.615 -49.400 1.00 24.45 706 ALA A O 1
ATOM 5270 N N . ALA A 1 707 ? 18.041 20.266 -48.850 1.00 27.31 707 ALA A N 1
ATOM 5271 C CA . ALA A 1 707 ? 18.016 21.273 -47.779 1.00 27.31 707 ALA A CA 1
ATOM 5272 C C . ALA A 1 707 ? 18.331 22.692 -48.294 1.00 27.31 707 ALA A C 1
ATOM 5274 O O . ALA A 1 707 ? 19.113 22.850 -49.230 1.00 27.31 707 ALA A O 1
ATOM 5275 N N . CYS A 1 708 ? 17.807 23.722 -47.621 1.00 22.75 708 CYS A N 1
ATOM 5276 C CA . CYS A 1 708 ? 18.377 25.073 -47.651 1.00 22.75 708 CYS A CA 1
ATOM 5277 C C . CYS A 1 708 ? 18.127 25.816 -46.322 1.00 22.75 708 CYS A C 1
ATOM 5279 O O . CYS A 1 708 ? 17.312 25.378 -45.511 1.00 22.75 708 CYS A O 1
ATOM 5281 N N . HIS A 1 709 ? 18.877 26.892 -46.073 1.00 25.47 709 HIS A N 1
ATOM 5282 C CA . HIS A 1 709 ? 19.088 27.495 -44.746 1.00 25.47 709 HIS A CA 1
ATOM 5283 C C . HIS A 1 709 ? 18.622 28.964 -44.656 1.00 25.47 709 HIS A C 1
ATOM 5285 O O . HIS A 1 709 ? 18.623 29.670 -45.657 1.00 25.47 709 HIS A O 1
ATOM 5291 N N . ALA A 1 710 ? 18.421 29.429 -43.411 1.00 26.20 710 ALA A N 1
ATOM 5292 C CA . ALA A 1 710 ? 18.435 30.836 -42.956 1.00 26.20 710 ALA A CA 1
ATOM 5293 C C . ALA A 1 710 ? 17.295 31.791 -43.410 1.00 26.20 710 ALA A C 1
ATOM 5295 O O . ALA A 1 710 ? 16.617 31.565 -44.404 1.00 26.20 710 ALA A O 1
ATOM 5296 N N . GLY A 1 711 ? 17.084 32.881 -42.646 1.00 23.62 711 GLY A N 1
ATOM 5297 C CA . GLY A 1 711 ? 16.088 33.927 -42.958 1.00 23.62 711 GLY A CA 1
ATOM 5298 C C . GLY A 1 711 ? 15.598 34.750 -41.750 1.00 23.62 711 GLY A C 1
ATOM 5299 O O . GLY A 1 711 ? 14.516 34.513 -41.231 1.00 23.62 711 GLY A O 1
ATOM 5300 N N . CYS A 1 712 ? 16.404 35.704 -41.284 1.00 22.61 712 CYS A N 1
ATOM 5301 C CA . CYS A 1 712 ? 16.226 36.518 -40.069 1.00 22.61 712 CYS A CA 1
ATOM 5302 C C . CYS A 1 712 ? 14.856 37.205 -39.810 1.00 22.61 712 CYS A C 1
ATOM 5304 O O . CYS A 1 712 ? 14.282 37.838 -40.686 1.00 22.61 712 CYS A O 1
ATOM 5306 N N . ALA A 1 713 ? 14.465 37.201 -38.525 1.00 25.53 713 ALA A N 1
ATOM 5307 C CA . ALA A 1 713 ? 13.908 38.296 -37.699 1.00 25.53 713 ALA A CA 1
ATOM 5308 C C . ALA A 1 713 ? 13.119 39.479 -38.332 1.00 25.53 713 ALA A C 1
ATOM 5310 O O . ALA A 1 713 ? 13.660 40.253 -39.117 1.00 25.53 713 ALA A O 1
ATOM 5311 N N . GLY A 1 714 ? 11.911 39.772 -37.805 1.00 24.59 714 GLY A N 1
ATOM 5312 C CA . GLY A 1 714 ? 11.127 40.950 -38.228 1.00 24.59 714 GLY A CA 1
ATOM 5313 C C . GLY A 1 714 ? 9.942 41.409 -37.349 1.00 24.59 714 GLY A C 1
ATOM 5314 O O . GLY A 1 714 ? 8.799 41.226 -37.729 1.00 24.59 714 GLY A O 1
ATOM 5315 N N . ARG A 1 715 ? 10.235 42.114 -36.242 1.00 26.89 715 ARG A N 1
ATOM 5316 C CA . ARG A 1 715 ? 9.479 43.270 -35.672 1.00 26.89 715 ARG A CA 1
ATOM 5317 C C . ARG A 1 715 ? 7.969 43.184 -35.290 1.00 26.89 715 ARG A C 1
ATOM 5319 O O . ARG A 1 715 ? 7.087 43.214 -36.131 1.00 26.89 715 ARG A O 1
ATOM 5326 N N . HIS A 1 716 ? 7.744 43.442 -33.991 1.00 25.97 716 HIS A N 1
ATOM 5327 C CA . HIS A 1 716 ? 6.697 44.294 -33.373 1.00 25.97 716 HIS A CA 1
ATOM 5328 C C . HIS A 1 716 ? 5.204 43.889 -33.306 1.00 25.97 716 HIS A C 1
ATOM 5330 O O . HIS A 1 716 ? 4.608 43.306 -34.200 1.00 25.97 716 HIS A O 1
ATOM 5336 N N . ARG A 1 717 ? 4.593 44.279 -32.170 1.00 27.95 717 ARG A N 1
ATOM 5337 C CA . ARG A 1 717 ? 3.171 44.138 -31.811 1.00 27.95 717 ARG A CA 1
ATOM 5338 C C . ARG A 1 717 ? 2.431 45.483 -31.910 1.00 27.95 717 ARG A C 1
ATOM 5340 O O . ARG A 1 717 ? 2.920 46.461 -31.352 1.00 27.95 717 ARG A O 1
ATOM 5347 N N . GLY A 1 718 ? 1.183 45.446 -32.388 1.00 26.08 718 GLY A N 1
ATOM 5348 C CA . GLY A 1 718 ? 0.100 46.366 -31.986 1.00 26.08 718 GLY A CA 1
ATOM 5349 C C . GLY A 1 718 ? 0.120 47.794 -32.566 1.00 26.08 718 GLY A C 1
ATOM 5350 O O . GLY A 1 718 ? 0.997 48.095 -33.373 1.00 26.08 718 GLY A O 1
ATOM 5351 N N . PRO A 1 719 ? -0.822 48.676 -32.146 1.00 45.66 719 PRO A N 1
ATOM 5352 C CA . PRO A 1 719 ? -1.785 48.491 -31.046 1.00 45.66 719 PRO A CA 1
ATOM 5353 C C . PRO A 1 719 ? -3.285 48.733 -31.377 1.00 45.66 719 PRO A C 1
ATOM 5355 O O . PRO A 1 719 ? -3.638 49.313 -32.391 1.00 45.66 719 PRO A O 1
ATOM 5358 N N . ALA A 1 720 ? -4.132 48.298 -30.433 1.00 27.98 720 ALA A N 1
ATOM 5359 C CA . ALA A 1 720 ? -5.402 48.875 -29.942 1.00 27.98 720 ALA A CA 1
ATOM 5360 C C . ALA A 1 720 ? -6.426 49.608 -30.854 1.00 27.98 720 ALA A C 1
ATOM 5362 O O . ALA A 1 720 ? -6.126 50.613 -31.486 1.00 27.98 720 ALA A O 1
ATOM 5363 N N . GLY A 1 721 ? -7.712 49.276 -30.635 1.00 24.73 721 GLY A N 1
ATOM 5364 C CA . GLY A 1 721 ? -8.817 50.256 -30.629 1.00 24.73 721 GLY A CA 1
ATOM 5365 C C . GLY A 1 721 ? -9.999 49.971 -31.569 1.00 24.73 721 GLY A C 1
ATOM 5366 O O . GLY A 1 721 ? -9.807 49.533 -32.695 1.00 24.73 721 GLY A O 1
ATOM 5367 N N . GLY A 1 722 ? -11.229 50.268 -31.115 1.00 24.94 722 GLY A N 1
ATOM 5368 C CA . GLY A 1 722 ? -12.429 50.315 -31.973 1.00 24.94 722 GLY A CA 1
ATOM 5369 C C . GLY A 1 722 ? -13.700 49.701 -31.367 1.00 24.94 722 GLY A C 1
ATOM 5370 O O . GLY A 1 722 ? -13.910 48.495 -31.433 1.00 24.94 722 GLY A O 1
ATOM 5371 N N . CYS A 1 723 ? -14.595 50.530 -30.817 1.00 24.80 723 CYS A N 1
ATOM 5372 C CA . CYS A 1 723 ? -15.935 50.100 -30.390 1.00 24.80 723 CYS A CA 1
ATOM 5373 C C . CYS A 1 723 ? -16.931 50.084 -31.564 1.00 24.80 723 CYS A C 1
ATOM 5375 O O . CYS A 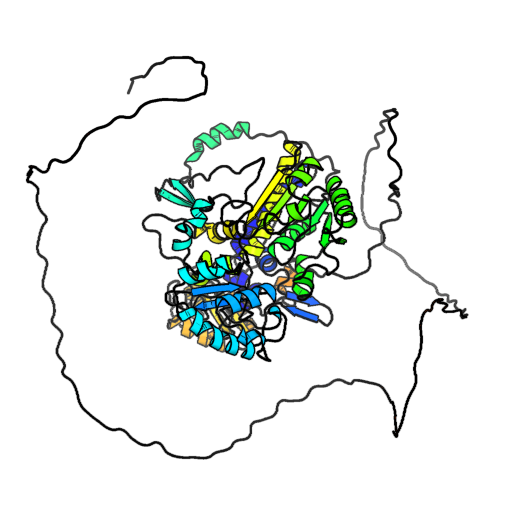1 723 ? -16.991 51.047 -32.324 1.00 24.80 723 CYS A O 1
ATOM 5377 N N . GLY A 1 724 ? -17.809 49.075 -31.633 1.00 26.31 724 GLY A N 1
ATOM 5378 C CA . GLY A 1 724 ? -18.918 49.021 -32.599 1.00 26.31 724 GLY A CA 1
ATOM 5379 C C . GLY A 1 724 ? -20.160 48.314 -32.041 1.00 26.31 724 GLY A C 1
ATOM 5380 O O . GLY A 1 724 ? -20.185 47.095 -31.922 1.00 26.31 724 GLY A O 1
ATOM 5381 N N . ARG A 1 725 ? -21.209 49.072 -31.690 1.00 28.23 725 ARG A N 1
ATOM 5382 C CA . ARG A 1 725 ? -22.524 48.540 -31.263 1.00 28.23 725 ARG A CA 1
ATOM 5383 C C . ARG A 1 725 ? -23.511 48.532 -32.439 1.00 28.23 725 ARG A C 1
ATOM 5385 O O . ARG A 1 725 ? -23.592 49.563 -33.101 1.00 28.23 725 ARG A O 1
ATOM 5392 N N . ARG A 1 726 ? -24.406 47.527 -32.525 1.00 28.30 726 ARG A N 1
ATOM 5393 C CA . ARG A 1 726 ? -25.891 47.707 -32.480 1.00 28.30 726 ARG A CA 1
ATOM 5394 C C . ARG A 1 726 ? -26.712 46.429 -32.758 1.00 28.30 726 ARG A C 1
ATOM 5396 O O . ARG A 1 726 ? -26.480 45.756 -33.747 1.00 28.30 726 ARG A O 1
ATOM 5403 N N . GLY A 1 727 ? -27.800 46.268 -31.988 1.00 26.88 727 GLY A N 1
ATOM 5404 C CA . GLY A 1 727 ? -29.070 45.653 -32.437 1.00 26.88 727 GLY A CA 1
ATOM 5405 C C . GLY A 1 727 ? -29.238 44.139 -32.225 1.00 26.88 727 GLY A C 1
ATOM 5406 O O . GLY A 1 727 ? -28.305 43.386 -32.451 1.00 26.88 727 GLY A O 1
ATOM 5407 N N . GLY A 1 728 ? -30.433 43.686 -31.800 1.00 26.00 728 GLY A N 1
ATOM 5408 C CA . GLY A 1 728 ? -30.744 42.241 -31.743 1.00 26.00 728 GLY A CA 1
ATOM 5409 C C . GLY A 1 728 ? -32.039 41.798 -31.029 1.00 26.00 728 GLY A C 1
ATOM 5410 O O . GLY A 1 728 ? -32.674 40.877 -31.508 1.00 26.00 728 GLY A O 1
ATOM 5411 N N . ARG A 1 729 ? -32.442 42.457 -29.923 1.00 28.42 729 ARG A N 1
ATOM 5412 C CA . ARG A 1 729 ? -33.722 42.309 -29.158 1.00 28.42 729 ARG A CA 1
ATOM 5413 C C . ARG A 1 729 ? -34.393 40.908 -29.070 1.00 28.42 729 ARG A C 1
ATOM 5415 O O . ARG A 1 729 ? -35.073 40.489 -29.997 1.00 28.42 729 ARG A O 1
ATOM 5422 N N . GLY A 1 730 ? -34.456 40.326 -27.865 1.00 26.77 730 GLY A N 1
ATOM 5423 C CA . GLY A 1 730 ? -35.424 39.254 -27.557 1.00 26.77 730 GLY A CA 1
ATOM 5424 C C . GLY A 1 730 ? -35.483 38.854 -26.077 1.00 26.77 730 GLY A C 1
ATOM 5425 O O . GLY A 1 730 ? -34.640 38.092 -25.622 1.00 26.77 730 GLY A O 1
ATOM 5426 N N . ALA A 1 731 ? -36.459 39.369 -25.317 1.00 29.42 731 ALA A N 1
ATOM 5427 C CA . ALA A 1 731 ? -36.733 38.975 -23.923 1.00 29.42 731 ALA A CA 1
ATOM 5428 C C . ALA A 1 731 ? -38.140 39.423 -23.476 1.00 29.42 731 ALA A C 1
ATOM 5430 O O . ALA A 1 731 ? -38.595 40.486 -23.911 1.00 29.42 731 ALA A O 1
ATOM 5431 N N . PRO A 1 732 ? -38.775 38.700 -22.532 1.00 43.50 732 PRO A N 1
ATOM 5432 C CA . PRO A 1 732 ? -39.361 39.396 -21.380 1.00 43.50 732 PRO A CA 1
ATOM 5433 C C . PRO A 1 732 ? -39.237 38.667 -20.016 1.00 43.50 732 PRO A C 1
ATOM 5435 O O . PRO A 1 732 ? -39.792 37.600 -19.807 1.00 43.50 732 PRO A O 1
ATOM 5438 N N . ARG A 1 733 ? -38.576 39.354 -19.068 1.00 26.77 733 ARG A N 1
ATOM 5439 C CA . ARG A 1 733 ? -38.972 39.611 -17.655 1.00 26.77 733 ARG A CA 1
ATOM 5440 C C . ARG A 1 733 ? -39.516 38.472 -16.749 1.00 26.77 733 ARG A C 1
ATOM 5442 O O . ARG A 1 733 ? -40.645 38.042 -16.914 1.00 26.77 733 ARG A O 1
ATOM 5449 N N . CYS A 1 734 ? -38.748 38.188 -15.680 1.00 26.47 734 CYS A N 1
ATOM 5450 C CA . CYS A 1 734 ? -39.047 38.356 -14.227 1.00 26.47 734 CYS A CA 1
ATOM 5451 C C . CYS A 1 734 ? -40.465 38.056 -13.658 1.00 26.47 734 CYS A C 1
ATOM 5453 O O . CYS A 1 734 ? -41.438 38.450 -14.293 1.00 26.47 734 CYS A O 1
ATOM 5455 N N . PRO A 1 735 ? -40.612 37.561 -12.392 1.00 34.19 735 PRO A N 1
ATOM 5456 C CA . PRO A 1 735 ? -39.777 37.934 -11.225 1.00 34.19 735 PRO A CA 1
ATOM 5457 C C . PRO A 1 735 ? -39.446 36.823 -10.179 1.00 34.19 735 PRO A C 1
ATOM 5459 O O . PRO A 1 735 ? -40.012 35.735 -10.219 1.00 34.19 735 PRO A O 1
ATOM 5462 N N . PRO A 1 736 ? -38.583 37.108 -9.175 1.00 42.09 736 PRO A N 1
ATOM 5463 C CA . PRO A 1 736 ? -38.348 36.242 -8.008 1.00 42.09 736 PRO A CA 1
ATOM 5464 C C . PRO A 1 736 ? -39.115 36.689 -6.740 1.00 42.09 736 PRO A C 1
ATOM 5466 O O . PRO A 1 736 ? -39.167 37.886 -6.446 1.00 42.09 736 PRO A O 1
ATOM 5469 N N . ARG A 1 737 ? -39.637 35.755 -5.916 1.00 27.84 737 ARG A N 1
ATOM 5470 C CA . ARG A 1 737 ? -40.096 36.069 -4.538 1.00 27.84 737 ARG A CA 1
ATOM 5471 C C . ARG A 1 737 ? -40.214 34.868 -3.566 1.00 27.84 737 ARG A C 1
ATOM 5473 O O . ARG A 1 737 ? -40.879 33.890 -3.863 1.00 27.84 737 ARG A O 1
ATOM 5480 N N . ALA A 1 738 ? -39.690 35.089 -2.352 1.00 28.31 738 ALA A N 1
ATOM 5481 C CA . ALA A 1 738 ? -40.230 34.705 -1.030 1.00 28.31 738 ALA A CA 1
ATOM 5482 C C . ALA A 1 738 ? -40.128 33.267 -0.422 1.00 28.31 738 ALA A C 1
ATOM 5484 O O . ALA A 1 738 ? -40.990 32.423 -0.614 1.00 28.31 738 ALA A O 1
ATOM 5485 N N . LEU A 1 739 ? -39.198 33.149 0.547 1.00 27.95 739 LEU A N 1
ATOM 5486 C CA . LEU A 1 739 ? -39.414 32.815 1.983 1.00 27.95 739 LEU A CA 1
ATOM 5487 C C . LEU A 1 739 ? -39.919 31.429 2.468 1.00 27.95 739 LEU A C 1
ATOM 5489 O O . LEU A 1 739 ? -41.111 31.136 2.430 1.00 27.95 739 LEU A O 1
ATOM 5493 N N . ARG A 1 740 ? -39.043 30.734 3.218 1.00 28.50 740 ARG A N 1
ATOM 5494 C CA . ARG A 1 740 ? -39.024 30.491 4.700 1.00 28.50 740 ARG A CA 1
ATOM 5495 C C . ARG A 1 740 ? -37.619 29.912 5.020 1.00 28.50 740 ARG A C 1
ATOM 5497 O O . ARG A 1 740 ? -37.030 29.311 4.134 1.00 28.50 740 ARG A O 1
ATOM 5504 N N . GLY A 1 741 ? -36.917 30.154 6.134 1.00 25.84 741 GLY A N 1
ATOM 5505 C CA . GLY A 1 741 ? -37.285 30.194 7.561 1.00 25.84 741 GLY A CA 1
ATOM 5506 C C . GLY A 1 741 ? -36.676 28.936 8.226 1.00 25.84 741 GLY A C 1
ATOM 5507 O O . GLY A 1 741 ? -36.898 27.856 7.698 1.00 25.84 741 GLY A O 1
ATOM 5508 N N . SER A 1 742 ? -35.887 28.957 9.310 1.00 25.73 742 SER A N 1
ATOM 5509 C CA . SER A 1 742 ? -35.609 30.002 10.316 1.00 25.73 742 SER A CA 1
ATOM 5510 C C . SER A 1 742 ? -34.284 29.768 11.077 1.00 25.73 742 SER A C 1
ATOM 5512 O O . SER A 1 742 ? -33.957 28.621 11.371 1.00 25.73 742 SER A O 1
ATOM 5514 N N . ALA A 1 743 ? -33.604 30.835 11.516 1.00 26.94 743 ALA A N 1
ATOM 5515 C CA . ALA A 1 743 ? -32.604 30.812 12.598 1.00 26.94 743 ALA A CA 1
ATOM 5516 C C . ALA A 1 743 ? -32.571 32.182 13.312 1.00 26.94 743 ALA A C 1
ATOM 5518 O O . ALA A 1 743 ? -32.767 33.208 12.660 1.00 26.94 743 ALA A O 1
ATOM 5519 N N . SER A 1 744 ? -32.361 32.211 14.632 1.00 28.20 744 SER A N 1
ATOM 5520 C CA . SER A 1 744 ? -32.526 33.406 15.483 1.00 28.20 744 SER A CA 1
ATOM 5521 C C . SER A 1 744 ? -31.211 33.932 16.074 1.00 28.20 744 SER A C 1
ATOM 5523 O O . SER A 1 744 ? -30.429 33.157 16.620 1.00 28.20 744 SER A O 1
ATOM 5525 N N . ALA A 1 745 ? -31.015 35.256 16.037 1.00 27.56 745 ALA A N 1
ATOM 5526 C CA . ALA A 1 745 ? -30.014 35.982 16.836 1.00 27.56 745 ALA A CA 1
ATOM 5527 C C . ALA A 1 745 ? -30.539 36.246 18.274 1.00 27.56 745 ALA A C 1
ATOM 5529 O O . ALA A 1 745 ? -31.718 35.982 18.529 1.00 27.56 745 ALA A O 1
ATOM 5530 N N . PRO A 1 746 ? -29.700 36.706 19.228 1.00 42.56 746 PRO A N 1
ATOM 5531 C CA . PRO A 1 746 ? -29.251 38.118 19.318 1.00 42.56 746 PRO A CA 1
ATOM 5532 C C . PRO A 1 746 ? -27.717 38.262 19.122 1.00 42.56 746 PRO A C 1
ATOM 5534 O O . PRO A 1 746 ? -27.001 37.281 19.265 1.00 42.56 746 PRO A O 1
ATOM 5537 N N . SER A 1 747 ? -27.130 39.364 18.620 1.00 29.12 747 SER A N 1
ATOM 5538 C CA . SER A 1 747 ? -27.090 40.777 19.083 1.00 29.12 747 SER A CA 1
ATOM 5539 C C . SER A 1 747 ? -26.307 40.956 20.398 1.00 29.12 747 SER A C 1
ATOM 5541 O O . SER A 1 747 ? -26.562 40.203 21.329 1.00 29.12 747 SER A O 1
ATOM 5543 N N . THR A 1 748 ? -25.406 41.927 20.585 1.00 27.97 748 THR A N 1
ATOM 5544 C CA . THR A 1 748 ? -25.040 43.158 19.829 1.00 27.97 748 THR A CA 1
ATOM 5545 C C . THR A 1 748 ? -23.531 43.128 19.419 1.00 27.97 748 THR A C 1
ATOM 5547 O O . THR A 1 748 ? -22.991 42.031 19.346 1.00 27.97 748 THR A O 1
ATOM 5550 N N . THR A 1 749 ? -22.762 44.161 19.007 1.00 27.33 749 THR A N 1
ATOM 5551 C CA . THR A 1 749 ? -22.878 45.647 18.978 1.00 27.33 749 THR A CA 1
ATOM 5552 C C . THR A 1 749 ? -21.998 46.263 17.852 1.00 27.33 749 THR A C 1
ATOM 5554 O O . THR A 1 749 ? -21.292 45.563 17.134 1.00 27.33 749 THR A O 1
ATOM 5557 N N . ARG A 1 750 ? -22.029 47.597 17.708 1.00 28.50 750 ARG A N 1
ATOM 5558 C CA . ARG A 1 750 ? -21.099 48.479 16.955 1.00 28.50 750 ARG A CA 1
ATOM 5559 C C . ARG A 1 750 ? -19.954 48.979 17.871 1.00 28.50 750 ARG A C 1
ATOM 5561 O O . ARG A 1 750 ? -20.130 48.912 19.080 1.00 28.50 750 ARG A O 1
ATOM 5568 N N . ALA A 1 751 ? -18.868 49.638 17.436 1.00 27.30 751 ALA A N 1
ATOM 5569 C CA . ALA A 1 751 ? -18.091 49.696 16.176 1.00 27.30 751 ALA A CA 1
ATOM 5570 C C . ALA A 1 751 ? -16.942 50.731 16.343 1.00 27.30 751 ALA A C 1
ATOM 5572 O O . ALA A 1 751 ? -17.109 51.663 17.128 1.00 27.30 751 ALA A O 1
ATOM 5573 N N . ARG A 1 752 ? -15.864 50.658 15.538 1.00 26.69 752 ARG A N 1
ATOM 5574 C CA . ARG A 1 752 ? -15.210 51.806 14.845 1.00 26.69 752 ARG A CA 1
ATOM 5575 C C . ARG A 1 752 ? -14.020 51.352 13.979 1.00 26.69 752 ARG A C 1
ATOM 5577 O O . ARG A 1 752 ? -13.462 50.287 14.208 1.00 26.69 752 ARG A O 1
ATOM 5584 N N . ALA A 1 753 ? -13.667 52.173 12.989 1.00 31.20 753 ALA A N 1
ATOM 5585 C CA . ALA A 1 753 ? -12.511 52.024 12.095 1.00 31.20 753 ALA A CA 1
ATOM 5586 C C . ALA A 1 753 ? -11.484 53.166 12.351 1.00 31.20 753 ALA A C 1
ATOM 5588 O O . ALA A 1 753 ? -11.845 54.123 13.044 1.00 31.20 753 ALA A O 1
ATOM 5589 N N . PRO A 1 754 ? -10.228 53.073 11.859 1.00 50.06 754 PRO A N 1
ATOM 5590 C CA . PRO A 1 754 ? -9.123 53.978 12.218 1.00 50.06 754 PRO A CA 1
ATOM 5591 C C . PRO A 1 754 ? -9.053 55.221 11.292 1.00 50.06 754 PRO A C 1
ATOM 5593 O O . PRO A 1 754 ? -9.956 55.405 10.471 1.00 50.06 754 PRO A O 1
ATOM 5596 N N . PRO A 1 755 ? -8.042 56.110 11.431 1.00 48.78 755 PRO A N 1
ATOM 5597 C CA . PRO A 1 755 ? -6.753 55.907 10.729 1.00 48.78 755 PRO A CA 1
ATOM 5598 C C . PRO A 1 755 ? -5.508 56.361 11.535 1.00 48.78 755 PRO A C 1
ATOM 5600 O O . PRO A 1 755 ? -5.653 57.052 12.541 1.00 48.78 755 PRO A O 1
ATOM 5603 N N . GLY A 1 756 ? -4.276 56.046 11.087 1.00 28.38 756 GLY A N 1
ATOM 5604 C CA . GLY A 1 756 ? -3.083 56.571 11.782 1.00 28.38 756 GLY A CA 1
ATOM 5605 C C . GLY A 1 756 ? -1.666 56.145 11.355 1.00 28.38 756 GLY A C 1
ATOM 5606 O O . GLY A 1 756 ? -0.876 55.890 12.255 1.00 28.38 756 GLY A O 1
ATOM 5607 N N . ARG A 1 757 ? -1.330 56.210 10.052 1.00 33.06 757 ARG A N 1
ATOM 5608 C CA . ARG A 1 757 ? -0.009 55.889 9.439 1.00 33.06 757 ARG A CA 1
ATOM 5609 C C . ARG A 1 757 ? 0.361 54.405 9.349 1.00 33.06 757 ARG A C 1
ATOM 5611 O O . ARG A 1 757 ? -0.027 53.630 10.243 1.00 33.06 757 ARG A O 1
#

Radius of gyration: 34.42 Å; chains: 1; bounding box: 78×121×114 Å